Protein AF-0000000074361889 (afdb_homodimer)

Secondary structure (DSSP, 8-state):
--TTHHHHGGGTT-S------EE-SSEEEEEE-TTSSEEEEEETTS-EEEEETTT--EEEEETTTTTTSPEEEEEE-TTSSEEEEEETTTEEEEEETTT--EEEEE----SS---SPPEE-TTSSEEEEEETTTTEEEEEETTT--EEEEEE---SS--SEEEE-SSSSEEEEE-SSEEEEEE-------S---/-GGGHHHHGGGSS--B-----EE-SSEEEEEE-TTSSEEEEEETTS-EEEEETTT--EEEEETTTTTTSPEEEEEE-TTSSEEEEEETTTEEEEEETTT--EEEEE----SS---SPPEE-TTSSEEEEEETTTTEEEEEETTT--EEEEEE---SS--SEEEE-SSSSEEEEE-SSEEEEEE------TTS--

Foldseek 3Di:
DPVCPVVVVCVVVPPPPLPPPDPQPAWQDKAAAPVQQKIWIWGQQGKIWIAGRPNGHTPDIQGCVVHRGGKHDWDADNVRQWIWTDWQQQWIFIAGSNPRDTDDIQDDLPDGGFQATWDAAQVSQKIWGASFVQQWIWIAGRNVSHTDDIGRNPDPGRFRYKAHDNHFQKIWTHHPPDIDIDHDPPPPPPCPVD/DPVCDVVVVCVVVPCPVLVPPPPQPAWQDKAAAPVQQKIWIWGQQGKIWIAGRPNRHTPDIQGCVVHRGGKHDWDADNVRQWIWTDWQQQWIFIAGSNPRDTDDIQDDLPDRGFQATWDAAQVSQKIWGASFVQQWIWIAGRNVSHTDDIGRNPDPGRFRYKAHDNHFQKIWTHHPPDIDIDHDPPPPPPVVVD

Structure (mmCIF, N/CA/C/O backbone):
data_AF-0000000074361889-model_v1
#
loop_
_entity.id
_entity.type
_entity.pdbx_description
1 polymer 'Cleavage stimulation factor 50 kDa subunit'
#
loop_
_atom_site.group_PDB
_atom_site.id
_atom_site.type_symbol
_atom_site.label_atom_id
_atom_site.label_alt_id
_atom_site.label_comp_id
_atom_site.label_asym_id
_atom_site.label_entity_id
_atom_site.label_seq_id
_atom_site.pdbx_PDB_ins_code
_atom_site.Cartn_x
_atom_site.Cartn_y
_atom_site.Cartn_z
_atom_site.occupancy
_atom_site.B_iso_or_equiv
_atom_site.auth_seq_id
_atom_site.auth_comp_id
_atom_site.auth_asym_id
_atom_site.auth_atom_id
_atom_site.pdbx_PDB_model_num
ATOM 1 N N . MET A 1 1 ? -19.703 34.219 11.422 1 20.98 1 MET A N 1
ATOM 2 C CA . MET A 1 1 ? -20.141 34.031 10.039 1 20.98 1 MET A CA 1
ATOM 3 C C . MET A 1 1 ? -19.141 33.156 9.266 1 20.98 1 MET A C 1
ATOM 5 O O . MET A 1 1 ? -19.5 32.5 8.289 1 20.98 1 MET A O 1
ATOM 9 N N . GLU A 1 2 ? -17.875 33.406 9.32 1 24.94 2 GLU A N 1
ATOM 10 C CA . GLU A 1 2 ? -16.609 33.125 8.641 1 24.94 2 GLU A CA 1
ATOM 11 C C . GLU A 1 2 ? -16.25 31.656 8.734 1 24.94 2 GLU A C 1
ATOM 13 O O . GLU A 1 2 ? -15.32 31.188 8.078 1 24.94 2 GLU A O 1
ATOM 18 N N . GLU A 1 3 ? -16.5 31.062 9.867 1 29.64 3 GLU A N 1
ATOM 19 C CA . GLU A 1 3 ? -16.109 29.734 10.305 1 29.64 3 GLU A CA 1
ATOM 20 C C . GLU A 1 3 ? -16.641 28.656 9.359 1 29.64 3 GLU A C 1
ATOM 22 O O . GLU A 1 3 ? -16.594 27.469 9.664 1 29.64 3 GLU A O 1
ATOM 27 N N . ARG A 1 4 ? -17.688 28.859 8.531 1 29.91 4 ARG A N 1
ATOM 28 C CA . ARG A 1 4 ? -18.641 28.234 7.613 1 29.91 4 ARG A CA 1
ATOM 29 C C . ARG A 1 4 ? -17.938 27.719 6.363 1 29.91 4 ARG A C 1
ATOM 31 O O . ARG A 1 4 ? -18.562 27.156 5.48 1 29.91 4 ARG A O 1
ATOM 38 N N . LEU A 1 5 ? -16.891 28.375 5.91 1 31.89 5 LEU A N 1
ATOM 39 C CA . LEU A 1 5 ? -16.359 28.188 4.566 1 31.89 5 LEU A CA 1
ATOM 40 C C . LEU A 1 5 ? -15.906 26.75 4.363 1 31.89 5 LEU A C 1
ATOM 42 O O . LEU A 1 5 ? -16.125 26.156 3.303 1 31.89 5 LEU A O 1
ATOM 46 N N . GLY A 1 6 ? -14.82 26.344 5.129 1 33.81 6 GLY A N 1
ATOM 47 C CA . GLY A 1 6 ? -14.148 25.078 4.938 1 33.81 6 GLY A CA 1
ATOM 48 C C . GLY A 1 6 ? -15.078 23.891 5.09 1 33.81 6 GLY A C 1
ATOM 49 O O . GLY A 1 6 ? -14.641 22.734 5 1 33.81 6 GLY A O 1
ATOM 50 N N . GLN A 1 7 ? -16.141 24.031 5.668 1 35.59 7 GLN A N 1
ATOM 51 C CA . GLN A 1 7 ? -17.281 23.156 5.922 1 35.59 7 GLN A CA 1
ATOM 52 C C . GLN A 1 7 ? -17.938 22.719 4.621 1 35.59 7 GLN A C 1
ATOM 54 O O . GLN A 1 7 ? -18.438 21.609 4.516 1 35.59 7 GLN A O 1
ATOM 59 N N . GLY A 1 8 ? -18.125 23.719 3.701 1 37.78 8 GLY A N 1
ATOM 60 C CA . GLY A 1 8 ? -18.812 23.375 2.469 1 37.78 8 GLY A CA 1
ATOM 61 C C . GLY A 1 8 ? -18.109 22.312 1.656 1 37.78 8 GLY A C 1
ATOM 62 O O . GLY A 1 8 ? -18.75 21.578 0.893 1 37.78 8 GLY A O 1
ATOM 63 N N . LYS A 1 9 ? -16.875 22.562 1.562 1 41.38 9 LYS A N 1
ATOM 64 C CA . LYS A 1 9 ? -16.141 21.641 0.711 1 41.38 9 LYS A CA 1
ATOM 65 C C . LYS A 1 9 ? -16.172 20.219 1.285 1 41.38 9 LYS A C 1
ATOM 67 O O . LYS A 1 9 ? -15.977 19.25 0.56 1 41.38 9 LYS A O 1
ATOM 72 N N . LEU A 1 10 ? -16.109 20.219 2.582 1 44.28 10 LEU A N 1
ATOM 73 C CA . LEU A 1 10 ? -16.219 18.875 3.129 1 44.28 10 LEU A CA 1
ATOM 74 C C . LEU A 1 10 ? -17.547 18.234 2.74 1 44.28 10 LEU A C 1
ATOM 76 O O . LEU A 1 10 ? -17.922 17.172 3.27 1 44.28 10 LEU A O 1
ATOM 80 N N . TYR A 1 11 ? -18.359 19.062 2.01 1 44.09 11 TYR A N 1
ATOM 81 C CA . TYR A 1 11 ? -19.625 18.469 1.606 1 44.09 11 TYR A CA 1
ATOM 82 C C . TYR A 1 11 ? -19.391 17.125 0.921 1 44.09 11 TYR A C 1
ATOM 84 O O . TYR A 1 11 ? -20.219 16.203 1.037 1 44.09 11 TYR A O 1
ATOM 92 N N . ARG A 1 12 ? -18.406 17.188 0.156 1 44.34 12 ARG A N 1
ATOM 93 C CA . ARG A 1 12 ? -18.203 15.922 -0.549 1 44.34 12 ARG A CA 1
ATOM 94 C C . ARG A 1 12 ? -18.125 14.758 0.428 1 44.34 12 ARG A C 1
ATOM 96 O O . ARG A 1 12 ? -18.531 13.641 0.105 1 44.34 12 ARG A O 1
ATOM 103 N N . TYR A 1 13 ? -17.453 15 1.446 1 44.31 13 TYR A N 1
ATOM 104 C CA . TYR A 1 13 ? -17.375 13.906 2.402 1 44.31 13 TYR A CA 1
ATOM 105 C C . TYR A 1 13 ? -18.594 13.891 3.316 1 44.31 13 TYR A C 1
ATOM 107 O O . TYR A 1 13 ? -18.516 14.312 4.473 1 44.31 13 TYR A O 1
ATOM 115 N N . VAL A 1 14 ? -19.672 14.555 2.881 1 38.41 14 VAL A N 1
ATOM 116 C CA . VAL A 1 14 ? -20.844 14.398 3.742 1 38.41 14 VAL A CA 1
ATOM 117 C C . VAL A 1 14 ? -21.031 12.93 4.098 1 38.41 14 VAL A C 1
ATOM 119 O O . VAL A 1 14 ? -20.625 12.047 3.34 1 38.41 14 VAL A O 1
ATOM 122 N N . ASN A 1 15 ? -21.453 12.703 5.293 1 40.34 15 ASN A N 1
ATOM 123 C CA . ASN A 1 15 ? -21.781 11.609 6.207 1 40.34 15 ASN A CA 1
ATOM 124 C C . ASN A 1 15 ? -22.453 10.453 5.48 1 40.34 15 ASN A C 1
ATOM 126 O O . ASN A 1 15 ? -23.062 9.586 6.113 1 40.34 15 ASN A O 1
ATOM 130 N N . ASN A 1 16 ? -22.797 10.641 4.215 1 40.47 16 ASN A N 1
ATOM 131 C CA . ASN A 1 16 ? -23.5 9.391 3.975 1 40.47 16 ASN A CA 1
ATOM 132 C C . ASN A 1 16 ? -22.594 8.18 4.148 1 40.47 16 ASN A C 1
ATOM 134 O O . ASN A 1 16 ? -22.062 7.656 3.172 1 40.47 16 ASN A O 1
ATOM 138 N N . LEU A 1 17 ? -22.016 8.234 5.188 1 47.84 17 LEU A N 1
ATOM 139 C CA . LEU A 1 17 ? -21.172 7.113 5.598 1 47.84 17 LEU A CA 1
ATOM 140 C C . LEU A 1 17 ? -21.906 5.793 5.402 1 47.84 17 LEU A C 1
ATOM 142 O O . LEU A 1 17 ? -22.922 5.531 6.062 1 47.84 17 LEU A O 1
ATOM 146 N N . ILE A 1 18 ? -22.25 5.441 4.199 1 45.53 18 ILE A N 1
ATOM 147 C CA . ILE A 1 18 ? -22.719 4.059 4.133 1 45.53 18 ILE A CA 1
ATOM 148 C C . ILE A 1 18 ? -21.656 3.141 4.754 1 45.53 18 ILE A C 1
ATOM 150 O O . ILE A 1 18 ? -20.547 3.023 4.234 1 45.53 18 ILE A O 1
ATOM 154 N N . ILE A 1 19 ? -21.734 2.984 6.09 1 49.97 19 ILE A N 1
ATOM 155 C CA . ILE A 1 19 ? -20.891 2.053 6.84 1 49.97 19 ILE A CA 1
ATOM 156 C C . ILE A 1 19 ? -21.328 0.62 6.555 1 49.97 19 ILE A C 1
ATOM 158 O O . ILE A 1 19 ? -22.484 0.253 6.812 1 49.97 19 ILE A O 1
ATOM 162 N N . SER A 1 20 ? -20.953 0.117 5.457 1 51.06 20 SER A N 1
ATOM 163 C CA . SER A 1 20 ? -21.25 -1.311 5.406 1 51.06 20 SER A CA 1
ATOM 164 C C . SER A 1 20 ? -20.375 -2.094 6.371 1 51.06 20 SER A C 1
ATOM 166 O O . SER A 1 20 ? -19.156 -1.854 6.453 1 51.06 20 SER A O 1
ATOM 168 N N . HIS A 1 21 ? -21 -2.467 7.523 1 51.38 21 HIS A N 1
ATOM 169 C CA . HIS A 1 21 ? -20.422 -3.408 8.469 1 51.38 21 HIS A CA 1
ATOM 170 C C . HIS A 1 21 ? -20.156 -4.758 7.812 1 51.38 21 HIS A C 1
ATOM 172 O O . HIS A 1 21 ? -21.078 -5.398 7.309 1 51.38 21 HIS A O 1
ATOM 178 N N . LEU A 1 22 ? -19.203 -4.805 7.066 1 52.88 22 LEU A N 1
ATOM 179 C CA . LEU A 1 22 ? -18.969 -6.168 6.605 1 52.88 22 LEU A CA 1
ATOM 180 C C . LEU A 1 22 ? -18.141 -6.953 7.625 1 52.88 22 LEU A C 1
ATOM 182 O O . LEU A 1 22 ? -17.125 -6.457 8.117 1 52.88 22 LEU A O 1
ATOM 186 N N . ARG A 1 23 ? -18.922 -7.734 8.367 1 49.72 23 ARG A N 1
ATOM 187 C CA . ARG A 1 23 ? -18.25 -8.688 9.25 1 49.72 23 ARG A CA 1
ATOM 188 C C . ARG A 1 23 ? -17.125 -9.414 8.523 1 49.72 23 ARG A C 1
ATOM 190 O O . ARG A 1 23 ? -17.359 -10.086 7.523 1 49.72 23 ARG A O 1
ATOM 197 N N . SER A 1 24 ? -16.109 -8.758 8.172 1 53.03 24 SER A N 1
ATOM 198 C CA . SER A 1 24 ? -14.938 -9.531 7.785 1 53.03 24 SER A CA 1
ATOM 199 C C . SER A 1 24 ? -13.984 -9.719 8.961 1 53.03 24 SER A C 1
ATOM 201 O O . SER A 1 24 ? -13.633 -8.75 9.641 1 53.03 24 SER A O 1
ATOM 203 N N . ASN A 1 25 ? -13.992 -10.93 9.57 1 55.47 25 ASN A N 1
ATOM 204 C CA . ASN A 1 25 ? -13.086 -11.195 10.68 1 55.47 25 ASN A CA 1
ATOM 205 C C . ASN A 1 25 ? -11.633 -11.148 10.242 1 55.47 25 ASN A C 1
ATOM 207 O O . ASN A 1 25 ? -11.258 -11.75 9.234 1 55.47 25 ASN A O 1
ATOM 211 N N . ASN A 1 26 ? -10.766 -10.242 10.852 1 72.56 26 ASN A N 1
ATOM 212 C CA . ASN A 1 26 ? -9.312 -10.273 10.898 1 72.56 26 ASN A CA 1
ATOM 213 C C . ASN A 1 26 ? -8.695 -9.938 9.547 1 72.56 26 ASN A C 1
ATOM 215 O O . ASN A 1 26 ? -7.973 -10.75 8.969 1 72.56 26 ASN A O 1
ATOM 219 N N . LEU A 1 27 ? -9.172 -8.797 8.938 1 76.56 27 LEU A N 1
ATOM 220 C CA . LEU A 1 27 ? -8.602 -8.336 7.672 1 76.56 27 LEU A CA 1
ATOM 221 C C . LEU A 1 27 ? -7.113 -8.047 7.816 1 76.56 27 LEU A C 1
ATOM 223 O O . LEU A 1 27 ? -6.672 -7.543 8.844 1 76.56 27 LEU A O 1
ATOM 227 N N . THR A 1 28 ? -6.402 -8.422 6.773 1 76.5 28 THR A N 1
ATOM 228 C CA . THR A 1 28 ? -4.961 -8.219 6.789 1 76.5 28 THR A CA 1
ATOM 229 C C . THR A 1 28 ? -4.559 -7.109 5.82 1 76.5 28 THR A C 1
ATOM 231 O O . THR A 1 28 ? -3.506 -6.488 5.98 1 76.5 28 THR A O 1
ATOM 234 N N . GLN A 1 29 ? -5.434 -6.824 4.836 1 82 29 GLN A N 1
ATOM 235 C CA . GLN A 1 29 ? -5.086 -5.793 3.861 1 82 29 GLN A CA 1
ATOM 236 C C . GLN A 1 29 ? -6.312 -5.359 3.059 1 82 29 GLN A C 1
ATOM 238 O O . GLN A 1 29 ? -7.211 -6.164 2.807 1 82 29 GLN A O 1
ATOM 243 N N . VAL A 1 30 ? -6.359 -4.082 2.654 1 85 30 VAL A N 1
ATOM 244 C CA . VAL A 1 30 ? -7.328 -3.516 1.725 1 85 30 VAL A CA 1
ATOM 245 C C . VAL A 1 30 ? -6.605 -2.738 0.628 1 85 30 VAL A C 1
ATOM 247 O O . VAL A 1 30 ? -5.672 -1.981 0.908 1 85 30 VAL A O 1
ATOM 250 N N . ARG A 1 31 ? -6.938 -2.949 -0.612 1 88.12 31 ARG A N 1
ATOM 251 C CA . ARG A 1 31 ? -6.344 -2.219 -1.727 1 88.12 31 ARG A CA 1
ATOM 252 C C . ARG A 1 31 ? -7.395 -1.864 -2.773 1 88.12 31 ARG A C 1
ATOM 254 O O . ARG A 1 31 ? -8.141 -2.732 -3.232 1 88.12 31 ARG A O 1
ATOM 261 N N . TYR A 1 32 ? -7.438 -0.612 -3.182 1 89.56 32 TYR A N 1
ATOM 262 C CA . TYR A 1 32 ? -8.305 -0.187 -4.277 1 89.56 32 TYR A CA 1
ATOM 263 C C . TYR A 1 32 ? -7.707 -0.577 -5.625 1 89.56 32 TYR A C 1
ATOM 265 O O . TYR A 1 32 ? -6.484 -0.673 -5.766 1 89.56 32 TYR A O 1
ATOM 273 N N . SER A 1 33 ? -8.648 -0.694 -6.52 1 92.19 33 SER A N 1
ATOM 274 C CA . SER A 1 33 ? -8.227 -0.746 -7.918 1 92.19 33 SER A CA 1
ATOM 275 C C . SER A 1 33 ? -7.816 0.633 -8.422 1 92.19 33 SER A C 1
ATOM 277 O O . SER A 1 33 ? -8.164 1.649 -7.816 1 92.19 33 SER A O 1
ATOM 279 N N . CYS A 1 34 ? -7.066 0.608 -9.539 1 86.12 34 CYS A N 1
ATOM 280 C CA . CYS A 1 34 ? -6.508 1.865 -10.016 1 86.12 34 CYS A CA 1
ATOM 281 C C . CYS A 1 34 ? -7.609 2.82 -10.461 1 86.12 34 CYS A C 1
ATOM 283 O O . CYS A 1 34 ? -7.414 4.035 -10.477 1 86.12 34 CYS A O 1
ATOM 285 N N . THR A 1 35 ? -8.742 2.344 -10.812 1 87.44 35 THR A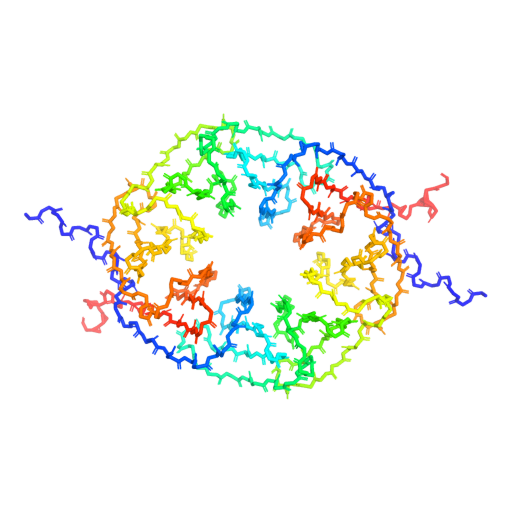 N 1
ATOM 286 C CA . THR A 1 35 ? -9.844 3.201 -11.242 1 87.44 35 THR A CA 1
ATOM 287 C C . THR A 1 35 ? -10.734 3.576 -10.055 1 87.44 35 THR A C 1
ATOM 289 O O . THR A 1 35 ? -11.641 4.402 -10.188 1 87.44 35 THR A O 1
ATOM 292 N N . GLY A 1 36 ? -10.453 2.914 -8.961 1 88.62 36 GLY A N 1
ATOM 293 C CA . GLY A 1 36 ? -11.242 3.191 -7.773 1 88.62 36 GLY A CA 1
ATOM 294 C C . GLY A 1 36 ? -12.609 2.525 -7.797 1 88.62 36 GLY A C 1
ATOM 295 O O . GLY A 1 36 ? -13.367 2.619 -6.828 1 88.62 36 GLY A O 1
ATOM 296 N N . GLY A 1 37 ? -12.914 1.821 -8.766 1 89.06 37 GLY A N 1
ATOM 297 C CA . GLY A 1 37 ? -14.211 1.192 -8.906 1 89.06 37 GLY A CA 1
ATOM 298 C C . GLY A 1 37 ? -14.398 -0.007 -7.996 1 89.06 37 GLY A C 1
ATOM 299 O O . GLY A 1 37 ? -15.531 -0.417 -7.723 1 89.06 37 GLY A O 1
ATOM 300 N N . MET A 1 38 ? -13.344 -0.615 -7.598 1 92.5 38 MET A N 1
ATOM 301 C CA . MET A 1 38 ? -13.367 -1.755 -6.684 1 92.5 38 MET A CA 1
ATOM 302 C C . MET A 1 38 ? -12.234 -1.654 -5.664 1 92.5 38 MET A C 1
ATOM 304 O O . MET A 1 38 ? -11.281 -0.898 -5.859 1 92.5 38 MET A O 1
ATOM 308 N N . TYR A 1 39 ? -12.398 -2.277 -4.609 1 90.69 39 TYR A N 1
ATOM 309 C CA . TYR A 1 39 ? -11.258 -2.6 -3.754 1 90.69 39 TYR A CA 1
ATOM 310 C C . TYR A 1 39 ? -11.305 -4.059 -3.311 1 90.69 39 TYR A C 1
ATOM 312 O O . TYR A 1 39 ? -12.344 -4.711 -3.42 1 90.69 39 TYR A O 1
ATOM 320 N N . VAL A 1 40 ? -10.172 -4.598 -2.939 1 92.75 40 VAL A N 1
ATOM 321 C CA . VAL A 1 40 ? -10.047 -6 -2.555 1 92.75 40 VAL A CA 1
ATOM 322 C C . VAL A 1 40 ? -9.508 -6.098 -1.129 1 92.75 40 VAL A C 1
ATOM 324 O O . VAL A 1 40 ? -8.719 -5.254 -0.696 1 92.75 40 VAL A O 1
ATOM 327 N N . THR A 1 41 ? -9.977 -7.098 -0.4 1 89.38 41 THR A N 1
ATOM 328 C CA . THR A 1 41 ? -9.492 -7.344 0.956 1 89.38 41 THR A CA 1
ATOM 329 C C . THR A 1 41 ? -8.961 -8.766 1.092 1 89.38 41 THR A C 1
ATOM 331 O O . THR A 1 41 ? -9.453 -9.688 0.437 1 89.38 41 THR A O 1
ATOM 334 N N . ALA A 1 42 ? -7.91 -8.883 1.819 1 90.19 42 ALA A N 1
ATOM 335 C CA . ALA A 1 42 ? -7.391 -10.164 2.293 1 90.19 42 ALA A CA 1
ATOM 336 C C . ALA A 1 42 ? -7.672 -10.352 3.781 1 90.19 42 ALA A C 1
ATOM 338 O O . ALA A 1 42 ? -7.648 -9.391 4.551 1 90.19 42 ALA A O 1
ATOM 339 N N . SER A 1 43 ? -7.949 -11.609 4.16 1 87.38 43 SER A N 1
ATOM 340 C CA . SER A 1 43 ? -8.344 -11.844 5.547 1 87.38 43 SER A CA 1
ATOM 341 C C . SER A 1 43 ? -7.586 -13.023 6.145 1 87.38 43 SER A C 1
ATOM 343 O O . SER A 1 43 ? -7 -13.828 5.414 1 87.38 43 SER A O 1
ATOM 345 N N . LYS A 1 44 ? -7.645 -13.141 7.516 1 87.12 44 LYS A N 1
ATOM 346 C CA . LYS A 1 44 ? -6.938 -14.18 8.266 1 87.12 44 LYS A CA 1
ATOM 347 C C . LYS A 1 44 ? -7.562 -15.547 8.039 1 87.12 44 LYS A C 1
ATOM 349 O O . LYS A 1 44 ? -6.906 -16.578 8.227 1 87.12 44 LYS A O 1
ATOM 354 N N . ASP A 1 45 ? -8.781 -15.578 7.609 1 86.38 45 ASP A N 1
ATOM 355 C CA . ASP A 1 45 ? -9.438 -16.859 7.355 1 86.38 45 ASP A CA 1
ATOM 356 C C . ASP A 1 45 ? -9.141 -17.359 5.949 1 86.38 45 ASP A C 1
ATOM 358 O O . ASP A 1 45 ? -9.742 -18.328 5.484 1 86.38 45 ASP A O 1
ATOM 362 N N . GLY A 1 46 ? -8.344 -16.688 5.254 1 91.38 46 GLY A N 1
ATOM 363 C CA . GLY A 1 46 ? -7.871 -17.141 3.953 1 91.38 46 GLY A CA 1
ATOM 364 C C . GLY A 1 46 ? -8.719 -16.625 2.803 1 91.38 46 GLY A C 1
ATOM 365 O O . GLY A 1 46 ? -8.414 -16.891 1.638 1 91.38 46 GLY A O 1
ATOM 366 N N . ALA A 1 47 ? -9.742 -15.859 3.129 1 91.5 47 ALA A N 1
ATOM 367 C CA . ALA A 1 47 ? -10.664 -15.391 2.098 1 91.5 47 ALA A CA 1
ATOM 368 C C . ALA A 1 47 ? -10.148 -14.117 1.438 1 91.5 47 ALA A C 1
ATOM 370 O O . ALA A 1 47 ? -9.453 -13.312 2.074 1 91.5 47 ALA A O 1
ATOM 371 N N . ILE A 1 48 ? -10.453 -14.016 0.176 1 93.75 48 ILE A N 1
ATOM 372 C CA . ILE A 1 48 ? -10.352 -12.773 -0.583 1 93.75 48 ILE A CA 1
ATOM 373 C C . ILE A 1 48 ? -11.742 -12.281 -0.969 1 93.75 48 ILE A C 1
ATOM 375 O O . ILE A 1 48 ? -12.594 -13.078 -1.381 1 93.75 48 ILE A O 1
ATOM 379 N N . ARG A 1 49 ? -11.953 -11.031 -0.783 1 92.69 49 ARG A N 1
ATOM 380 C CA . ARG A 1 49 ? -13.242 -10.469 -1.162 1 92.69 49 ARG A CA 1
ATOM 381 C C . ARG A 1 49 ? -13.062 -9.195 -1.982 1 92.69 49 ARG A C 1
ATOM 383 O O . ARG A 1 49 ? -12.203 -8.367 -1.677 1 92.69 49 ARG A O 1
ATOM 390 N N . ILE A 1 50 ? -13.812 -9.094 -2.967 1 93.81 50 ILE A N 1
ATOM 391 C CA . ILE A 1 50 ? -13.836 -7.922 -3.832 1 93.81 50 ILE A CA 1
ATOM 392 C C . ILE A 1 50 ? -15.094 -7.102 -3.557 1 93.81 50 ILE A C 1
ATOM 394 O O . ILE A 1 50 ? -16.203 -7.652 -3.488 1 93.81 50 ILE A O 1
ATOM 398 N N . TRP A 1 51 ? -14.891 -5.863 -3.443 1 89.25 51 TRP A N 1
ATOM 399 C CA . TRP A 1 51 ? -15.953 -4.941 -3.057 1 89.25 51 TRP A CA 1
ATOM 400 C C . TRP A 1 51 ? -16.125 -3.844 -4.098 1 89.25 51 TRP A C 1
ATOM 402 O O . TRP A 1 51 ? -15.172 -3.459 -4.773 1 89.25 51 TRP A O 1
ATOM 412 N N . ASP A 1 52 ? -17.375 -3.318 -4.117 1 89.31 52 ASP A N 1
ATOM 413 C CA . ASP A 1 52 ? -17.609 -2.096 -4.879 1 89.31 52 ASP A CA 1
ATOM 414 C C . ASP A 1 52 ? -16.891 -0.908 -4.238 1 89.31 52 ASP A C 1
ATOM 416 O O . ASP A 1 52 ? -17 -0.691 -3.029 1 89.31 52 ASP A O 1
ATOM 420 N N . GLY A 1 53 ? -16.219 -0.148 -4.941 1 86.38 53 GLY A N 1
ATOM 421 C CA . GLY A 1 53 ? -15.375 0.915 -4.434 1 86.38 53 GLY A CA 1
ATOM 422 C C . GLY A 1 53 ? -16.156 2.1 -3.898 1 86.38 53 GLY A C 1
ATOM 423 O O . GLY A 1 53 ? -15.602 2.936 -3.176 1 86.38 53 GLY A O 1
ATOM 424 N N . VAL A 1 54 ? -17.375 2.178 -4.262 1 80.81 54 VAL A N 1
ATOM 425 C CA . VAL A 1 54 ? -18.125 3.371 -3.898 1 80.81 54 VAL A CA 1
ATOM 426 C C . VAL A 1 54 ? -19.156 3.025 -2.818 1 80.81 54 VAL A C 1
ATOM 428 O O . VAL A 1 54 ? -19.172 3.641 -1.75 1 80.81 54 VAL A O 1
ATOM 431 N N . ASN A 1 55 ? -19.844 1.981 -2.926 1 77.81 55 ASN A N 1
ATOM 432 C CA . ASN A 1 55 ? -20.906 1.687 -1.962 1 77.81 55 ASN A CA 1
ATOM 433 C C . ASN A 1 55 ? -20.5 0.558 -1.017 1 77.81 55 ASN A C 1
ATOM 435 O O . ASN A 1 55 ? -21.234 0.231 -0.084 1 77.81 55 ASN A O 1
ATOM 439 N N . SER A 1 56 ? -19.344 -0.086 -1.291 1 82 56 SER A N 1
ATOM 440 C CA . SER A 1 56 ? -18.75 -1.112 -0.443 1 82 56 SER A CA 1
ATOM 441 C C . SER A 1 56 ? -19.656 -2.338 -0.338 1 82 56 SER A C 1
ATOM 443 O O . SER A 1 56 ? -19.672 -3.006 0.698 1 82 56 SER A O 1
ATOM 445 N N . SER A 1 57 ? -20.438 -2.521 -1.317 1 84.38 57 SER A N 1
ATOM 446 C CA . SER A 1 57 ? -21.109 -3.811 -1.409 1 84.38 57 SER A CA 1
ATOM 447 C C . SER A 1 57 ? -20.172 -4.895 -1.913 1 84.38 57 SER A C 1
ATOM 449 O O . SER A 1 57 ? -19.219 -4.613 -2.658 1 84.38 57 SER A O 1
ATOM 451 N N . VAL A 1 58 ? -20.531 -6.141 -1.508 1 87.88 58 VAL A N 1
ATOM 452 C CA . VAL A 1 58 ? -19.688 -7.262 -1.92 1 87.88 58 VAL A CA 1
ATOM 453 C C . VAL A 1 58 ? -19.922 -7.57 -3.396 1 87.88 58 VAL A C 1
ATOM 455 O O . VAL A 1 58 ? -21.062 -7.812 -3.809 1 87.88 58 VAL A O 1
ATOM 458 N N . VAL A 1 59 ? -18.922 -7.539 -4.23 1 92.5 59 VAL A N 1
ATOM 459 C CA . VAL A 1 59 ? -18.984 -7.883 -5.648 1 92.5 59 VAL A CA 1
ATOM 460 C C . VAL A 1 59 ? -18.703 -9.375 -5.828 1 92.5 59 VAL A C 1
ATOM 462 O O . VAL A 1 59 ? -19.391 -10.047 -6.598 1 92.5 59 VAL A O 1
ATOM 465 N N . ARG A 1 60 ? -17.672 -9.844 -5.176 1 94.38 60 ARG A N 1
ATOM 466 C CA . ARG A 1 60 ? -17.25 -11.242 -5.262 1 94.38 60 ARG A CA 1
ATOM 467 C C . ARG A 1 60 ? -16.562 -11.688 -3.977 1 94.38 60 ARG A C 1
ATOM 469 O O . ARG A 1 60 ? -15.742 -10.961 -3.42 1 94.38 60 ARG A O 1
ATOM 476 N N . SER A 1 61 ? -16.969 -12.82 -3.541 1 93.12 61 SER A N 1
ATOM 477 C CA . SER A 1 61 ? -16.297 -13.461 -2.42 1 93.12 61 SER A CA 1
ATOM 478 C C . SER A 1 61 ? -15.602 -14.75 -2.855 1 93.12 61 SER A C 1
ATOM 480 O O . SER A 1 61 ? -16.188 -15.555 -3.584 1 93.12 61 SER A O 1
ATOM 482 N N . ILE A 1 62 ? -14.406 -14.914 -2.559 1 95.06 62 ILE A N 1
ATOM 483 C CA . ILE A 1 62 ? -13.648 -16.125 -2.791 1 95.06 62 ILE A CA 1
ATOM 484 C C . ILE A 1 62 ? -13.211 -16.734 -1.455 1 95.06 62 ILE A C 1
ATOM 486 O O . ILE A 1 62 ? -12.055 -16.578 -1.05 1 95.06 62 ILE A O 1
ATOM 490 N N . PRO A 1 63 ? -14.141 -17.438 -0.919 1 91.62 63 PRO A N 1
ATOM 491 C CA . PRO A 1 63 ? -13.812 -18.047 0.373 1 91.62 63 PRO A CA 1
ATOM 492 C C . PRO A 1 63 ? -12.734 -19.109 0.261 1 91.62 63 PRO A C 1
ATOM 494 O O . PRO A 1 63 ? -12.625 -19.781 -0.769 1 91.62 63 PRO A O 1
ATOM 497 N N . GLY A 1 64 ? -11.891 -19.266 1.15 1 89.38 64 GLY A N 1
ATOM 498 C CA . GLY A 1 64 ? -10.883 -20.312 1.173 1 89.38 64 GLY A CA 1
ATOM 499 C C . GLY A 1 64 ? -9.805 -20.125 0.124 1 89.38 64 GLY A C 1
ATOM 500 O O . GLY A 1 64 ? -9.211 -21.094 -0.348 1 89.38 64 GLY A O 1
ATOM 501 N N . ALA A 1 65 ? -9.688 -18.953 -0.468 1 94.25 65 ALA A N 1
ATOM 502 C CA . ALA A 1 65 ? -8.656 -18.703 -1.469 1 94.25 65 ALA A CA 1
ATOM 503 C C . ALA A 1 65 ? -7.305 -19.25 -1.015 1 94.25 65 ALA A C 1
ATOM 505 O O . ALA A 1 65 ? -6.543 -19.797 -1.82 1 94.25 65 ALA A O 1
ATOM 506 N N . HIS A 1 66 ? -7.051 -19.125 0.25 1 93.56 66 HIS A N 1
ATOM 507 C CA . HIS A 1 66 ? -5.816 -19.656 0.817 1 93.56 66 HIS A CA 1
ATOM 508 C C . HIS A 1 66 ? -6.113 -20.688 1.899 1 93.56 66 HIS A C 1
ATOM 510 O O . HIS A 1 66 ? -5.441 -20.719 2.934 1 93.56 66 HIS A O 1
ATOM 516 N N . GLY A 1 67 ? -7.152 -21.516 1.562 1 91.38 67 GLY A N 1
ATOM 517 C CA . GLY A 1 67 ? -7.547 -22.531 2.527 1 91.38 67 GLY A CA 1
ATOM 518 C C . GLY A 1 67 ? -7.977 -21.953 3.861 1 91.38 67 GLY A C 1
ATOM 519 O O . GLY A 1 67 ? -8.828 -21.062 3.912 1 91.38 67 GLY A O 1
ATOM 520 N N . SER A 1 68 ? -7.434 -22.453 4.934 1 89.06 68 SER A N 1
ATOM 521 C CA . SER A 1 68 ? -7.723 -21.938 6.27 1 89.06 68 SER A CA 1
ATOM 522 C C . SER A 1 68 ? -6.602 -21.047 6.77 1 89.06 68 SER A C 1
ATOM 524 O O . SER A 1 68 ? -6.664 -20.531 7.891 1 89.06 68 SER A O 1
ATOM 526 N N . SER A 1 69 ? -5.699 -20.875 5.922 1 90.19 69 SER A N 1
ATOM 527 C CA . SER A 1 69 ? -4.555 -20.062 6.305 1 90.19 69 SER A CA 1
ATOM 528 C C . SER A 1 69 ? -4.785 -18.578 5.977 1 90.19 69 SER A C 1
ATOM 530 O O . SER A 1 69 ? -5.566 -18.266 5.078 1 90.19 69 SER A O 1
ATOM 532 N N . GLU A 1 70 ? -4.082 -17.75 6.629 1 89.81 70 GLU A N 1
ATOM 533 C CA . GLU A 1 70 ? -4.191 -16.297 6.461 1 89.81 70 GLU A CA 1
ATOM 534 C C . GLU A 1 70 ? -3.787 -15.875 5.055 1 89.81 70 GLU A C 1
ATOM 536 O O . GLU A 1 70 ? -2.75 -16.312 4.543 1 89.81 70 GLU A O 1
ATOM 541 N N . ALA A 1 71 ? -4.641 -15.039 4.438 1 90.62 71 ALA A N 1
ATOM 542 C CA . ALA A 1 71 ? -4.234 -14.289 3.252 1 90.62 71 ALA A CA 1
ATOM 543 C C . ALA A 1 71 ? -3.533 -12.992 3.643 1 90.62 71 ALA A C 1
ATOM 545 O O . ALA A 1 71 ? -4.078 -12.188 4.406 1 90.62 71 ALA A O 1
ATOM 546 N N . ASN A 1 72 ? -2.377 -12.781 3.047 1 86.81 72 ASN A N 1
ATOM 547 C CA . ASN A 1 72 ? -1.562 -11.656 3.5 1 86.81 72 ASN A CA 1
ATOM 548 C C . ASN A 1 72 ? -1.692 -10.453 2.566 1 86.81 72 ASN A C 1
ATOM 550 O O . ASN A 1 72 ? -1.533 -9.312 2.994 1 86.81 72 ASN A O 1
ATOM 554 N N . SER A 1 73 ? -1.925 -10.727 1.392 1 90 73 SER A N 1
ATOM 555 C CA . SER A 1 73 ? -2.025 -9.609 0.452 1 90 73 SER A CA 1
ATOM 556 C C . SER A 1 73 ? -2.959 -9.953 -0.706 1 90 73 SER A C 1
ATOM 558 O O . SER A 1 73 ? -3.125 -11.117 -1.056 1 90 73 SER A O 1
ATOM 560 N N . ALA A 1 74 ? -3.527 -8.93 -1.229 1 93.94 74 ALA A N 1
ATOM 561 C CA . ALA A 1 74 ? -4.344 -8.992 -2.439 1 93.94 74 ALA A CA 1
ATOM 562 C C . ALA A 1 74 ? -4.305 -7.672 -3.201 1 93.94 74 ALA A C 1
ATOM 564 O O . ALA A 1 74 ? -4.43 -6.602 -2.607 1 93.94 74 ALA A O 1
ATOM 565 N N . SER A 1 75 ? -4.09 -7.77 -4.496 1 94.5 75 SER A N 1
ATOM 566 C CA . SER A 1 75 ? -4.039 -6.566 -5.312 1 94.5 75 SER A CA 1
ATOM 567 C C . SER A 1 75 ? -4.52 -6.84 -6.734 1 94.5 75 SER A C 1
ATOM 569 O O . SER A 1 75 ? -4.344 -7.945 -7.254 1 94.5 75 SER A O 1
ATOM 571 N N . PHE A 1 76 ? -5.055 -5.773 -7.324 1 96 76 PHE A N 1
ATOM 572 C CA . PHE A 1 76 ? -5.574 -5.902 -8.68 1 96 76 PHE A CA 1
ATOM 573 C C . PHE A 1 76 ? -4.449 -5.789 -9.703 1 96 76 PHE A C 1
ATOM 575 O O . PHE A 1 76 ? -3.482 -5.051 -9.492 1 96 76 PHE A O 1
ATOM 582 N N . THR A 1 77 ? -4.68 -6.504 -10.781 1 95.25 77 THR A N 1
ATOM 583 C CA . THR A 1 77 ? -3.93 -6.129 -11.977 1 95.25 77 THR A CA 1
ATOM 584 C C . THR A 1 77 ? -4.391 -4.77 -12.5 1 95.25 77 THR A C 1
ATOM 586 O O . THR A 1 77 ? -5.469 -4.293 -12.141 1 95.25 77 THR A O 1
ATOM 589 N N . LYS A 1 78 ? -3.539 -4.18 -13.344 1 91.56 78 LYS A N 1
ATOM 590 C CA . LYS A 1 78 ? -3.822 -2.848 -13.867 1 91.56 78 LYS A CA 1
ATOM 591 C C . LYS A 1 78 ? -5.129 -2.834 -14.648 1 91.56 78 LYS A C 1
ATOM 593 O O . LYS A 1 78 ? -5.879 -1.855 -14.602 1 91.56 78 LYS A O 1
ATOM 598 N N . ASP A 1 79 ? -5.391 -3.83 -15.367 1 92.25 79 ASP A N 1
ATOM 599 C CA . ASP A 1 79 ? -6.617 -3.889 -16.156 1 92.25 79 ASP A CA 1
ATOM 600 C C . ASP A 1 79 ? -7.801 -4.34 -15.305 1 92.25 79 ASP A C 1
ATOM 602 O O . ASP A 1 79 ? -8.914 -4.48 -15.812 1 92.25 79 ASP A O 1
ATOM 606 N N . GLN A 1 80 ? -7.594 -4.676 -14.07 1 94.56 80 GLN A N 1
ATOM 607 C CA . GLN A 1 80 ? -8.578 -4.988 -13.039 1 94.56 80 GLN A CA 1
ATOM 608 C C . GLN A 1 80 ? -9.289 -6.309 -13.336 1 94.56 80 GLN A C 1
ATOM 610 O O . GLN A 1 80 ? -10.352 -6.59 -12.789 1 94.56 80 GLN A O 1
ATOM 615 N N . ARG A 1 81 ? -8.672 -7.117 -14.141 1 96.5 81 ARG A N 1
ATOM 616 C CA . ARG A 1 81 ? -9.305 -8.383 -14.516 1 96.5 81 ARG A CA 1
ATOM 617 C C . ARG A 1 81 ? -8.922 -9.492 -13.531 1 96.5 81 ARG A C 1
ATOM 619 O O . ARG A 1 81 ? -9.602 -10.508 -13.445 1 96.5 81 ARG A O 1
ATOM 626 N N . TYR A 1 82 ? -7.82 -9.281 -12.875 1 97.62 82 TYR A N 1
ATOM 627 C CA . TYR A 1 82 ? -7.336 -10.312 -11.969 1 97.62 82 TYR A CA 1
ATOM 628 C C . TYR A 1 82 ? -6.906 -9.719 -10.633 1 97.62 82 TYR A C 1
ATOM 630 O O . TYR A 1 82 ? -6.621 -8.523 -10.547 1 97.62 82 TYR A O 1
ATOM 638 N N . VAL A 1 83 ? -6.875 -10.555 -9.578 1 97.75 83 VAL A N 1
ATOM 639 C CA . VAL A 1 83 ? -6.344 -10.234 -8.258 1 97.75 83 VAL A CA 1
ATOM 640 C C . VAL A 1 83 ? -5.211 -11.195 -7.906 1 97.75 83 VAL A C 1
ATOM 642 O O . VAL A 1 83 ? -5.391 -12.414 -7.941 1 97.75 83 VAL A O 1
ATOM 645 N N . LEU A 1 84 ? -4.07 -10.633 -7.684 1 97.44 84 LEU A N 1
ATOM 646 C CA . LEU A 1 84 ? -2.932 -11.383 -7.172 1 97.44 84 LEU A CA 1
ATOM 647 C C . LEU A 1 84 ? -2.982 -11.484 -5.652 1 97.44 84 LEU A C 1
ATOM 649 O O . LEU A 1 84 ? -3.105 -10.477 -4.961 1 97.44 84 LEU A O 1
ATOM 653 N N . SER A 1 85 ? -2.953 -12.672 -5.121 1 95.56 85 SER A N 1
ATOM 654 C CA . SER A 1 85 ? -2.973 -12.844 -3.67 1 95.56 85 SER A CA 1
ATOM 655 C C . SER A 1 85 ? -1.836 -13.742 -3.205 1 95.56 85 SER A C 1
ATOM 657 O O . SER A 1 85 ? -1.29 -14.523 -3.994 1 95.56 85 SER A O 1
ATOM 659 N N . CYS A 1 86 ? -1.475 -13.531 -2.01 1 93 86 CYS A N 1
ATOM 660 C CA . CYS A 1 86 ? -0.478 -14.352 -1.328 1 93 86 CYS A CA 1
ATOM 661 C C . CYS A 1 86 ? -0.912 -14.656 0.1 1 93 86 CYS A C 1
ATOM 663 O O . CYS A 1 86 ? -1.623 -13.867 0.722 1 93 86 CYS A O 1
ATOM 665 N N . GLY A 1 87 ? -0.508 -15.875 0.557 1 90 87 GLY A N 1
ATOM 666 C CA . GLY A 1 87 ? -0.961 -16.266 1.88 1 90 87 GLY A CA 1
ATOM 667 C C . GLY A 1 87 ? 0.019 -17.172 2.6 1 90 87 GLY A C 1
ATOM 668 O O . GLY A 1 87 ? 1.03 -17.594 2.025 1 90 87 GLY A O 1
ATOM 669 N N . LYS A 1 88 ? -0.361 -17.469 3.85 1 87.94 88 LYS A N 1
ATOM 670 C CA . LYS A 1 88 ? 0.483 -18.297 4.711 1 87.94 88 LYS A CA 1
ATOM 671 C C . LYS A 1 88 ? 0.432 -19.75 4.289 1 87.94 88 LYS A C 1
ATOM 673 O O . LYS A 1 88 ? 1.184 -20.578 4.809 1 87.94 88 LYS A O 1
ATOM 678 N N . ASP A 1 89 ? -0.372 -20.141 3.389 1 86.81 89 ASP A N 1
ATOM 679 C CA . ASP A 1 89 ? -0.327 -21.469 2.793 1 86.81 89 ASP A CA 1
ATOM 680 C C . ASP A 1 89 ? 0.846 -21.594 1.825 1 86.81 89 ASP A C 1
ATOM 682 O O . ASP A 1 89 ? 0.959 -22.594 1.107 1 86.81 89 ASP A O 1
ATOM 686 N N . SER A 1 90 ? 1.646 -20.594 1.732 1 85.12 90 SER A N 1
ATOM 687 C CA . SER A 1 90 ? 2.871 -20.547 0.941 1 85.12 90 SER A CA 1
ATOM 688 C C . SER A 1 90 ? 2.564 -20.531 -0.553 1 85.12 90 SER A C 1
ATOM 690 O O . SER A 1 90 ? 3.275 -21.156 -1.343 1 85.12 90 SER A O 1
ATOM 692 N N . SER A 1 91 ? 1.53 -19.844 -0.844 1 88.44 91 SER A N 1
ATOM 693 C CA . SER A 1 91 ? 1.129 -19.812 -2.246 1 88.44 91 SER A CA 1
ATOM 694 C C . SER A 1 91 ? 0.832 -18.391 -2.703 1 88.44 91 SER A C 1
ATOM 696 O O . SER A 1 91 ? 0.368 -17.562 -1.914 1 88.44 91 SER A O 1
ATOM 698 N N . VAL A 1 92 ? 1.238 -18.156 -3.918 1 94.06 92 VAL A N 1
ATOM 699 C CA . VAL A 1 92 ? 0.821 -16.969 -4.656 1 94.06 92 VAL A CA 1
ATOM 700 C C . VAL A 1 92 ? -0.141 -17.375 -5.773 1 94.06 92 VAL A C 1
ATOM 702 O O . VAL A 1 92 ? 0.133 -18.297 -6.535 1 94.06 92 VAL A O 1
ATOM 705 N N . LYS A 1 93 ? -1.24 -16.719 -5.781 1 96.38 93 LYS A N 1
ATOM 706 C CA . LYS A 1 93 ? -2.314 -17.141 -6.676 1 96.38 93 LYS A CA 1
ATOM 707 C C . LYS A 1 93 ? -2.912 -15.961 -7.422 1 96.38 93 LYS A C 1
ATOM 709 O O . LYS A 1 93 ? -2.908 -14.836 -6.914 1 96.38 93 LYS A O 1
ATOM 714 N N . LEU A 1 94 ? -3.363 -16.266 -8.562 1 97.81 94 LEU A N 1
ATOM 715 C CA . LEU A 1 94 ? -4.047 -15.273 -9.391 1 97.81 94 LEU A CA 1
ATOM 716 C C . LEU A 1 94 ? -5.508 -15.664 -9.609 1 97.81 94 LEU A C 1
ATOM 718 O O . LEU A 1 94 ? -5.793 -16.781 -10.055 1 97.81 94 LEU A O 1
ATOM 722 N N . TRP A 1 95 ? -6.41 -14.75 -9.305 1 98.12 95 TRP A N 1
ATOM 723 C CA . TRP A 1 95 ? -7.848 -15 -9.375 1 98.12 95 TRP A CA 1
ATOM 724 C C . TRP A 1 95 ? -8.5 -14.109 -10.43 1 98.12 95 TRP A C 1
ATOM 726 O O . TRP A 1 95 ? -8.172 -12.93 -10.539 1 98.12 95 TRP A O 1
ATOM 736 N N . GLU A 1 96 ? -9.438 -14.672 -11.156 1 97.88 96 GLU A N 1
ATOM 737 C CA . GLU A 1 96 ? -10.227 -13.859 -12.078 1 97.88 96 GLU A CA 1
ATOM 738 C C . GLU A 1 96 ? -11.336 -13.117 -11.344 1 97.88 96 GLU A C 1
ATOM 740 O O . GLU A 1 96 ? -12.156 -13.727 -10.656 1 97.88 96 GLU A O 1
ATOM 745 N N . VAL A 1 97 ? -11.367 -11.805 -11.523 1 97.12 97 VAL A N 1
ATOM 746 C CA . VAL A 1 97 ? -12.297 -10.953 -10.797 1 97.12 97 VAL A CA 1
ATOM 747 C C . VAL A 1 97 ? -13.734 -11.297 -11.188 1 97.12 97 VAL A C 1
ATOM 749 O O . VAL A 1 97 ? -14.609 -11.406 -10.328 1 97.12 97 VAL A O 1
ATOM 752 N N . GLY A 1 98 ? -14.008 -11.5 -12.406 1 96 98 GLY A N 1
ATOM 753 C CA . GLY A 1 98 ? -15.352 -11.727 -12.914 1 96 98 GLY A CA 1
ATOM 754 C C . GLY A 1 98 ? -15.961 -13.031 -12.422 1 96 98 GLY A C 1
ATOM 755 O O . GLY A 1 98 ? -17.156 -13.094 -12.141 1 96 98 GLY A O 1
ATOM 756 N N . THR A 1 99 ? -15.203 -14.07 -12.25 1 96.25 99 THR A N 1
ATOM 757 C CA . THR A 1 99 ? -15.742 -15.391 -11.961 1 96.25 99 THR A CA 1
ATOM 758 C C . THR A 1 99 ? -15.312 -15.859 -10.57 1 96.25 99 THR A C 1
ATOM 760 O O . THR A 1 99 ? -15.93 -16.766 -9.992 1 96.25 99 THR A O 1
ATOM 763 N N . GLY A 1 100 ? -14.234 -15.336 -10.047 1 96.44 100 GLY A N 1
ATOM 764 C CA . GLY A 1 100 ? -13.688 -15.805 -8.781 1 96.44 100 GLY A CA 1
ATOM 765 C C . GLY A 1 100 ? -12.859 -17.062 -8.922 1 96.44 100 GLY A C 1
ATOM 766 O O . GLY A 1 100 ? -12.469 -17.672 -7.926 1 96.44 100 GLY A O 1
ATOM 767 N N . ARG A 1 101 ? -12.547 -17.438 -10.109 1 96.81 101 ARG A N 1
ATOM 768 C CA . ARG A 1 101 ? -11.812 -18.672 -10.344 1 96.81 101 ARG A CA 1
ATOM 769 C C . ARG A 1 101 ? -10.305 -18.438 -10.234 1 96.81 101 ARG A C 1
ATOM 771 O O . ARG A 1 101 ? -9.797 -17.406 -10.664 1 96.81 101 ARG A O 1
ATOM 778 N N . LEU A 1 102 ? -9.664 -19.5 -9.758 1 97.56 102 LEU A N 1
ATOM 779 C CA . LEU A 1 102 ? -8.203 -19.531 -9.766 1 97.56 102 LEU A CA 1
ATOM 780 C C . LEU A 1 102 ? -7.676 -19.703 -11.188 1 97.56 102 LEU A C 1
ATOM 782 O O . LEU A 1 102 ? -8.023 -20.672 -11.867 1 97.56 102 LEU A O 1
ATOM 786 N N . VAL A 1 103 ? -6.875 -18.766 -11.688 1 97.38 103 VAL A N 1
ATOM 787 C CA . VAL A 1 103 ? -6.391 -18.859 -13.062 1 97.38 103 VAL A CA 1
ATOM 788 C C . VAL A 1 103 ? -4.906 -19.219 -13.062 1 97.38 103 VAL A C 1
ATOM 790 O O . VAL A 1 103 ? -4.422 -19.859 -14 1 97.38 103 VAL A O 1
ATOM 793 N N . LYS A 1 104 ? -4.102 -18.766 -12.102 1 96.94 104 LYS A N 1
ATOM 794 C CA . LYS A 1 104 ? -2.699 -19.141 -11.969 1 96.94 104 LYS A CA 1
ATOM 795 C C . LYS A 1 104 ? -2.357 -19.469 -10.516 1 96.94 104 LYS A C 1
ATOM 797 O O . LYS A 1 104 ? -2.854 -18.828 -9.594 1 96.94 104 LYS A O 1
ATOM 802 N N . HIS A 1 105 ? -1.587 -20.469 -10.328 1 95.06 105 HIS A N 1
ATOM 803 C CA . HIS A 1 105 ? -0.954 -20.844 -9.07 1 95.06 105 HIS A CA 1
ATOM 804 C C . HIS A 1 105 ? 0.566 -20.812 -9.188 1 95.06 105 HIS A C 1
ATOM 806 O O . HIS A 1 105 ? 1.151 -21.609 -9.93 1 95.06 105 HIS A O 1
ATOM 812 N N . TYR A 1 106 ? 1.18 -19.844 -8.555 1 92.94 106 TYR A N 1
ATOM 813 C CA . TYR A 1 106 ? 2.629 -19.688 -8.609 1 92.94 106 TYR A CA 1
ATOM 814 C C . TYR A 1 106 ? 3.312 -20.5 -7.52 1 92.94 106 TYR A C 1
ATOM 816 O O . TYR A 1 106 ? 3.4 -20.062 -6.371 1 92.94 106 TYR A O 1
ATOM 824 N N . LEU A 1 107 ? 3.777 -21.578 -7.945 1 81.94 107 LEU A N 1
ATOM 825 C CA . LEU A 1 107 ? 4.375 -22.547 -7.023 1 81.94 107 LEU A CA 1
ATOM 826 C C . LEU A 1 107 ? 5.879 -22.312 -6.902 1 81.94 107 LEU A C 1
ATOM 828 O O . LEU A 1 107 ? 6.508 -21.781 -7.82 1 81.94 107 LEU A O 1
ATOM 832 N N . GLY A 1 108 ? 6.406 -22.719 -5.824 1 67.62 108 GLY A N 1
ATOM 833 C CA . GLY A 1 108 ? 7.855 -22.75 -5.77 1 67.62 108 GLY A CA 1
ATOM 834 C C . GLY A 1 108 ? 8.422 -22 -4.578 1 67.62 108 GLY A C 1
ATOM 835 O O . GLY A 1 108 ? 9.617 -22.078 -4.293 1 67.62 108 GLY A O 1
ATOM 836 N N . ALA A 1 109 ? 7.598 -21.156 -4.066 1 62.47 109 ALA A N 1
ATOM 837 C CA . ALA A 1 109 ? 8.125 -20.688 -2.783 1 62.47 109 ALA A CA 1
ATOM 838 C C . ALA A 1 109 ? 8.242 -21.844 -1.794 1 62.47 109 ALA A C 1
ATOM 840 O O . ALA A 1 109 ? 7.43 -22.781 -1.815 1 62.47 109 ALA A O 1
ATOM 841 N N . THR A 1 110 ? 9.492 -22.203 -1.587 1 58 110 THR A N 1
ATOM 842 C CA . THR A 1 110 ? 9.781 -23.406 -0.808 1 58 110 THR A CA 1
ATOM 843 C C . THR A 1 110 ? 8.984 -23.406 0.494 1 58 110 THR A C 1
ATOM 845 O O . THR A 1 110 ? 8.625 -24.469 1.004 1 58 110 THR A O 1
ATOM 848 N N . HIS A 1 111 ? 9.055 -22.359 1.382 1 58.78 111 HIS A N 1
ATOM 849 C CA . HIS A 1 111 ? 8.656 -22.562 2.77 1 58.78 111 HIS A CA 1
ATOM 850 C C . HIS A 1 111 ? 7.289 -21.953 3.053 1 58.78 111 HIS A C 1
ATOM 852 O O . HIS A 1 111 ? 6.863 -21.031 2.35 1 58.78 111 HIS A O 1
ATOM 858 N N . THR A 1 112 ? 6.734 -22.406 4.301 1 58.62 112 THR A N 1
ATOM 859 C CA . THR A 1 112 ? 5.43 -22.656 4.902 1 58.62 112 THR A CA 1
ATOM 860 C C . THR A 1 112 ? 4.773 -21.359 5.355 1 58.62 112 THR A C 1
ATOM 862 O O . THR A 1 112 ? 3.654 -21.359 5.871 1 58.62 112 THR A O 1
ATOM 865 N N . GLN A 1 113 ? 5.059 -20.312 4.992 1 66.31 113 GLN A N 1
ATOM 866 C CA . GLN A 1 113 ? 4.195 -19.234 5.441 1 66.31 113 GLN A CA 1
ATOM 867 C C . GLN A 1 113 ? 4.676 -17.891 4.902 1 66.31 113 GLN A C 1
ATOM 869 O O . GLN A 1 113 ? 5.441 -17.188 5.566 1 66.31 113 GLN A O 1
ATOM 874 N N . LEU A 1 114 ? 4.191 -17.641 3.695 1 72.06 114 LEU A N 1
ATOM 875 C CA . LEU A 1 114 ? 4.496 -16.328 3.152 1 72.06 114 LEU A CA 1
ATOM 876 C C . LEU A 1 114 ? 3.83 -15.227 3.975 1 72.06 114 LEU A C 1
ATOM 878 O O . LEU A 1 114 ? 2.621 -15.266 4.211 1 72.06 114 LEU A O 1
ATOM 882 N N . ARG A 1 115 ? 4.691 -14.312 4.539 1 73.75 115 ARG A N 1
ATOM 883 C CA . ARG A 1 115 ? 4.195 -13.18 5.316 1 73.75 115 ARG A CA 1
ATOM 884 C C . ARG A 1 115 ? 4.348 -11.875 4.543 1 73.75 115 ARG A C 1
ATOM 886 O O . ARG A 1 115 ? 3.787 -10.852 4.926 1 73.75 115 ARG A O 1
ATOM 893 N N . SER A 1 116 ? 5.086 -11.977 3.432 1 76.56 116 SER A N 1
ATOM 894 C CA . SER A 1 116 ? 5.293 -10.805 2.592 1 76.56 116 SER A CA 1
ATOM 895 C C . SER A 1 116 ? 4.246 -10.727 1.485 1 76.56 116 SER A C 1
ATOM 897 O O . SER A 1 116 ? 3.553 -11.703 1.207 1 76.56 116 SER A O 1
ATOM 899 N N . GLN A 1 117 ? 4.07 -9.562 0.94 1 87.06 117 GLN A N 1
ATOM 900 C CA . GLN A 1 117 ? 3.168 -9.383 -0.192 1 87.06 117 GLN A CA 1
ATOM 901 C C . GLN A 1 117 ? 3.805 -9.875 -1.487 1 87.06 117 GLN A C 1
ATOM 903 O O . GLN A 1 117 ? 5.031 -9.891 -1.617 1 87.06 117 GLN A O 1
ATOM 908 N N . ALA A 1 118 ? 2.984 -10.352 -2.373 1 91.81 118 ALA A N 1
ATOM 909 C CA . ALA A 1 118 ? 3.393 -10.57 -3.758 1 91.81 118 ALA A CA 1
ATOM 910 C C . ALA A 1 118 ? 3.053 -9.367 -4.629 1 91.81 118 ALA A C 1
ATOM 912 O O . ALA A 1 118 ? 2.016 -8.727 -4.438 1 91.81 118 ALA A O 1
ATOM 913 N N . VAL A 1 119 ? 3.953 -9.125 -5.566 1 92.25 119 VAL A N 1
ATOM 914 C CA . VAL A 1 119 ? 3.719 -7.949 -6.402 1 92.25 119 VAL A CA 1
ATOM 915 C C . VAL A 1 119 ? 4 -8.289 -7.863 1 92.25 119 VAL A C 1
ATOM 917 O O . VAL A 1 119 ? 4.797 -9.188 -8.156 1 92.25 119 VAL A O 1
ATOM 920 N N . PHE A 1 120 ? 3.326 -7.523 -8.727 1 92.69 120 PHE A N 1
ATOM 921 C CA . PHE A 1 120 ? 3.684 -7.52 -10.141 1 92.69 120 PHE A CA 1
ATOM 922 C C . PHE A 1 120 ? 4.816 -6.535 -10.406 1 92.69 120 PHE A C 1
ATOM 924 O O . PHE A 1 120 ? 4.957 -5.535 -9.703 1 92.69 120 PHE A O 1
ATOM 931 N N . ASN A 1 121 ? 5.555 -6.902 -11.422 1 87.5 121 ASN A N 1
ATOM 932 C CA . ASN A 1 121 ? 6.461 -5.863 -11.906 1 87.5 121 ASN A CA 1
ATOM 933 C C . ASN A 1 121 ? 5.711 -4.781 -12.672 1 87.5 121 ASN A C 1
ATOM 935 O O . ASN A 1 121 ? 4.48 -4.816 -12.766 1 87.5 121 ASN A O 1
ATOM 939 N N . ASP A 1 122 ? 6.406 -3.807 -13.242 1 86.19 122 ASP A N 1
ATOM 940 C CA . ASP A 1 122 ? 5.82 -2.625 -13.867 1 86.19 122 ASP A CA 1
ATOM 941 C C . ASP A 1 122 ? 4.973 -3.008 -15.078 1 86.19 122 ASP A C 1
ATOM 943 O O . ASP A 1 122 ? 3.914 -2.422 -15.312 1 86.19 122 ASP A O 1
ATOM 947 N N . THR A 1 123 ? 5.387 -4.008 -15.797 1 86.94 123 THR A N 1
ATOM 948 C CA . THR A 1 123 ? 4.664 -4.41 -17 1 86.94 123 THR A CA 1
ATOM 949 C C . THR A 1 123 ? 3.684 -5.539 -16.688 1 86.94 123 THR A C 1
ATOM 951 O O . THR A 1 123 ? 2.951 -5.992 -17.562 1 86.94 123 THR A O 1
ATOM 954 N N . GLU A 1 124 ? 3.697 -6.047 -15.453 1 91.75 124 GLU A N 1
ATOM 955 C CA . GLU A 1 124 ? 2.875 -7.145 -14.961 1 91.75 124 GLU A CA 1
ATOM 956 C C . GLU A 1 124 ? 3.15 -8.43 -15.734 1 91.75 124 GLU A C 1
ATOM 958 O O . GLU A 1 124 ? 2.26 -9.266 -15.898 1 91.75 124 GLU A O 1
ATOM 963 N N . GLU A 1 125 ? 4.387 -8.539 -16.25 1 89.19 125 GLU A N 1
ATOM 964 C CA . GLU A 1 125 ? 4.832 -9.758 -16.922 1 89.19 125 GLU A CA 1
ATOM 965 C C . GLU A 1 125 ? 5.406 -10.758 -15.914 1 89.19 125 GLU A C 1
ATOM 967 O O . GLU A 1 125 ? 5.531 -11.945 -16.219 1 89.19 125 GLU A O 1
ATOM 972 N N . PHE A 1 126 ? 5.77 -10.242 -14.727 1 89.12 126 PHE A N 1
ATOM 973 C CA . PHE A 1 126 ? 6.359 -11.086 -13.695 1 89.12 126 PHE A CA 1
ATOM 974 C C . PHE A 1 126 ? 5.691 -10.844 -12.344 1 89.12 126 PHE A C 1
ATOM 976 O O . PHE A 1 126 ? 5.188 -9.75 -12.086 1 89.12 126 PHE A O 1
ATOM 983 N N . VAL A 1 127 ? 5.699 -11.867 -11.562 1 92 127 VAL A N 1
ATOM 984 C CA . VAL A 1 127 ? 5.273 -11.805 -10.172 1 92 127 VAL A CA 1
ATOM 985 C C . VAL A 1 127 ? 6.469 -12.039 -9.25 1 92 127 VAL A C 1
ATOM 987 O O . VAL A 1 127 ? 7.27 -12.945 -9.477 1 92 127 VAL A O 1
ATOM 990 N N . LEU A 1 128 ? 6.629 -11.211 -8.305 1 88.5 128 LEU A N 1
ATOM 991 C CA . LEU A 1 128 ? 7.727 -11.305 -7.352 1 88.5 128 LEU A CA 1
ATOM 992 C C . LEU A 1 128 ? 7.195 -11.555 -5.941 1 88.5 128 LEU A C 1
ATOM 994 O O . LEU A 1 128 ? 6.184 -10.977 -5.547 1 88.5 128 LEU A O 1
ATOM 998 N N . CYS A 1 129 ? 7.863 -12.281 -5.191 1 89.62 129 CYS A N 1
ATOM 999 C CA . CYS A 1 129 ? 7.562 -12.516 -3.783 1 89.62 129 CYS A CA 1
ATOM 1000 C C . CYS A 1 129 ? 8.82 -12.922 -3.018 1 89.62 129 CYS A C 1
ATOM 1002 O O . CYS A 1 129 ? 9.75 -13.484 -3.596 1 89.62 129 CYS A O 1
ATOM 1004 N N . ILE A 1 130 ? 8.781 -12.625 -1.773 1 84.62 130 ILE A N 1
ATOM 1005 C CA . ILE A 1 130 ? 9.906 -13.016 -0.934 1 84.62 130 ILE A CA 1
ATOM 1006 C C . ILE A 1 130 ? 9.656 -14.406 -0.354 1 84.62 130 ILE A C 1
ATOM 1008 O O . ILE A 1 130 ? 8.602 -14.664 0.232 1 84.62 130 ILE A O 1
ATOM 1012 N N . ASP A 1 131 ? 10.555 -15.219 -0.597 1 82.81 131 ASP A N 1
ATOM 1013 C CA . ASP A 1 131 ? 10.602 -16.484 0.127 1 82.81 131 ASP A CA 1
ATOM 1014 C C . ASP A 1 131 ? 11.359 -16.328 1.446 1 82.81 131 ASP A C 1
ATOM 1016 O O . ASP A 1 131 ? 12.586 -16.375 1.472 1 82.81 131 ASP A O 1
ATOM 1020 N N . GLU A 1 132 ? 10.625 -16.234 2.545 1 77.81 132 GLU A N 1
ATOM 1021 C CA . GLU A 1 132 ? 11.164 -15.797 3.83 1 77.81 132 GLU A CA 1
ATOM 1022 C C . GLU A 1 132 ? 12.164 -16.812 4.379 1 77.81 132 GLU A C 1
ATOM 1024 O O . GLU A 1 132 ? 13.227 -16.422 4.887 1 77.81 132 GLU A O 1
ATOM 1029 N N . PRO A 1 133 ? 11.914 -18.094 4.32 1 74.56 133 PRO A N 1
ATOM 1030 C CA . PRO A 1 133 ? 12.898 -19.016 4.891 1 74.56 133 PRO A CA 1
ATOM 1031 C C . PRO A 1 133 ? 14.242 -18.969 4.164 1 74.56 133 PRO A C 1
ATOM 1033 O O . PRO A 1 133 ? 15.289 -19.094 4.797 1 74.56 133 PRO A O 1
ATOM 1036 N N . SER A 1 134 ? 14.234 -18.891 2.871 1 77.12 134 SER A N 1
ATOM 1037 C CA . SER A 1 134 ? 15.477 -18.875 2.105 1 77.12 134 SER A CA 1
ATOM 1038 C C . SER A 1 134 ? 16.016 -17.453 1.944 1 77.12 134 SER A C 1
ATOM 1040 O O . SER A 1 134 ? 17.141 -17.25 1.504 1 77.12 134 SER A O 1
ATOM 1042 N N . ASN A 1 135 ? 15.227 -16.5 2.273 1 80.06 135 ASN A N 1
ATOM 1043 C CA . ASN A 1 135 ? 15.57 -15.086 2.129 1 80.06 135 ASN A CA 1
ATOM 1044 C C . ASN A 1 135 ? 15.867 -14.727 0.676 1 80.06 135 ASN A C 1
ATOM 1046 O O . ASN A 1 135 ? 16.891 -14.109 0.383 1 80.06 135 ASN A O 1
ATOM 1050 N N . GLU A 1 136 ? 15.109 -15.273 -0.143 1 81.62 136 GLU A N 1
ATOM 1051 C CA . GLU A 1 136 ? 15.258 -15.039 -1.576 1 81.62 136 GLU A CA 1
ATOM 1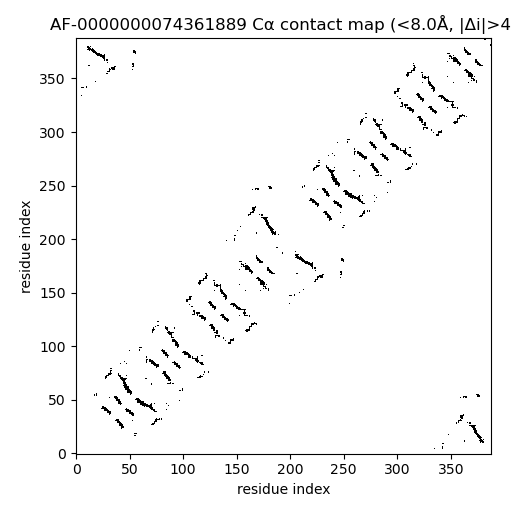052 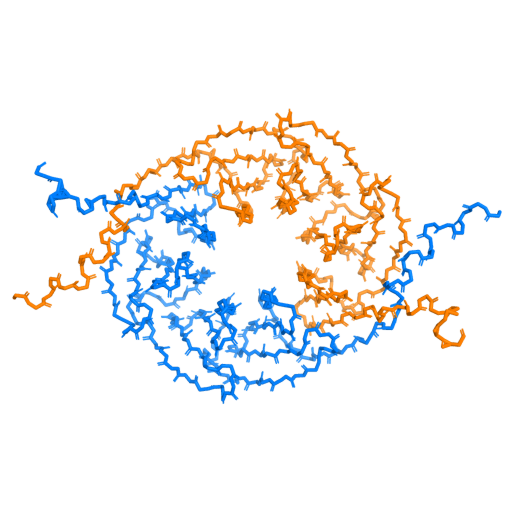C C . GLU A 1 136 ? 13.984 -14.422 -2.168 1 81.62 136 GLU A C 1
ATOM 1054 O O . GLU A 1 136 ? 12.898 -14.562 -1.598 1 81.62 136 GLU A O 1
ATOM 1059 N N . ILE A 1 137 ? 14.25 -13.727 -3.203 1 82.94 137 ILE A N 1
ATOM 1060 C CA . ILE A 1 137 ? 13.133 -13.219 -3.998 1 82.94 137 ILE A CA 1
ATOM 1061 C C . ILE A 1 137 ? 12.844 -14.18 -5.148 1 82.94 137 ILE A C 1
ATOM 1063 O O . ILE A 1 137 ? 13.727 -14.453 -5.973 1 82.94 137 ILE A O 1
ATOM 1067 N N . VAL A 1 138 ? 11.703 -14.664 -5.113 1 86.06 138 VAL A N 1
ATOM 1068 C CA . VAL A 1 138 ? 11.289 -15.578 -6.172 1 86.06 138 VAL A CA 1
ATOM 1069 C C . VAL A 1 138 ? 10.516 -14.812 -7.242 1 86.06 138 VAL A C 1
ATOM 1071 O O . VAL A 1 138 ? 9.672 -13.969 -6.922 1 86.06 138 VAL A O 1
ATOM 1074 N N . ILE A 1 139 ? 10.82 -15.148 -8.484 1 85.69 139 ILE A N 1
ATOM 1075 C CA . ILE A 1 139 ? 10.195 -14.477 -9.609 1 85.69 139 ILE A CA 1
ATOM 1076 C C . ILE A 1 139 ? 9.539 -15.508 -10.531 1 85.69 139 ILE A C 1
ATOM 1078 O O . ILE A 1 139 ? 10.172 -16.5 -10.914 1 85.69 139 ILE A O 1
ATOM 1082 N N . TRP A 1 140 ? 8.32 -15.273 -10.844 1 90 140 TRP A N 1
ATOM 1083 C CA . TRP A 1 140 ? 7.582 -16.125 -11.773 1 90 140 TRP A CA 1
ATOM 1084 C C . TRP A 1 140 ? 7.188 -15.352 -13.031 1 90 140 TRP A C 1
ATOM 1086 O O . TRP A 1 140 ? 6.918 -14.156 -12.969 1 90 140 TRP A O 1
ATOM 1096 N N . ASP A 1 141 ? 7.172 -16.062 -14.117 1 88.38 141 ASP A N 1
ATOM 1097 C CA . ASP A 1 141 ? 6.434 -15.57 -15.273 1 88.38 141 ASP A CA 1
ATOM 1098 C C . ASP A 1 141 ? 4.941 -15.477 -14.969 1 88.38 141 ASP A C 1
ATOM 1100 O O . ASP A 1 141 ? 4.316 -16.469 -14.578 1 88.38 141 ASP A O 1
ATOM 1104 N N . ALA A 1 142 ? 4.344 -14.328 -15.156 1 92.75 142 ALA A N 1
ATOM 1105 C CA . ALA A 1 142 ? 2.961 -14.117 -14.734 1 92.75 142 ALA A CA 1
ATOM 1106 C C . ALA A 1 142 ? 1.997 -14.945 -15.578 1 92.75 142 ALA A C 1
ATOM 1108 O O . ALA A 1 142 ? 0.962 -15.398 -15.086 1 92.75 142 ALA A O 1
ATOM 1109 N N . LEU A 1 143 ? 2.238 -15.086 -16.812 1 91.5 143 LEU A N 1
ATOM 1110 C CA . LEU A 1 143 ? 1.333 -15.766 -17.734 1 91.5 143 LEU A CA 1
ATOM 1111 C C . LEU A 1 143 ? 1.437 -17.281 -17.578 1 91.5 143 LEU A C 1
ATOM 1113 O O . LEU A 1 143 ? 0.419 -17.969 -17.469 1 91.5 143 LEU A O 1
ATOM 1117 N N . THR A 1 144 ? 2.602 -17.797 -17.5 1 91.94 144 THR A N 1
ATOM 1118 C CA . THR A 1 144 ? 2.781 -19.25 -17.484 1 91.94 144 THR A CA 1
ATOM 1119 C C . THR A 1 144 ? 2.855 -19.766 -16.047 1 91.94 144 THR A C 1
ATOM 1121 O O . THR A 1 144 ? 2.727 -20.984 -15.82 1 91.94 144 THR A O 1
ATOM 1124 N N . ALA A 1 145 ? 3.139 -18.938 -15.078 1 93.56 145 ALA A N 1
ATOM 1125 C CA . ALA A 1 145 ? 3.303 -19.25 -13.664 1 93.56 145 ALA A CA 1
ATOM 1126 C C . ALA A 1 145 ? 4.578 -20.047 -13.43 1 93.56 145 ALA A C 1
ATOM 1128 O O . ALA A 1 145 ? 4.75 -20.656 -12.367 1 93.56 145 ALA A O 1
ATOM 1129 N N . GLU A 1 146 ? 5.426 -20.062 -14.344 1 89.25 146 GLU A N 1
ATOM 1130 C CA . GLU A 1 146 ? 6.707 -20.75 -14.188 1 89.25 146 GLU A CA 1
ATOM 1131 C C . GLU A 1 146 ? 7.707 -19.875 -13.438 1 89.25 146 GLU A C 1
ATOM 1133 O O . GLU A 1 146 ? 7.801 -18.672 -13.695 1 89.25 146 GLU A O 1
ATOM 1138 N N . LYS A 1 147 ? 8.344 -20.531 -12.508 1 86.81 147 LYS A N 1
ATOM 1139 C CA . LYS A 1 147 ? 9.43 -19.812 -11.828 1 86.81 147 LYS A CA 1
ATOM 1140 C C . LYS A 1 147 ? 10.57 -19.5 -12.797 1 86.81 147 LYS A C 1
ATOM 1142 O O . LYS A 1 147 ? 11.102 -20.406 -13.445 1 86.81 147 LYS A O 1
ATOM 1147 N N . VAL A 1 148 ? 10.984 -18.234 -12.867 1 83.31 148 VAL A N 1
ATOM 1148 C CA . VAL A 1 148 ? 11.984 -17.859 -13.867 1 83.31 148 VAL A CA 1
ATOM 1149 C C . VAL A 1 148 ? 13.281 -17.453 -13.164 1 83.31 148 VAL A C 1
ATOM 1151 O O . VAL A 1 148 ? 14.352 -17.469 -13.781 1 83.31 148 VAL A O 1
ATOM 1154 N N . ALA A 1 149 ? 13.195 -17.031 -11.906 1 80.44 149 ALA A N 1
ATOM 1155 C CA . ALA A 1 149 ? 14.414 -16.625 -11.211 1 80.44 149 ALA A CA 1
ATOM 1156 C C . ALA A 1 149 ? 14.234 -16.703 -9.703 1 80.44 149 ALA A C 1
ATOM 1158 O O . ALA A 1 149 ? 13.109 -16.703 -9.195 1 80.44 149 ALA A O 1
ATOM 1159 N N . ARG A 1 150 ? 15.305 -16.906 -9.023 1 81.44 150 ARG A N 1
ATOM 1160 C CA . ARG A 1 150 ? 15.453 -16.75 -7.578 1 81.44 150 ARG A CA 1
ATOM 1161 C C . ARG A 1 150 ? 16.688 -15.914 -7.242 1 81.44 150 ARG A C 1
ATOM 1163 O O . ARG A 1 150 ? 17.797 -16.25 -7.656 1 81.44 150 ARG A O 1
ATOM 1170 N N . TRP A 1 151 ? 16.375 -14.781 -6.637 1 77.25 151 TRP A N 1
ATOM 1171 C CA . TRP A 1 151 ? 17.469 -13.875 -6.297 1 77.25 151 TRP A CA 1
ATOM 1172 C C . TRP A 1 151 ? 17.688 -13.812 -4.789 1 77.25 151 TRP A C 1
ATOM 1174 O O . TRP A 1 151 ? 16.719 -13.805 -4.023 1 77.25 151 TRP A O 1
ATOM 1184 N N . PRO A 1 152 ? 19 -13.812 -4.414 1 76.12 152 PRO A N 1
ATOM 1185 C CA . PRO A 1 152 ? 19.219 -13.523 -2.994 1 76.12 152 PRO A CA 1
ATOM 1186 C C . PRO A 1 152 ? 18.719 -12.141 -2.588 1 76.12 152 PRO A C 1
ATOM 1188 O O . PRO A 1 152 ? 18.938 -11.164 -3.311 1 76.12 152 PRO A O 1
ATOM 1191 N N . SER A 1 153 ? 17.906 -12.086 -1.541 1 70.81 153 SER A N 1
ATOM 1192 C CA . SER A 1 153 ? 17.453 -10.781 -1.083 1 70.81 153 SER A CA 1
ATOM 1193 C C . SER A 1 153 ? 18.578 -10.008 -0.41 1 70.81 153 SER A C 1
ATOM 1195 O O . SER A 1 153 ? 18.5 -8.781 -0.264 1 70.81 153 SER A O 1
ATOM 1197 N N . ASN A 1 154 ? 19.641 -10.672 0.084 1 71.94 154 ASN A N 1
ATOM 1198 C CA . ASN A 1 154 ? 20.781 -10.109 0.802 1 71.94 154 ASN A CA 1
ATOM 1199 C C . ASN A 1 154 ? 20.344 -9.477 2.123 1 71.94 154 ASN A C 1
ATOM 1201 O O . ASN A 1 154 ? 20.953 -8.5 2.576 1 71.94 154 ASN A O 1
ATOM 1205 N N . HIS A 1 155 ? 19.25 -9.852 2.604 1 74.5 155 HIS A N 1
ATOM 1206 C CA . HIS A 1 155 ? 18.812 -9.477 3.943 1 74.5 155 HIS A CA 1
ATOM 1207 C C . HIS A 1 155 ? 19.281 -10.484 4.98 1 74.5 155 HIS A C 1
ATOM 1209 O O . HIS A 1 155 ? 19.562 -11.641 4.645 1 74.5 155 HIS A O 1
ATOM 1215 N N . VAL A 1 156 ? 19.578 -10.016 6.203 1 70.75 156 VAL A N 1
ATOM 1216 C CA . VAL A 1 156 ? 19.922 -10.93 7.289 1 70.75 156 VAL A CA 1
ATOM 1217 C C . VAL A 1 156 ? 18.672 -11.688 7.746 1 70.75 156 VAL A C 1
ATOM 1219 O O . VAL A 1 156 ? 18.719 -12.898 7.961 1 70.75 156 VAL A O 1
ATOM 1222 N N . SER A 1 157 ? 17.594 -10.906 7.887 1 71.44 157 SER A N 1
ATOM 1223 C CA . SER A 1 157 ? 16.297 -11.5 8.172 1 71.44 157 SER A CA 1
ATOM 1224 C C . SER A 1 157 ? 15.32 -11.266 7.027 1 71.44 157 SER A C 1
ATOM 1226 O O . SER A 1 157 ? 15.508 -10.367 6.211 1 71.44 157 SER A O 1
ATOM 1228 N N . ALA A 1 158 ? 14.398 -12.211 6.945 1 66.25 158 ALA A N 1
ATOM 1229 C CA . ALA A 1 158 ? 13.453 -12.125 5.832 1 66.25 158 ALA A CA 1
ATOM 1230 C C . ALA A 1 158 ? 12.781 -10.75 5.793 1 66.25 158 ALA A C 1
ATOM 1232 O O . ALA A 1 158 ? 12.25 -10.289 6.805 1 66.25 158 ALA A O 1
ATOM 1233 N N . PRO A 1 159 ? 12.969 -10.125 4.566 1 70.88 159 PRO A N 1
ATOM 1234 C CA . PRO A 1 159 ? 12.242 -8.859 4.438 1 70.88 159 PRO A CA 1
ATOM 1235 C C . PRO A 1 159 ? 10.727 -9.055 4.457 1 70.88 159 PRO A C 1
ATOM 1237 O O . PRO A 1 159 ? 10.227 -10.102 4.031 1 70.88 159 PRO A O 1
ATOM 1240 N N . ARG A 1 160 ? 10.023 -8.055 5.016 1 70.38 160 ARG A N 1
ATOM 1241 C CA . ARG A 1 160 ? 8.57 -8.164 5.129 1 70.38 160 ARG A CA 1
ATOM 1242 C C . ARG A 1 160 ? 7.875 -7.309 4.078 1 70.38 160 ARG A C 1
ATOM 1244 O O . ARG A 1 160 ? 6.688 -7.492 3.805 1 70.38 160 ARG A O 1
ATOM 1251 N N . TRP A 1 161 ? 8.688 -6.48 3.416 1 76.94 161 TRP A N 1
ATOM 1252 C CA . TRP A 1 161 ? 8.07 -5.578 2.447 1 76.94 161 TRP A CA 1
ATOM 1253 C C . TRP A 1 161 ? 8.773 -5.668 1.096 1 76.94 161 TRP A C 1
ATOM 1255 O O . TRP A 1 161 ? 10 -5.746 1.032 1 76.94 161 TRP A O 1
ATOM 1265 N N . LEU A 1 162 ? 7.996 -5.754 0.095 1 84.94 162 LEU A N 1
ATOM 1266 C CA . LEU A 1 162 ? 8.438 -5.73 -1.294 1 84.94 162 LEU A CA 1
ATOM 1267 C C . LEU A 1 162 ? 7.578 -4.789 -2.125 1 84.94 162 LEU A C 1
ATOM 1269 O O . LEU A 1 162 ? 6.348 -4.887 -2.104 1 84.94 162 LEU A O 1
ATOM 1273 N N . GLU A 1 163 ? 8.242 -3.795 -2.742 1 86.62 163 GLU A N 1
ATOM 1274 C CA . GLU A 1 163 ? 7.535 -2.859 -3.613 1 86.62 163 GLU A CA 1
ATOM 1275 C C . GLU A 1 163 ? 8.219 -2.748 -4.973 1 86.62 163 GLU A C 1
ATOM 1277 O O . GLU A 1 163 ? 9.438 -2.607 -5.047 1 86.62 163 GLU A O 1
ATOM 1282 N N . HIS A 1 164 ? 7.402 -2.828 -6.008 1 87.81 164 HIS A N 1
ATOM 1283 C CA . HIS A 1 164 ? 7.93 -2.625 -7.352 1 87.81 164 HIS A CA 1
ATOM 1284 C C . HIS A 1 164 ? 7.543 -1.254 -7.895 1 87.81 164 HIS A C 1
ATOM 1286 O O . HIS A 1 164 ? 6.43 -0.78 -7.656 1 87.81 164 HIS A O 1
ATOM 1292 N N . SER A 1 165 ? 8.492 -0.676 -8.602 1 86.5 165 SER A N 1
ATOM 1293 C CA . SER A 1 165 ? 8.172 0.56 -9.305 1 86.5 165 SER A CA 1
ATOM 1294 C C . SER A 1 165 ? 7.008 0.363 -10.273 1 86.5 165 SER A C 1
ATOM 1296 O O . SER A 1 165 ? 6.926 -0.663 -10.953 1 86.5 165 SER A O 1
ATOM 1298 N N . PRO A 1 166 ? 6.137 1.353 -10.297 1 84.69 166 PRO A N 1
ATOM 1299 C CA . PRO A 1 166 ? 5.012 1.193 -11.219 1 84.69 166 PRO A CA 1
ATOM 1300 C C . PRO A 1 166 ? 5.422 1.363 -12.68 1 84.69 166 PRO A C 1
ATOM 1302 O O . PRO A 1 166 ? 4.703 0.919 -13.586 1 84.69 166 PRO A O 1
ATOM 1305 N N . THR A 1 167 ? 6.586 2.012 -12.914 1 84.75 167 THR A N 1
ATOM 1306 C CA . THR A 1 167 ? 6.891 2.367 -14.297 1 84.75 167 THR A CA 1
ATOM 1307 C C . THR A 1 167 ? 8.281 1.873 -14.688 1 84.75 167 THR A C 1
ATOM 1309 O O . THR A 1 167 ? 8.594 1.752 -15.875 1 84.75 167 THR A O 1
ATOM 1312 N N . GLU A 1 168 ? 9.094 1.693 -13.656 1 81.31 168 GLU A N 1
ATOM 1313 C CA . GLU A 1 168 ? 10.477 1.299 -13.938 1 81.31 168 GLU A CA 1
ATOM 1314 C C . GLU A 1 168 ? 10.711 -0.164 -13.57 1 81.31 168 GLU A C 1
ATOM 1316 O O . GLU A 1 168 ? 10.039 -0.708 -12.695 1 81.31 168 GLU A O 1
ATOM 1321 N N . ALA A 1 169 ? 11.625 -0.774 -14.219 1 82.06 169 ALA A N 1
ATOM 1322 C CA . ALA A 1 169 ? 12.023 -2.135 -13.867 1 82.06 169 ALA A CA 1
ATOM 1323 C C . ALA A 1 169 ? 12.93 -2.141 -12.641 1 82.06 169 ALA A C 1
ATOM 1325 O O . ALA A 1 169 ? 14.102 -2.514 -12.719 1 82.06 169 ALA A O 1
ATOM 1326 N N . ALA A 1 170 ? 12.414 -1.743 -11.602 1 84.12 170 ALA A N 1
ATOM 1327 C CA . ALA A 1 170 ? 13.109 -1.644 -10.32 1 84.12 170 ALA A CA 1
ATOM 1328 C C . ALA A 1 170 ? 12.172 -1.932 -9.156 1 84.12 170 ALA A C 1
ATOM 1330 O O . ALA A 1 170 ? 10.969 -1.682 -9.25 1 84.12 170 ALA A O 1
ATOM 1331 N N . PHE A 1 171 ? 12.719 -2.502 -8.141 1 85.5 171 PHE A N 1
ATOM 1332 C CA . PHE A 1 171 ? 11.922 -2.754 -6.945 1 85.5 171 PHE A CA 1
ATOM 1333 C C . PHE A 1 171 ? 12.781 -2.65 -5.691 1 85.5 171 PHE A C 1
ATOM 1335 O O . PHE A 1 171 ? 14.008 -2.609 -5.777 1 85.5 171 PHE A O 1
ATOM 1342 N N . ALA A 1 172 ? 12.078 -2.482 -4.629 1 82.75 172 ALA A N 1
ATOM 1343 C CA . ALA A 1 172 ? 12.742 -2.363 -3.332 1 82.75 172 ALA A CA 1
ATOM 1344 C C . ALA A 1 172 ? 12.172 -3.363 -2.33 1 82.75 172 ALA A C 1
ATOM 1346 O O . ALA A 1 172 ? 10.969 -3.645 -2.34 1 82.75 172 ALA A O 1
ATOM 1347 N N . SER A 1 173 ? 13.023 -3.943 -1.533 1 80.75 173 SER A N 1
ATOM 1348 C CA . SER A 1 173 ? 12.633 -4.816 -0.431 1 80.75 173 SER A CA 1
ATOM 1349 C C . SER A 1 173 ? 13.164 -4.297 0.9 1 80.75 173 SER A C 1
ATOM 1351 O O . SER A 1 173 ? 14.234 -3.691 0.952 1 80.75 173 SER A O 1
ATOM 1353 N N . CYS A 1 174 ? 12.289 -4.445 1.818 1 77.06 174 CYS A N 1
ATOM 1354 C CA . CYS A 1 174 ? 12.734 -3.961 3.119 1 77.06 174 CYS A CA 1
ATOM 1355 C C . CYS A 1 174 ? 12.359 -4.938 4.227 1 77.06 174 CYS A C 1
ATOM 1357 O O . CYS A 1 174 ? 11.32 -5.598 4.148 1 77.06 174 CYS A O 1
ATOM 1359 N N . GLY A 1 175 ? 13.289 -5.09 5.203 1 66.56 175 GLY A N 1
ATOM 1360 C CA . GLY A 1 175 ? 13.102 -5.855 6.426 1 66.56 175 GLY A CA 1
ATOM 1361 C C . GLY A 1 175 ? 13.484 -5.09 7.676 1 66.56 175 GLY A C 1
ATOM 1362 O O . GLY A 1 175 ? 13.602 -3.863 7.648 1 66.56 175 GLY A O 1
ATOM 1363 N N . CYS A 1 176 ? 13.562 -5.699 8.844 1 62.5 176 CYS A N 1
ATOM 1364 C CA . CYS A 1 176 ? 13.852 -5.09 10.141 1 62.5 176 CYS A CA 1
ATOM 1365 C C . CYS A 1 176 ? 15.141 -4.273 10.086 1 62.5 176 CYS A C 1
ATOM 1367 O O . CYS A 1 176 ? 15.227 -3.201 10.688 1 62.5 176 CYS A O 1
ATOM 1369 N N . ASN A 1 177 ? 16.109 -4.648 9.203 1 62.22 177 ASN A N 1
ATOM 1370 C CA . ASN A 1 177 ? 17.359 -3.926 9.375 1 62.22 177 ASN A CA 1
ATOM 1371 C C . ASN A 1 177 ? 17.938 -3.459 8.039 1 62.22 177 ASN A C 1
ATOM 1373 O O . ASN A 1 177 ? 18.969 -2.781 8.008 1 62.22 177 ASN A O 1
ATOM 1377 N N . ASN A 1 178 ? 17.172 -3.684 6.977 1 70.12 178 ASN A N 1
ATOM 1378 C CA . ASN A 1 178 ? 17.859 -3.357 5.734 1 70.12 178 ASN A CA 1
ATOM 1379 C C . ASN A 1 178 ? 16.875 -3.105 4.594 1 70.12 178 ASN A C 1
ATOM 1381 O O . ASN A 1 178 ? 15.805 -3.713 4.547 1 70.12 178 ASN A O 1
ATOM 1385 N N . LEU A 1 179 ? 17.203 -2.064 3.879 1 77.12 179 LEU A N 1
ATOM 1386 C CA . LEU A 1 179 ? 16.547 -1.763 2.607 1 77.12 179 LEU A CA 1
ATOM 1387 C C . LEU A 1 179 ? 17.453 -2.156 1.435 1 77.12 179 LEU A C 1
ATOM 1389 O O . LEU A 1 179 ? 18.656 -1.926 1.467 1 77.12 179 LEU A O 1
ATOM 1393 N N . ARG A 1 180 ? 16.844 -2.865 0.532 1 78.12 180 ARG A N 1
ATOM 1394 C CA . ARG A 1 180 ? 17.578 -3.223 -0.678 1 78.12 180 ARG A CA 1
ATOM 1395 C C . ARG A 1 180 ? 16.812 -2.791 -1.928 1 78.12 180 ARG A C 1
ATOM 1397 O O . ARG A 1 180 ? 15.594 -2.969 -2.012 1 78.12 180 ARG A O 1
ATOM 1404 N N . GLY A 1 181 ? 17.516 -2.076 -2.799 1 78.31 181 GLY A N 1
ATOM 1405 C CA . GLY A 1 181 ? 16.984 -1.726 -4.105 1 78.31 181 GLY A CA 1
ATOM 1406 C C . GLY A 1 181 ? 17.516 -2.611 -5.223 1 78.31 181 GLY A C 1
ATOM 1407 O O . GLY A 1 181 ? 18.688 -2.984 -5.223 1 78.31 181 GLY A O 1
ATOM 1408 N N . PHE A 1 182 ? 16.625 -2.922 -6.102 1 75.75 182 PHE A N 1
ATOM 1409 C CA . PHE A 1 182 ? 16.938 -3.762 -7.25 1 75.75 182 PHE A CA 1
ATOM 1410 C C . PHE A 1 182 ? 16.625 -3.043 -8.555 1 75.75 182 PHE A C 1
ATOM 1412 O O . PHE A 1 182 ? 15.602 -2.357 -8.656 1 75.75 182 PHE A O 1
ATOM 1419 N N . ASN A 1 183 ? 17.594 -2.924 -9.391 1 71.25 183 ASN A N 1
ATOM 1420 C CA . ASN A 1 183 ? 17.344 -2.406 -10.734 1 71.25 183 ASN A CA 1
ATOM 1421 C C . ASN A 1 183 ? 17.719 -3.422 -11.805 1 71.25 183 ASN A C 1
ATOM 1423 O O . ASN A 1 183 ? 18.656 -4.207 -11.617 1 71.25 183 ASN A O 1
ATOM 1427 N N . CYS A 1 184 ? 16.766 -3.535 -12.688 1 54.41 184 CYS A N 1
ATOM 1428 C CA . CYS A 1 184 ? 17.047 -4.391 -13.828 1 54.41 184 CYS A CA 1
ATOM 1429 C C . CYS A 1 184 ? 17.344 -3.557 -15.07 1 54.41 184 CYS A C 1
ATOM 1431 O O . CYS A 1 184 ? 16.438 -3.027 -15.703 1 54.41 184 CYS A O 1
ATOM 1433 N N . PRO A 1 185 ? 18.703 -3.137 -15.125 1 48.81 185 PRO A N 1
ATOM 1434 C CA . PRO A 1 185 ? 18.953 -2.369 -16.344 1 48.81 185 PRO A CA 1
ATOM 1435 C C . PRO A 1 185 ? 18.391 -3.049 -17.594 1 48.81 185 PRO A C 1
ATOM 1437 O O . PRO A 1 185 ? 18.344 -4.281 -17.656 1 48.81 185 PRO A O 1
ATOM 1440 N N . LYS A 1 186 ? 17.594 -2.145 -18.109 1 44.47 186 LYS A N 1
ATOM 1441 C CA . LYS A 1 186 ? 17.156 -2.598 -19.438 1 44.47 186 LYS A CA 1
ATOM 1442 C C . LYS A 1 186 ? 18.281 -3.311 -20.172 1 44.47 186 LYS A C 1
ATOM 1444 O O . LYS A 1 186 ? 19.359 -2.752 -20.344 1 44.47 186 LYS A O 1
ATOM 1449 N N . VAL A 1 187 ? 18.734 -4.488 -19.641 1 37.09 187 VAL A N 1
ATOM 1450 C CA . VAL A 1 187 ? 19.719 -5.113 -20.531 1 37.09 187 VAL A CA 1
ATOM 1451 C C . VAL A 1 187 ? 19.312 -4.871 -21.984 1 37.09 187 VAL A C 1
ATOM 1453 O O . VAL A 1 187 ? 18.156 -5.129 -22.359 1 37.09 187 VAL A O 1
ATOM 1456 N N . CYS A 1 188 ? 20.094 -3.811 -22.344 1 32.41 188 CYS A N 1
ATOM 1457 C CA . CYS A 1 188 ? 20.125 -3.75 -23.797 1 32.41 188 CYS A CA 1
ATOM 1458 C C . CYS A 1 188 ? 20.328 -5.137 -24.406 1 32.41 188 CYS A C 1
ATOM 1460 O O . CYS A 1 188 ? 21.312 -5.812 -24.094 1 32.41 188 CYS A O 1
ATOM 1462 N N . THR A 1 189 ? 19.5 -5.891 -24.25 1 32.44 189 THR A N 1
ATOM 1463 C CA . THR A 1 189 ? 19.719 -6.977 -25.188 1 32.44 189 THR A CA 1
ATOM 1464 C C . THR A 1 189 ? 20.562 -6.5 -26.375 1 32.44 189 THR A C 1
ATOM 1466 O O . THR A 1 189 ? 20.016 -6.211 -27.453 1 32.44 189 THR A O 1
ATOM 1469 N N . ASP A 1 190 ? 21.828 -5.758 -26.188 1 30.22 190 ASP A N 1
ATOM 1470 C CA . ASP A 1 190 ? 22.734 -6.02 -27.297 1 30.22 190 ASP A CA 1
ATOM 1471 C C . ASP A 1 190 ? 23.5 -7.316 -27.078 1 30.22 190 ASP A C 1
ATOM 1473 O O . ASP A 1 190 ? 24.109 -7.512 -26.031 1 30.22 190 ASP A O 1
ATOM 1477 N N . GLY A 1 191 ? 24.344 -8.602 -26.906 1 26.05 191 GLY A N 1
ATOM 1478 C CA . GLY A 1 191 ? 24.047 -9.438 -28.062 1 26.05 191 GLY A CA 1
ATOM 1479 C C . GLY A 1 191 ? 22.609 -9.352 -28.516 1 26.05 191 GLY A C 1
ATOM 1480 O O . GLY A 1 191 ? 21.703 -9.742 -27.781 1 26.05 191 GLY A O 1
ATOM 1481 N N . LEU A 1 192 ? 23 -8.102 -29.109 1 21.5 192 LEU A N 1
ATOM 1482 C CA . LEU A 1 192 ? 24.391 -7.805 -28.781 1 21.5 192 LEU A CA 1
ATOM 1483 C C . LEU A 1 192 ? 24.5 -7.145 -27.406 1 21.5 192 LEU A C 1
ATOM 1485 O O . LEU A 1 192 ? 23.828 -6.145 -27.141 1 21.5 192 LEU A O 1
ATOM 1489 N N . CYS A 1 193 ? 24.594 -6.781 -26.344 1 23.58 193 CYS A N 1
ATOM 1490 C CA . CYS A 1 193 ? 25.844 -6.027 -26.391 1 23.58 193 CYS A CA 1
ATOM 1491 C C . CYS A 1 193 ? 27.016 -6.945 -26.703 1 23.58 193 CYS A C 1
ATOM 1493 O O . CYS A 1 193 ? 27.219 -7.949 -26.016 1 23.58 193 CYS A O 1
ATOM 1495 N N . GLY A 1 194 ? 27.922 -7.148 -27.781 1 22.33 194 GLY A N 1
ATOM 1496 C CA . GLY A 1 194 ? 29.109 -7.973 -27.672 1 22.33 194 GLY A CA 1
ATOM 1497 C C . GLY A 1 194 ? 29.922 -7.691 -26.406 1 22.33 194 GLY A C 1
ATOM 1498 O O . GLY A 1 194 ? 29.844 -6.594 -25.859 1 22.33 194 GLY A O 1
ATOM 1499 N N . MET B 1 1 ? 18.328 -28.031 -23.859 1 21.42 1 MET B N 1
ATOM 1500 C CA . MET B 1 1 ? 18.188 -26.891 -24.781 1 21.42 1 MET B CA 1
ATOM 1501 C C . MET B 1 1 ? 17.094 -25.938 -24.297 1 21.42 1 MET B C 1
ATOM 1503 O O . MET B 1 1 ? 17.109 -24.766 -24.641 1 21.42 1 MET B O 1
ATOM 1507 N N . GLU B 1 2 ? 15.953 -26.391 -23.922 1 25.41 2 GLU B N 1
ATOM 1508 C CA . GLU B 1 2 ? 14.578 -25.953 -23.703 1 25.41 2 GLU B CA 1
ATOM 1509 C C . GLU B 1 2 ? 14.492 -24.953 -22.562 1 25.41 2 GLU B C 1
ATOM 1511 O O . GLU B 1 2 ? 13.438 -24.359 -22.312 1 25.41 2 GLU B O 1
ATOM 1516 N N . GLU B 1 3 ? 15.289 -25.188 -21.547 1 30.08 3 GLU B N 1
ATOM 1517 C CA . GLU B 1 3 ? 15.305 -24.484 -20.266 1 30.08 3 GLU B CA 1
ATOM 1518 C C . GLU B 1 3 ? 15.578 -23 -20.453 1 30.08 3 GLU B C 1
ATOM 1520 O O . GLU B 1 3 ? 15.805 -22.266 -19.469 1 30.08 3 GLU B O 1
ATOM 1525 N N . ARG B 1 4 ? 16.125 -22.469 -21.531 1 30.12 4 ARG B N 1
ATOM 1526 C CA . ARG B 1 4 ? 16.75 -21.281 -22.109 1 30.12 4 ARG B CA 1
ATOM 1527 C C . ARG B 1 4 ? 15.734 -20.172 -22.312 1 30.12 4 ARG B C 1
ATOM 1529 O O . ARG B 1 4 ? 16.094 -19.031 -22.641 1 30.12 4 ARG B O 1
ATOM 1536 N N . LEU B 1 5 ? 14.539 -20.484 -22.719 1 32.31 5 LEU B N 1
ATOM 1537 C CA . LEU B 1 5 ? 13.641 -19.5 -23.312 1 32.31 5 LEU B CA 1
ATOM 1538 C C . LEU B 1 5 ? 13.258 -18.438 -22.297 1 32.31 5 LEU B C 1
ATOM 1540 O O . LEU B 1 5 ? 13.195 -17.25 -22.625 1 32.31 5 LEU B O 1
ATOM 1544 N N . GLY B 1 6 ? 12.523 -18.859 -21.203 1 34 6 GLY B N 1
ATOM 1545 C CA . GLY B 1 6 ? 11.977 -17.938 -20.219 1 34 6 GLY B CA 1
ATOM 1546 C C . GLY B 1 6 ? 13.039 -17.094 -19.547 1 34 6 GLY B C 1
ATOM 1547 O O . GLY B 1 6 ? 12.727 -16.281 -18.672 1 34 6 GLY B O 1
ATOM 1548 N N . GLN B 1 7 ? 14.195 -17.438 -19.609 1 35.59 7 GLN B N 1
ATOM 1549 C CA . GLN B 1 7 ? 15.461 -16.859 -19.156 1 35.59 7 GLN B CA 1
ATOM 1550 C C . GLN B 1 7 ? 15.734 -15.531 -19.844 1 35.59 7 GLN B C 1
ATOM 1552 O O . GLN B 1 7 ? 16.312 -14.625 -19.25 1 35.59 7 GLN B O 1
ATOM 1557 N N . GLY B 1 8 ? 15.5 -15.531 -21.172 1 37.5 8 GLY B N 1
ATOM 1558 C CA . GLY B 1 8 ? 15.836 -14.32 -21.891 1 37.5 8 GLY B CA 1
ATOM 1559 C C . GLY B 1 8 ? 15.086 -13.102 -21.391 1 37.5 8 GLY B C 1
ATOM 1560 O O . GLY B 1 8 ? 15.57 -11.969 -21.516 1 37.5 8 GLY B O 1
ATOM 1561 N N . LYS B 1 9 ? 13.844 -13.352 -21.312 1 41.16 9 LYS B N 1
ATOM 1562 C CA . LYS B 1 9 ? 13.031 -12.203 -20.938 1 41.16 9 LYS B CA 1
ATOM 1563 C C . LYS B 1 9 ? 13.414 -11.695 -19.547 1 41.16 9 LYS B C 1
ATOM 1565 O O . LYS B 1 9 ? 13.125 -10.539 -19.203 1 41.16 9 LYS B O 1
ATOM 1570 N N . LEU B 1 10 ? 13.727 -12.664 -18.75 1 44.25 10 LEU B N 1
ATOM 1571 C CA . LEU B 1 10 ? 14.148 -12.148 -17.453 1 44.25 10 LEU B CA 1
ATOM 1572 C C . LEU B 1 10 ? 15.406 -11.289 -17.578 1 44.25 10 LEU B C 1
ATOM 1574 O O . LEU B 1 10 ? 16.062 -10.977 -16.578 1 44.25 10 LEU B O 1
ATOM 1578 N N . TYR B 1 11 ? 15.906 -11.227 -18.875 1 42.88 11 TYR B N 1
ATOM 1579 C CA . TYR B 1 11 ? 17.078 -10.367 -19 1 42.88 11 TYR B CA 1
ATOM 1580 C C . TYR B 1 11 ? 16.844 -9.031 -18.297 1 42.88 11 TYR B C 1
ATOM 1582 O O . TYR B 1 11 ? 17.781 -8.43 -17.766 1 42.88 11 TYR B O 1
ATOM 1590 N N . ARG B 1 12 ? 15.68 -8.633 -18.562 1 43.62 12 ARG B N 1
ATOM 1591 C CA . ARG B 1 12 ? 15.469 -7.328 -17.953 1 43.62 12 ARG B CA 1
ATOM 1592 C C . ARG B 1 12 ? 15.828 -7.344 -16.469 1 43.62 12 ARG B C 1
ATOM 1594 O O . ARG B 1 12 ? 16.297 -6.34 -15.93 1 43.62 12 ARG B O 1
ATOM 1601 N N . TYR B 1 13 ? 15.438 -8.344 -15.852 1 43.59 13 TYR B N 1
ATOM 1602 C CA . TYR B 1 13 ? 15.781 -8.352 -14.438 1 43.59 13 TYR B CA 1
ATOM 1603 C C . TYR B 1 13 ? 17.203 -8.859 -14.227 1 43.59 13 TYR B C 1
ATOM 1605 O O . TYR B 1 13 ? 17.422 -10.062 -14.055 1 43.59 13 TYR B O 1
ATOM 1613 N N . VAL B 1 14 ? 18.094 -8.578 -15.203 1 38.75 14 VAL B N 1
ATOM 1614 C CA . VAL B 1 14 ? 19.453 -8.922 -14.812 1 38.75 14 VAL B CA 1
ATOM 1615 C C . VAL B 1 14 ? 19.766 -8.328 -13.438 1 38.75 14 VAL B C 1
ATOM 1617 O O . VAL B 1 14 ? 19.328 -7.223 -13.125 1 38.75 14 VAL B O 1
ATOM 1620 N N . ASN B 1 15 ? 20.047 -9.164 -12.523 1 42.31 15 ASN B N 1
ATOM 1621 C CA . ASN B 1 15 ? 20.453 -8.992 -11.133 1 42.31 15 ASN B CA 1
ATOM 1622 C C . ASN B 1 15 ? 21.312 -7.738 -10.945 1 42.31 15 ASN B C 1
ATOM 1624 O O . ASN B 1 15 ? 22.547 -7.805 -10.992 1 42.31 15 ASN B O 1
ATOM 1628 N N . ASN B 1 16 ? 21.312 -6.82 -11.883 1 42.94 16 ASN B N 1
ATOM 1629 C CA . ASN B 1 16 ? 22.172 -5.809 -11.289 1 42.94 16 ASN B CA 1
ATOM 1630 C C . ASN B 1 16 ? 21.609 -5.309 -9.961 1 42.94 16 ASN B C 1
ATOM 1632 O O . ASN B 1 16 ? 20.797 -4.387 -9.93 1 42.94 16 ASN B O 1
ATOM 1636 N N . LEU B 1 17 ? 21.594 -6.207 -9.07 1 49.41 17 LEU B N 1
ATOM 1637 C CA . LEU B 1 17 ? 21.234 -5.949 -7.672 1 49.41 17 LEU B CA 1
ATOM 1638 C C . LEU B 1 17 ? 21.969 -4.711 -7.152 1 49.41 17 LEU B C 1
ATOM 1640 O O . LEU B 1 17 ? 23.203 -4.676 -7.117 1 49.41 17 LEU B O 1
ATOM 1644 N N . ILE B 1 18 ? 21.672 -3.617 -7.652 1 47.66 18 ILE B N 1
ATOM 1645 C CA . ILE B 1 18 ? 22.234 -2.518 -6.883 1 47.66 18 ILE B CA 1
ATOM 1646 C C . ILE B 1 18 ? 21.766 -2.602 -5.434 1 47.66 18 ILE B C 1
ATOM 1648 O O . ILE B 1 18 ? 20.578 -2.432 -5.148 1 47.66 18 ILE B O 1
ATOM 1652 N N . ILE B 1 19 ? 22.344 -3.592 -4.66 1 50.72 19 ILE B N 1
ATOM 1653 C CA . ILE B 1 19 ? 22.031 -3.752 -3.242 1 50.72 19 ILE B CA 1
ATOM 1654 C C . ILE B 1 19 ? 22.453 -2.504 -2.475 1 50.72 19 ILE B C 1
ATOM 1656 O O . ILE B 1 19 ? 23.656 -2.189 -2.408 1 50.72 19 ILE B O 1
ATOM 1660 N N . SER B 1 20 ? 21.828 -1.49 -2.697 1 51.28 20 SER B N 1
ATOM 1661 C CA . SER B 1 20 ? 22.25 -0.479 -1.736 1 51.28 20 SER B CA 1
ATOM 1662 C C . SER B 1 20 ? 21.844 -0.854 -0.317 1 51.28 20 SER B C 1
ATOM 1664 O O . SER B 1 20 ? 20.719 -1.314 -0.092 1 51.28 20 SER B O 1
ATOM 1666 N N . HIS B 1 21 ? 22.844 -1.477 0.44 1 50.06 21 HIS B N 1
ATOM 1667 C CA . HIS B 1 21 ? 22.734 -1.676 1.881 1 50.06 21 HIS B CA 1
ATOM 1668 C C . HIS B 1 21 ? 22.406 -0.368 2.592 1 50.06 21 HIS B C 1
ATOM 1670 O O . HIS B 1 21 ? 23.219 0.551 2.625 1 50.06 21 HIS B O 1
ATOM 1676 N N . LEU B 1 22 ? 21.375 0.173 2.25 1 52.19 22 LEU B N 1
ATOM 1677 C CA . LEU B 1 22 ? 21.156 1.335 3.102 1 52.19 22 LEU B CA 1
ATOM 1678 C C . LEU B 1 22 ? 20.766 0.907 4.512 1 52.19 22 LEU B C 1
ATOM 1680 O O . LEU B 1 22 ? 19.906 0.042 4.688 1 52.19 22 LEU B O 1
ATOM 1684 N N . ARG B 1 23 ? 21.797 0.985 5.336 1 50.53 23 ARG B N 1
ATOM 1685 C CA . ARG B 1 23 ? 21.531 0.801 6.758 1 50.53 23 ARG B CA 1
ATOM 1686 C C . ARG B 1 23 ? 20.312 1.62 7.195 1 50.53 23 ARG B C 1
ATOM 1688 O O . ARG B 1 23 ? 20.281 2.84 7.02 1 50.53 23 ARG B O 1
ATOM 1695 N N . SER B 1 24 ? 19.203 1.332 6.766 1 53.44 24 SER B N 1
ATOM 1696 C CA . SER B 1 24 ? 18.078 1.943 7.465 1 53.44 24 SER B CA 1
ATOM 1697 C C . SER B 1 24 ? 17.531 1.023 8.555 1 53.44 24 SER B C 1
ATOM 1699 O O . SER B 1 24 ? 17.281 -0.158 8.312 1 53.44 24 SER B O 1
ATOM 1701 N N . ASN B 1 25 ? 17.906 1.328 9.797 1 55.59 25 ASN B N 1
ATOM 1702 C CA . ASN B 1 25 ? 17.391 0.519 10.898 1 55.59 25 ASN B CA 1
ATOM 1703 C C . ASN B 1 25 ? 15.867 0.62 11.008 1 55.59 25 ASN B C 1
ATOM 1705 O O . ASN B 1 25 ? 15.312 1.719 10.984 1 55.59 25 ASN B O 1
ATOM 1709 N N . ASN B 1 26 ? 15.117 -0.522 10.93 1 72.44 26 ASN B N 1
ATOM 1710 C CA . ASN B 1 26 ? 13.75 -0.743 11.391 1 72.44 26 ASN B CA 1
ATOM 1711 C C . ASN B 1 26 ? 12.742 0 10.523 1 72.44 26 ASN B C 1
ATOM 1713 O O . ASN B 1 26 ? 11.992 0.843 11.016 1 72.44 26 ASN B O 1
ATOM 1717 N N . LEU B 1 27 ? 12.875 -0.196 9.148 1 77.19 27 LEU B N 1
ATOM 1718 C CA . LEU B 1 27 ? 11.922 0.411 8.227 1 77.19 27 LEU B CA 1
ATOM 1719 C C . LEU B 1 27 ? 10.508 -0.082 8.508 1 77.19 27 LEU B C 1
ATOM 1721 O O . LEU B 1 27 ? 10.305 -1.255 8.828 1 77.19 27 LEU B O 1
ATOM 1725 N N . THR B 1 28 ? 9.594 0.851 8.398 1 77.06 28 THR B N 1
ATOM 1726 C CA . THR B 1 28 ? 8.195 0.513 8.664 1 77.06 28 THR B CA 1
ATOM 1727 C C . THR B 1 28 ? 7.391 0.511 7.367 1 77.06 28 THR B C 1
ATOM 1729 O O . THR B 1 28 ? 6.344 -0.137 7.281 1 77.06 28 THR B O 1
ATOM 1732 N N . GLN B 1 29 ? 7.906 1.196 6.332 1 82.62 29 GLN B N 1
ATOM 1733 C CA . GLN B 1 29 ? 7.16 1.249 5.078 1 82.62 29 GLN B CA 1
ATOM 1734 C C . GLN B 1 29 ? 8.039 1.759 3.938 1 82.62 29 GLN B C 1
ATOM 1736 O O . GLN B 1 29 ? 8.938 2.572 4.156 1 82.62 29 GLN B O 1
ATOM 1741 N N . VAL B 1 30 ? 7.785 1.271 2.711 1 85.56 30 VAL B N 1
ATOM 1742 C CA . VAL B 1 30 ? 8.367 1.758 1.466 1 85.56 30 VAL B CA 1
ATOM 1743 C C . VAL B 1 30 ? 7.266 2.01 0.441 1 85.56 30 VAL B C 1
ATOM 1745 O O . VAL B 1 30 ? 6.355 1.193 0.286 1 85.56 30 VAL B O 1
ATOM 1748 N N . ARG B 1 31 ? 7.27 3.145 -0.207 1 88.69 31 ARG B N 1
ATOM 1749 C CA . ARG B 1 31 ? 6.285 3.459 -1.24 1 88.69 31 ARG B CA 1
ATOM 1750 C C . ARG B 1 31 ? 6.938 4.184 -2.414 1 88.69 31 ARG B C 1
ATOM 1752 O O . ARG B 1 31 ? 7.633 5.184 -2.225 1 88.69 31 ARG B O 1
ATOM 1759 N N . TYR B 1 32 ? 6.688 3.715 -3.609 1 89.81 32 TYR B N 1
ATOM 1760 C CA . TYR B 1 32 ? 7.141 4.402 -4.812 1 89.81 32 TYR B CA 1
ATOM 1761 C C . TYR B 1 32 ? 6.25 5.598 -5.129 1 89.81 32 TYR B C 1
ATOM 1763 O O . TYR B 1 32 ? 5.062 5.598 -4.797 1 89.81 32 TYR B O 1
ATOM 1771 N N . SER B 1 33 ? 6.914 6.488 -5.824 1 92.44 33 SER B N 1
ATOM 1772 C CA . SER B 1 33 ? 6.125 7.531 -6.473 1 92.44 33 SER B CA 1
ATOM 1773 C C . SER B 1 33 ? 5.406 6.992 -7.707 1 92.44 33 SER B C 1
ATOM 1775 O O . SER B 1 33 ? 5.773 5.938 -8.234 1 92.44 33 SER B O 1
ATOM 1777 N N . CYS B 1 34 ? 4.375 7.766 -8.133 1 86.75 34 CYS B N 1
ATOM 1778 C CA . CYS B 1 34 ? 3.541 7.266 -9.219 1 86.75 34 CYS B CA 1
ATOM 1779 C C . CYS B 1 34 ? 4.34 7.152 -10.516 1 86.75 34 CYS B C 1
ATOM 1781 O O . CYS B 1 34 ? 3.988 6.363 -11.391 1 86.75 34 CYS B O 1
ATOM 1783 N N . THR B 1 35 ? 5.387 7.879 -10.664 1 88 35 THR B N 1
ATOM 1784 C CA . THR B 1 35 ? 6.195 7.816 -11.875 1 88 35 THR B CA 1
ATOM 1785 C C . THR B 1 35 ? 7.312 6.789 -11.719 1 88 35 THR B C 1
ATOM 1787 O O . THR B 1 35 ? 8.016 6.477 -12.688 1 88 35 THR B O 1
ATOM 1790 N N . GLY B 1 36 ? 7.453 6.336 -10.508 1 88.94 36 GLY B N 1
ATOM 1791 C CA . GLY B 1 36 ? 8.5 5.355 -10.258 1 88.94 36 GLY B CA 1
ATOM 1792 C C . GLY B 1 36 ? 9.875 5.973 -10.141 1 88.94 36 GLY B C 1
ATOM 1793 O O . GLY B 1 36 ? 10.859 5.27 -9.875 1 88.94 36 GLY B O 1
ATOM 1794 N N . GLY B 1 37 ? 10 7.207 -10.242 1 89.56 37 GLY B N 1
ATOM 1795 C CA . GLY B 1 37 ? 11.289 7.887 -10.211 1 89.56 37 GLY B CA 1
ATOM 1796 C C . GLY B 1 37 ? 11.883 7.969 -8.82 1 89.56 37 GLY B C 1
ATOM 1797 O O . GLY B 1 37 ? 13.086 8.172 -8.664 1 89.56 37 GLY B O 1
ATOM 1798 N N . MET B 1 38 ? 11.07 7.902 -7.828 1 92.94 38 MET B N 1
ATOM 1799 C CA . MET B 1 38 ? 11.5 7.926 -6.43 1 92.94 38 MET B CA 1
ATOM 1800 C C . MET B 1 38 ? 10.695 6.926 -5.602 1 92.94 38 MET B C 1
ATOM 1802 O O . MET B 1 38 ? 9.633 6.473 -6.027 1 92.94 38 MET B O 1
ATOM 1806 N N . TYR B 1 39 ? 11.227 6.531 -4.551 1 90.94 39 TYR B N 1
ATOM 1807 C CA . TYR B 1 39 ? 10.43 5.922 -3.492 1 90.94 39 TYR B CA 1
ATOM 1808 C C . TYR B 1 39 ? 10.797 6.504 -2.133 1 90.94 39 TYR B C 1
ATOM 1810 O O . TYR B 1 39 ? 11.852 7.137 -1.984 1 90.94 39 TYR B O 1
ATOM 1818 N N . VAL B 1 40 ? 9.906 6.418 -1.183 1 93.06 40 VAL B N 1
ATOM 1819 C CA . VAL B 1 40 ? 10.086 6.984 0.149 1 93.06 40 VAL B CA 1
ATOM 1820 C C . VAL B 1 40 ? 9.992 5.879 1.199 1 93.06 40 VAL B C 1
ATOM 1822 O O . VAL B 1 40 ? 9.25 4.906 1.022 1 93.06 40 VAL B O 1
ATOM 1825 N N . THR B 1 41 ? 10.773 6.008 2.244 1 89.75 41 THR B N 1
ATOM 1826 C CA . THR B 1 41 ? 10.734 5.055 3.348 1 89.75 41 THR B CA 1
ATOM 1827 C C . THR B 1 41 ? 10.461 5.766 4.668 1 89.75 41 THR B C 1
ATOM 1829 O O . THR B 1 41 ? 10.867 6.914 4.859 1 89.75 41 THR B O 1
ATOM 1832 N N . ALA B 1 42 ? 9.688 5.137 5.473 1 90.44 42 ALA B N 1
ATOM 1833 C CA . ALA B 1 42 ? 9.5 5.504 6.875 1 90.44 42 ALA B CA 1
ATOM 1834 C C . ALA B 1 42 ? 10.211 4.516 7.801 1 90.44 42 ALA B C 1
ATOM 1836 O O . ALA B 1 42 ? 10.266 3.32 7.512 1 90.44 42 ALA B O 1
ATOM 1837 N N . SER B 1 43 ? 10.758 5.055 8.906 1 87.62 43 SER B N 1
ATOM 1838 C CA . SER B 1 43 ? 11.547 4.191 9.773 1 87.62 43 SER B CA 1
ATOM 1839 C C . SER B 1 43 ? 11.164 4.375 11.242 1 87.62 43 SER B C 1
ATOM 1841 O O . SER B 1 43 ? 10.516 5.363 11.594 1 87.62 43 SER B O 1
ATOM 1843 N N . LYS B 1 44 ? 11.633 3.402 12.094 1 87.12 44 LYS B N 1
ATOM 1844 C CA . LYS B 1 44 ? 11.305 3.377 13.523 1 87.12 44 LYS B CA 1
ATOM 1845 C C . LYS B 1 44 ? 12.023 4.5 14.266 1 87.12 44 LYS B C 1
ATOM 1847 O O . LYS B 1 44 ? 11.594 4.91 15.344 1 87.12 44 LYS B O 1
ATOM 1852 N N . ASP B 1 45 ? 13.07 5.012 13.703 1 86.44 45 ASP B N 1
ATOM 1853 C CA . ASP B 1 45 ? 13.797 6.098 14.359 1 86.44 45 ASP B CA 1
ATOM 1854 C C . ASP B 1 45 ? 13.18 7.453 14.016 1 86.44 45 ASP B C 1
ATOM 1856 O O . ASP B 1 45 ? 13.758 8.5 14.312 1 86.44 45 ASP B O 1
ATOM 1860 N N . GLY B 1 46 ? 12.125 7.457 13.312 1 91.31 46 GLY B N 1
ATOM 1861 C CA . GLY B 1 46 ? 11.375 8.672 13.039 1 91.31 46 GLY B CA 1
ATOM 1862 C C . GLY B 1 46 ? 11.789 9.344 11.742 1 91.31 46 GLY B C 1
ATOM 1863 O O . GLY B 1 46 ? 11.203 10.359 11.352 1 91.31 46 GLY B O 1
ATOM 1864 N N . ALA B 1 47 ? 12.758 8.758 11.055 1 91.62 47 ALA B N 1
ATOM 1865 C CA . ALA B 1 47 ? 13.281 9.375 9.844 1 91.62 47 ALA B CA 1
ATOM 1866 C C . ALA B 1 47 ? 12.422 9.016 8.625 1 91.62 47 ALA B C 1
ATOM 1868 O O . ALA B 1 47 ? 11.844 7.934 8.57 1 91.62 47 ALA B O 1
ATOM 1869 N N . ILE B 1 48 ? 12.344 9.969 7.75 1 93.88 48 ILE B N 1
ATOM 1870 C CA . ILE B 1 48 ? 11.859 9.766 6.387 1 93.88 48 ILE B CA 1
ATOM 1871 C C . ILE B 1 48 ? 13.008 9.945 5.398 1 93.88 48 ILE B C 1
ATOM 1873 O O . ILE B 1 48 ? 13.812 10.875 5.531 1 93.88 48 ILE B O 1
ATOM 1877 N N . ARG B 1 49 ? 13.086 9.031 4.48 1 92.88 49 ARG B N 1
ATOM 1878 C CA . ARG B 1 49 ? 14.133 9.148 3.467 1 92.88 49 ARG B CA 1
ATOM 1879 C C . ARG B 1 49 ? 13.555 8.953 2.066 1 92.88 49 ARG B C 1
ATOM 1881 O O . ARG B 1 49 ? 12.711 8.078 1.851 1 92.88 49 ARG B O 1
ATOM 1888 N N . ILE B 1 50 ? 13.969 9.75 1.222 1 94 50 ILE B N 1
ATOM 1889 C CA . ILE B 1 50 ? 13.594 9.672 -0.185 1 94 50 ILE B CA 1
ATOM 1890 C C . ILE B 1 50 ? 14.75 9.125 -1.006 1 94 50 ILE B C 1
ATOM 1892 O O . ILE B 1 50 ? 15.898 9.562 -0.857 1 94 50 ILE B O 1
ATOM 1896 N N . TRP B 1 51 ? 14.406 8.234 -1.83 1 89.88 51 TRP B N 1
ATOM 1897 C CA . TRP B 1 51 ? 15.398 7.508 -2.611 1 89.88 51 TRP B CA 1
ATOM 1898 C C . TRP B 1 51 ? 15.125 7.641 -4.105 1 89.88 51 TRP B C 1
ATOM 1900 O O . TRP B 1 51 ? 13.977 7.797 -4.52 1 89.88 51 TRP B O 1
ATOM 1910 N N . ASP B 1 52 ? 16.234 7.492 -4.871 1 89.56 52 ASP B N 1
ATOM 1911 C CA . ASP B 1 52 ? 16.078 7.336 -6.312 1 89.56 52 ASP B CA 1
ATOM 1912 C C . ASP B 1 52 ? 15.406 6.004 -6.648 1 89.56 52 ASP B C 1
ATOM 1914 O O . ASP B 1 52 ? 15.812 4.953 -6.141 1 89.56 52 ASP B O 1
ATOM 1918 N N . GLY B 1 53 ? 14.477 5.965 -7.461 1 86.81 53 GLY B N 1
ATOM 1919 C CA . GLY B 1 53 ? 13.664 4.793 -7.742 1 86.81 53 GLY B CA 1
ATOM 1920 C C . GLY B 1 53 ? 14.391 3.738 -8.547 1 86.81 53 GLY B C 1
ATOM 1921 O O . GLY B 1 53 ? 13.969 2.584 -8.609 1 86.81 53 GLY B O 1
ATOM 1922 N N . VAL B 1 54 ? 15.43 4.125 -9.164 1 81.12 54 VAL B N 1
ATOM 1923 C CA . VAL B 1 54 ? 16.078 3.195 -10.078 1 81.12 54 VAL B CA 1
ATOM 1924 C C . VAL B 1 54 ? 17.406 2.727 -9.477 1 81.12 54 VAL B C 1
ATOM 1926 O O . VAL B 1 54 ? 17.641 1.523 -9.359 1 81.12 54 VAL B O 1
ATOM 1929 N N . ASN B 1 55 ? 18.156 3.568 -8.922 1 78.19 55 ASN B N 1
ATOM 1930 C CA . ASN B 1 55 ? 19.484 3.164 -8.438 1 78.19 55 ASN B CA 1
ATOM 1931 C C . ASN B 1 55 ? 19.516 3.09 -6.914 1 78.19 55 ASN B C 1
ATOM 1933 O O . ASN B 1 55 ? 20.516 2.678 -6.328 1 78.19 55 ASN B O 1
ATOM 1937 N N . SER B 1 56 ? 18.422 3.545 -6.258 1 82.38 56 SER B N 1
ATOM 1938 C CA . SER B 1 56 ? 18.234 3.459 -4.816 1 82.38 56 SER B CA 1
ATOM 1939 C C . SER B 1 56 ? 19.297 4.27 -4.07 1 82.38 56 SER B C 1
ATOM 1941 O O . SER B 1 56 ? 19.703 3.898 -2.969 1 82.38 56 SER B O 1
ATOM 1943 N N . SER B 1 57 ? 19.797 5.242 -4.723 1 84.56 57 SER B N 1
ATOM 1944 C CA . SER B 1 57 ? 20.594 6.215 -3.982 1 84.56 57 SER B CA 1
ATOM 1945 C C . SER B 1 57 ? 19.703 7.156 -3.176 1 84.56 57 SER B C 1
ATOM 1947 O O . SER B 1 57 ? 18.562 7.426 -3.559 1 84.56 57 SER B O 1
ATOM 1949 N N . VAL B 1 58 ? 20.328 7.684 -2.1 1 87.88 58 VAL B N 1
ATOM 1950 C CA . VAL B 1 58 ? 19.578 8.594 -1.242 1 87.88 58 VAL B CA 1
ATOM 1951 C C . VAL B 1 58 ? 19.438 9.953 -1.926 1 87.88 58 VAL B C 1
ATOM 1953 O O . VAL B 1 58 ? 20.438 10.57 -2.303 1 87.88 58 VAL B O 1
ATOM 1956 N N . VAL B 1 59 ? 18.266 10.438 -2.145 1 92.62 59 VAL B N 1
ATOM 1957 C CA . VAL B 1 59 ? 17.969 11.742 -2.715 1 92.62 59 VAL B CA 1
ATOM 1958 C C . VAL B 1 59 ? 17.844 12.781 -1.598 1 92.62 59 VAL B C 1
ATOM 1960 O O . VAL B 1 59 ? 18.375 13.891 -1.712 1 92.62 59 VAL B O 1
ATOM 1963 N N . ARG B 1 60 ? 17.125 12.445 -0.569 1 94.44 60 ARG B N 1
ATOM 1964 C CA . ARG B 1 60 ? 16.891 13.328 0.569 1 94.44 60 ARG B CA 1
ATOM 1965 C C . ARG B 1 60 ? 16.656 12.523 1.846 1 94.44 60 ARG B C 1
ATOM 1967 O O . ARG B 1 60 ? 15.93 11.531 1.837 1 94.44 60 ARG B O 1
ATOM 1974 N N . SER B 1 61 ? 17.312 12.961 2.85 1 93.12 61 SER B N 1
ATOM 1975 C CA . SER B 1 61 ? 17.078 12.406 4.176 1 93.12 61 SER B CA 1
ATOM 1976 C C . SER B 1 61 ? 16.484 13.453 5.113 1 93.12 61 SER B C 1
ATOM 1978 O O . SER B 1 61 ? 16.938 14.594 5.145 1 93.12 61 SER B O 1
ATOM 1980 N N . ILE B 1 62 ? 15.461 13.156 5.746 1 95.12 62 ILE B N 1
ATOM 1981 C CA . ILE B 1 62 ? 14.836 13.992 6.766 1 95.12 62 ILE B CA 1
ATOM 1982 C C . ILE B 1 62 ? 14.875 13.281 8.117 1 95.12 62 ILE B C 1
ATOM 1984 O O . ILE B 1 62 ? 13.875 12.727 8.562 1 95.12 62 ILE B O 1
ATOM 1988 N N . PRO B 1 63 ? 16.016 13.43 8.695 1 91.62 63 PRO B N 1
ATOM 1989 C CA . PRO B 1 63 ? 16.141 12.773 9.992 1 91.62 63 PRO B CA 1
ATOM 1990 C C . PRO B 1 63 ? 15.242 13.383 11.062 1 91.62 63 PRO B C 1
ATOM 1992 O O . PRO B 1 63 ? 14.953 14.586 11.016 1 91.62 63 PRO B O 1
ATOM 1995 N N . GLY B 1 64 ? 14.719 12.68 11.93 1 89.38 64 GLY B N 1
ATOM 1996 C CA . GLY B 1 64 ? 13.914 13.18 13.031 1 89.38 64 GLY B CA 1
ATOM 1997 C C . GLY B 1 64 ? 12.57 13.734 12.586 1 89.38 64 GLY B C 1
ATOM 1998 O O . GLY B 1 64 ? 12.031 14.641 13.219 1 89.38 64 GLY B O 1
ATOM 1999 N N . ALA B 1 65 ? 12.117 13.445 11.383 1 94.25 65 ALA B N 1
ATOM 2000 C CA . ALA B 1 65 ? 10.82 13.922 10.906 1 94.25 65 ALA B CA 1
ATOM 2001 C C . ALA B 1 65 ? 9.742 13.742 11.969 1 94.25 65 ALA B C 1
ATOM 2003 O O . ALA B 1 65 ? 8.875 14.602 12.133 1 94.25 65 ALA B O 1
ATOM 2004 N N . HIS B 1 66 ? 9.828 12.648 12.656 1 93.56 66 HIS B N 1
ATOM 2005 C CA . HIS B 1 66 ? 8.891 12.383 13.742 1 93.56 66 HIS B CA 1
ATOM 2006 C C . HIS B 1 66 ? 9.617 12.242 15.078 1 93.56 66 HIS B C 1
ATOM 2008 O O . HIS B 1 66 ? 9.266 11.383 15.883 1 93.56 66 HIS B O 1
ATOM 2014 N N . GLY B 1 67 ? 10.641 13.156 15.227 1 91.5 67 GLY B N 1
ATOM 2015 C CA . GLY B 1 67 ? 11.422 13.102 16.453 1 91.5 67 GLY B CA 1
ATOM 2016 C C . GLY B 1 67 ? 12.125 11.773 16.656 1 91.5 67 GLY B C 1
ATOM 2017 O O . GLY B 1 67 ? 12.828 11.297 15.758 1 91.5 67 GLY B O 1
ATOM 2018 N N . SER B 1 68 ? 11.961 11.195 17.812 1 88.94 68 SER B N 1
ATOM 2019 C CA . SER B 1 68 ? 12.539 9.891 18.109 1 88.94 68 SER B CA 1
ATOM 2020 C C . SER B 1 68 ? 11.492 8.789 18.031 1 88.94 68 SER B C 1
ATOM 2022 O O . SER B 1 68 ? 11.789 7.613 18.266 1 88.94 68 SER B O 1
ATOM 2024 N N . SER B 1 69 ? 10.375 9.211 17.656 1 90.12 69 SER B N 1
ATOM 2025 C CA . SER B 1 69 ? 9.281 8.258 17.578 1 90.12 69 SER B CA 1
ATOM 2026 C C . SER B 1 69 ? 9.211 7.617 16.188 1 90.12 69 SER B C 1
ATOM 2028 O O . SER B 1 69 ? 9.664 8.203 15.203 1 90.12 69 SER B O 1
ATOM 2030 N N . GLU B 1 70 ? 8.617 6.492 16.125 1 89.75 70 GLU B N 1
ATOM 2031 C CA . GLU B 1 70 ? 8.477 5.73 14.883 1 89.75 70 GLU B CA 1
ATOM 2032 C C . GLU B 1 70 ? 7.641 6.484 13.852 1 89.75 70 GLU B C 1
ATOM 2034 O O . GLU B 1 70 ? 6.57 7.008 14.18 1 89.75 70 GLU B O 1
ATOM 2039 N N . ALA B 1 71 ? 8.156 6.551 12.617 1 90.62 71 ALA B N 1
ATOM 2040 C CA . ALA B 1 71 ? 7.336 6.93 11.477 1 90.62 71 ALA B CA 1
ATOM 2041 C C . ALA B 1 71 ? 6.598 5.727 10.898 1 90.62 71 ALA B C 1
ATOM 2043 O O . ALA B 1 71 ? 7.219 4.711 10.562 1 90.62 71 ALA B O 1
ATOM 2044 N N . ASN B 1 72 ? 5.305 5.895 10.734 1 86.88 72 ASN B N 1
ATOM 2045 C CA . ASN B 1 72 ? 4.504 4.734 10.367 1 86.88 72 ASN B CA 1
ATOM 2046 C C . ASN B 1 72 ? 4.199 4.715 8.867 1 86.88 72 ASN B C 1
ATOM 2048 O O . ASN B 1 72 ? 3.998 3.646 8.289 1 86.88 72 ASN B O 1
ATOM 2052 N N . SER B 1 73 ? 4.121 5.812 8.328 1 90.12 73 SER B N 1
ATOM 2053 C CA . SER B 1 73 ? 3.801 5.848 6.906 1 90.12 73 SER B CA 1
ATOM 2054 C C . SER B 1 73 ? 4.41 7.074 6.23 1 90.12 73 SER B C 1
ATOM 2056 O O . SER B 1 73 ? 4.637 8.102 6.879 1 90.12 73 SER B O 1
ATOM 2058 N N . ALA B 1 74 ? 4.676 6.91 4.977 1 94.06 74 ALA B N 1
ATOM 2059 C CA . ALA B 1 74 ? 5.121 7.992 4.102 1 94.06 74 ALA B CA 1
ATOM 2060 C C . ALA B 1 74 ? 4.691 7.742 2.658 1 94.06 74 ALA B C 1
ATOM 2062 O O . ALA B 1 74 ? 4.828 6.633 2.145 1 94.06 74 ALA B O 1
ATOM 2063 N N . SER B 1 75 ? 4.129 8.758 2.061 1 94.62 75 SER B N 1
ATOM 2064 C CA . SER B 1 75 ? 3.688 8.625 0.677 1 94.62 75 SER B CA 1
ATOM 2065 C C . SER B 1 75 ? 3.781 9.953 -0.069 1 94.62 75 SER B C 1
ATOM 2067 O O . SER B 1 75 ? 3.613 11.016 0.527 1 94.62 75 SER B O 1
ATOM 2069 N N . PHE B 1 76 ? 3.982 9.812 -1.373 1 96 76 PHE B N 1
ATOM 2070 C CA . PHE B 1 76 ? 4.109 11 -2.207 1 96 76 PHE B CA 1
ATOM 2071 C C . PHE B 1 76 ? 2.736 11.555 -2.566 1 96 76 PHE B C 1
ATOM 2073 O O . PHE B 1 76 ? 1.779 10.797 -2.742 1 96 76 PHE B O 1
ATOM 2080 N N . THR B 1 77 ? 2.748 12.867 -2.705 1 95.38 77 THR B N 1
ATOM 2081 C CA . THR B 1 77 ? 1.646 13.445 -3.471 1 95.38 77 THR B CA 1
ATOM 2082 C C . THR B 1 77 ? 1.752 13.055 -4.941 1 95.38 77 THR B C 1
ATOM 2084 O O . THR B 1 77 ? 2.812 12.633 -5.402 1 95.38 77 THR B O 1
ATOM 2087 N N . LYS B 1 78 ? 0.626 13.219 -5.637 1 91.88 78 LYS B N 1
ATOM 2088 C CA . LYS B 1 78 ? 0.562 12.828 -7.043 1 91.88 78 LYS B CA 1
ATOM 2089 C C . LYS B 1 78 ? 1.581 13.594 -7.875 1 91.88 78 LYS B C 1
ATOM 2091 O O . LYS B 1 78 ? 2.17 13.047 -8.812 1 91.88 78 LYS B O 1
ATOM 2096 N N . ASP B 1 79 ? 1.759 14.805 -7.609 1 92.31 79 ASP B N 1
ATOM 2097 C CA . ASP B 1 79 ? 2.709 15.617 -8.367 1 92.31 79 ASP B CA 1
ATOM 2098 C C . ASP B 1 79 ? 4.133 15.406 -7.863 1 92.31 79 ASP B C 1
ATOM 2100 O O . ASP B 1 79 ? 5.074 16.031 -8.359 1 92.31 79 ASP B O 1
ATOM 2104 N N . GLN B 1 80 ? 4.336 14.633 -6.836 1 94.56 80 GLN B N 1
ATOM 2105 C CA . GLN B 1 80 ? 5.605 14.18 -6.281 1 94.56 80 GLN B CA 1
ATOM 2106 C C . GLN B 1 80 ? 6.375 15.328 -5.641 1 94.56 80 GLN B C 1
ATOM 2108 O O . GLN B 1 80 ? 7.582 15.227 -5.406 1 94.56 80 GLN B O 1
ATOM 2113 N N . ARG B 1 81 ? 5.684 16.375 -5.301 1 96.5 81 ARG B N 1
ATOM 2114 C CA . ARG B 1 81 ? 6.348 17.531 -4.719 1 96.5 81 ARG B CA 1
ATOM 2115 C C . ARG B 1 81 ? 6.414 17.422 -3.199 1 96.5 81 ARG B C 1
ATOM 2117 O O . ARG B 1 81 ? 7.234 18.094 -2.559 1 96.5 81 ARG B O 1
ATOM 2124 N N . TYR B 1 82 ? 5.523 16.641 -2.676 1 97.69 82 TYR B N 1
ATOM 2125 C CA . TYR B 1 82 ? 5.461 16.531 -1.223 1 97.69 82 TYR B CA 1
ATOM 2126 C C . TYR B 1 82 ? 5.344 15.078 -0.784 1 97.69 82 TYR B C 1
ATOM 2128 O O . TYR B 1 82 ? 4.934 14.219 -1.566 1 97.69 82 TYR B O 1
ATOM 2136 N N . VAL B 1 83 ? 5.727 14.789 0.478 1 97.81 83 VAL B N 1
ATOM 2137 C CA . VAL B 1 83 ? 5.547 13.508 1.146 1 97.81 83 VAL B CA 1
ATOM 2138 C C . VAL B 1 83 ? 4.703 13.688 2.402 1 97.81 83 VAL B C 1
ATOM 2140 O O . VAL B 1 83 ? 5.031 14.508 3.266 1 97.81 83 VAL B O 1
ATOM 2143 N N . LEU B 1 84 ? 3.605 13 2.416 1 97.5 84 LEU B N 1
ATOM 2144 C CA . LEU B 1 84 ? 2.771 12.93 3.609 1 97.5 84 LEU B CA 1
ATOM 2145 C C . LEU B 1 84 ? 3.26 11.828 4.551 1 97.5 84 LEU B C 1
ATOM 2147 O O . LEU B 1 84 ? 3.428 10.68 4.137 1 97.5 84 LEU B O 1
ATOM 2151 N N . SER B 1 85 ? 3.543 12.164 5.77 1 95.56 85 SER B N 1
ATOM 2152 C CA . SER B 1 85 ? 3.99 11.164 6.73 1 95.56 85 SER B CA 1
ATOM 2153 C C . SER B 1 85 ? 3.168 11.219 8.016 1 95.56 85 SER B C 1
ATOM 2155 O O . SER B 1 85 ? 2.531 12.234 8.305 1 95.56 85 SER B O 1
ATOM 2157 N N . CYS B 1 86 ? 3.135 10.117 8.641 1 93.06 86 CYS B N 1
ATOM 2158 C CA . CYS B 1 86 ? 2.494 9.969 9.945 1 93.06 86 CYS B CA 1
ATOM 2159 C C . CYS B 1 86 ? 3.355 9.133 10.883 1 93.06 86 CYS B C 1
ATOM 2161 O O . CYS B 1 86 ? 4.094 8.258 10.438 1 93.06 86 CYS B O 1
ATOM 2163 N N . GLY B 1 87 ? 3.271 9.492 12.188 1 90 87 GLY B N 1
ATOM 2164 C CA . GLY B 1 87 ? 4.133 8.797 13.133 1 90 87 GLY B CA 1
ATOM 2165 C C . GLY B 1 87 ? 3.521 8.672 14.516 1 90 87 GLY B C 1
ATOM 2166 O O . GLY B 1 87 ? 2.453 9.227 14.781 1 90 87 GLY B O 1
ATOM 2167 N N . LYS B 1 88 ? 4.27 7.949 15.352 1 87.88 88 LYS B N 1
ATOM 2168 C CA . LYS B 1 88 ? 3.822 7.688 16.719 1 87.88 88 LYS B CA 1
ATOM 2169 C C . LYS B 1 88 ? 3.953 8.93 17.594 1 87.88 88 LYS B C 1
ATOM 2171 O O . LYS B 1 88 ? 3.506 8.945 18.734 1 87.88 88 LYS B O 1
ATOM 2176 N N . ASP B 1 89 ? 4.508 9.977 17.125 1 86.69 89 ASP B N 1
ATOM 2177 C CA . ASP B 1 89 ? 4.484 11.266 17.828 1 86.69 89 ASP B CA 1
ATOM 2178 C C . ASP B 1 89 ? 3.115 11.93 17.688 1 86.69 89 ASP B C 1
ATOM 2180 O O . ASP B 1 89 ? 2.949 13.094 18.062 1 86.69 89 ASP B O 1
ATOM 2184 N N . SER B 1 90 ? 2.182 11.266 17.094 1 84.56 90 SER B N 1
ATOM 2185 C CA . SER B 1 90 ? 0.79 11.68 16.938 1 84.56 90 SER B CA 1
ATOM 2186 C C . SER B 1 90 ? 0.664 12.852 15.977 1 84.56 90 SER B C 1
ATOM 2188 O O . SER B 1 90 ? -0.152 13.75 16.188 1 84.56 90 SER B O 1
ATOM 2190 N N . SER B 1 91 ? 1.479 12.789 15 1 88.38 91 SER B N 1
ATOM 2191 C CA . SER B 1 91 ? 1.462 13.898 14.055 1 88.38 91 SER B CA 1
ATOM 2192 C C . SER B 1 91 ? 1.421 13.391 12.617 1 88.38 91 SER B C 1
ATOM 2194 O O . SER B 1 91 ? 1.974 12.336 12.305 1 88.38 91 SER B O 1
ATOM 2196 N N . VAL B 1 92 ? 0.659 14.117 11.852 1 94.12 92 VAL B N 1
ATOM 2197 C CA . VAL B 1 92 ? 0.685 13.992 10.398 1 94.12 92 VAL B CA 1
ATOM 2198 C C . VAL B 1 92 ? 1.341 15.227 9.789 1 94.12 92 VAL B C 1
ATOM 2200 O O . VAL B 1 92 ? 0.996 16.359 10.141 1 94.12 92 VAL B O 1
ATOM 2203 N N . LYS B 1 93 ? 2.297 14.977 8.977 1 96.5 93 LYS B N 1
ATOM 2204 C CA . LYS B 1 93 ? 3.127 16.078 8.484 1 96.5 93 LYS B CA 1
ATOM 2205 C C . LYS B 1 93 ? 3.318 15.977 6.977 1 96.5 93 LYS B C 1
ATOM 2207 O O . LYS B 1 93 ? 3.303 14.883 6.406 1 96.5 93 LYS B O 1
ATOM 2212 N N . LEU B 1 94 ? 3.459 17.109 6.422 1 97.88 94 LEU B N 1
ATOM 2213 C CA . LEU B 1 94 ? 3.74 17.219 4.996 1 97.88 94 LEU B CA 1
ATOM 2214 C C . LEU B 1 94 ? 5.117 17.828 4.758 1 97.88 94 LEU B C 1
ATOM 2216 O O . LEU B 1 94 ? 5.414 18.906 5.27 1 97.88 94 LEU B O 1
ATOM 2220 N N . TRP B 1 95 ? 5.934 17.141 3.977 1 98.12 95 TRP B N 1
ATOM 2221 C CA . TRP B 1 95 ? 7.312 17.547 3.719 1 98.12 95 TRP B CA 1
ATOM 2222 C C . TRP B 1 95 ? 7.516 17.891 2.246 1 98.12 95 TRP B C 1
ATOM 2224 O O . TRP B 1 95 ? 7.008 17.188 1.365 1 98.12 95 TRP B O 1
ATOM 2234 N N . GLU B 1 96 ? 8.281 18.922 1.999 1 97.88 96 GLU B N 1
ATOM 2235 C CA . GLU B 1 96 ? 8.664 19.234 0.623 1 97.88 96 GLU B CA 1
ATOM 2236 C C . GLU B 1 96 ? 9.82 18.344 0.164 1 97.88 96 GLU B C 1
ATOM 2238 O O . GLU B 1 96 ? 10.875 18.312 0.8 1 97.88 96 GLU B O 1
ATOM 2243 N N . VAL B 1 97 ? 9.617 17.672 -0.955 1 97.12 97 VAL B N 1
ATOM 2244 C CA . VAL B 1 97 ? 10.586 16.703 -1.45 1 97.12 97 VAL B CA 1
ATOM 2245 C C . VAL B 1 97 ? 11.891 17.422 -1.812 1 97.12 97 VAL B C 1
ATOM 2247 O O . VAL B 1 97 ? 12.977 16.938 -1.479 1 97.12 97 VAL B O 1
ATOM 2250 N N . GLY B 1 98 ? 11.836 18.516 -2.436 1 96.06 98 GLY B N 1
ATOM 2251 C CA . GLY B 1 98 ? 13 19.219 -2.938 1 96.06 98 GLY B CA 1
ATOM 2252 C C . GLY B 1 98 ? 13.898 19.75 -1.834 1 96.06 98 GLY B C 1
ATOM 2253 O O . GLY B 1 98 ? 15.125 19.734 -1.966 1 96.06 98 GLY B O 1
ATOM 2254 N N . THR B 1 99 ? 13.367 20.156 -0.721 1 96.25 99 THR B N 1
ATOM 2255 C CA . THR B 1 99 ? 14.141 20.844 0.306 1 96.25 99 THR B CA 1
ATOM 2256 C C . THR B 1 99 ? 14.188 20.016 1.589 1 96.25 99 THR B C 1
ATOM 2258 O O . THR B 1 99 ? 15.062 20.219 2.436 1 96.25 99 THR B O 1
ATOM 2261 N N . GLY B 1 100 ? 13.234 19.141 1.788 1 96.5 100 GLY B N 1
ATOM 2262 C CA . GLY B 1 100 ? 13.133 18.391 3.031 1 96.5 100 GLY B CA 1
ATOM 2263 C C . GLY B 1 100 ? 12.477 19.188 4.152 1 96.5 100 GLY B C 1
ATOM 2264 O O . GLY B 1 100 ? 12.469 18.734 5.301 1 96.5 100 GLY B O 1
ATOM 2265 N N . ARG B 1 101 ? 11.906 20.281 3.838 1 96.81 101 ARG B N 1
ATOM 2266 C CA . ARG B 1 101 ? 11.312 21.141 4.859 1 96.81 101 ARG B CA 1
ATOM 2267 C C . ARG B 1 101 ? 9.883 20.703 5.172 1 96.81 101 ARG B C 1
ATOM 2269 O O . ARG B 1 101 ? 9.133 20.312 4.273 1 96.81 101 ARG B O 1
ATOM 2276 N N . LEU B 1 102 ? 9.555 20.922 6.445 1 97.56 102 LEU B N 1
ATOM 2277 C CA . LEU B 1 102 ? 8.164 20.734 6.863 1 97.56 102 LEU B CA 1
ATOM 2278 C C . LEU B 1 102 ? 7.285 21.859 6.332 1 97.56 102 LEU B C 1
ATOM 2280 O O . LEU B 1 102 ? 7.555 23.031 6.582 1 97.56 102 LEU B O 1
ATOM 2284 N N . VAL B 1 103 ? 6.258 21.562 5.562 1 97.31 103 VAL B N 1
ATOM 2285 C CA . VAL B 1 103 ? 5.422 22.594 4.977 1 97.31 103 VAL B CA 1
ATOM 2286 C C . VAL B 1 103 ? 4.066 22.625 5.676 1 97.31 103 VAL B C 1
ATOM 2288 O O . VAL B 1 103 ? 3.428 23.672 5.77 1 97.31 103 VAL B O 1
ATOM 2291 N N . LYS B 1 104 ? 3.51 21.484 6.098 1 97 104 LYS B N 1
ATOM 2292 C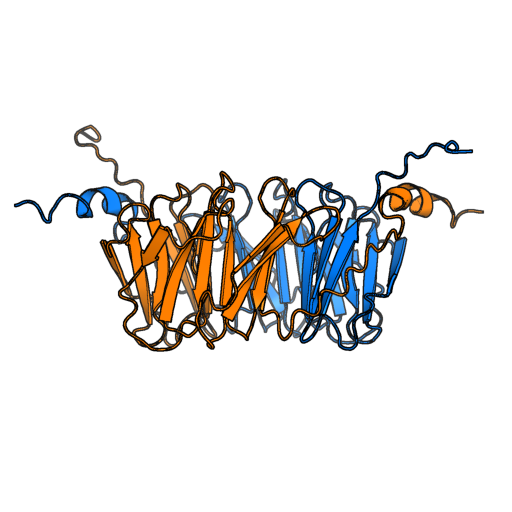 CA . LYS B 1 104 ? 2.268 21.422 6.863 1 97 104 LYS B CA 1
ATOM 2293 C C . LYS B 1 104 ? 2.398 20.469 8.047 1 97 104 LYS B C 1
ATOM 2295 O O . LYS B 1 104 ? 3.037 19.422 7.945 1 97 104 LYS B O 1
ATOM 2300 N N . HIS B 1 105 ? 1.845 20.859 9.141 1 95.12 105 HIS B N 1
ATOM 2301 C CA . HIS B 1 105 ? 1.65 20.031 10.328 1 95.12 105 HIS B CA 1
ATOM 2302 C C . HIS B 1 105 ? 0.17 19.891 10.664 1 95.12 105 HIS B C 1
ATOM 2304 O O . HIS B 1 105 ? -0.488 20.875 11.008 1 95.12 105 HIS B O 1
ATOM 2310 N N . TYR B 1 106 ? -0.361 18.719 10.453 1 93 106 TYR B N 1
ATOM 2311 C CA . TYR B 1 106 ? -1.773 18.469 10.703 1 93 106 TYR B CA 1
ATOM 2312 C C . TYR B 1 106 ? -2.004 18.047 12.148 1 93 106 TYR B C 1
ATOM 2314 O O . TYR B 1 106 ? -1.826 16.875 12.492 1 93 106 TYR B O 1
ATOM 2322 N N . LEU B 1 107 ? -2.406 18.984 12.859 1 81.69 107 LEU B N 1
ATOM 2323 C CA . LEU B 1 107 ? -2.584 18.797 14.297 1 81.69 107 LEU B CA 1
ATOM 2324 C C . LEU B 1 107 ? -4.008 18.359 14.617 1 81.69 107 LEU B C 1
ATOM 2326 O O . LEU B 1 107 ? -4.938 18.672 13.859 1 81.69 107 LEU B O 1
ATOM 2330 N N . GLY B 1 108 ? -4.145 17.719 15.695 1 67.75 108 GLY B N 1
ATOM 2331 C CA . GLY B 1 108 ? -5.508 17.5 16.156 1 67.75 108 GLY B CA 1
ATOM 2332 C C . GLY B 1 108 ? -5.809 16.047 16.469 1 67.75 108 GLY B C 1
ATOM 2333 O O . GLY B 1 108 ? -6.832 15.727 17.078 1 67.75 108 GLY B O 1
ATOM 2334 N N . ALA B 1 109 ? -4.984 15.227 15.867 1 62.88 109 ALA B N 1
ATOM 2335 C CA . ALA B 1 109 ? -5.184 13.891 16.422 1 62.88 109 ALA B CA 1
ATOM 2336 C C . ALA B 1 109 ? -4.848 13.852 17.906 1 62.88 109 ALA B C 1
ATOM 2338 O O . ALA B 1 109 ? -3.943 14.555 18.359 1 62.88 109 ALA B O 1
ATOM 2339 N N . THR B 1 110 ? -5.93 13.734 18.641 1 58.47 110 THR B N 1
ATOM 2340 C CA . THR B 1 110 ? -5.805 13.859 20.094 1 58.47 110 THR B CA 1
ATOM 2341 C C . THR B 1 110 ? -4.707 12.945 20.609 1 58.47 110 THR B C 1
ATOM 2343 O O . THR B 1 110 ? -4.066 13.25 21.625 1 58.47 110 THR B O 1
ATOM 2346 N N . HIS B 1 111 ? -4.672 11.625 20.297 1 58.41 111 HIS B N 1
ATOM 2347 C CA . HIS B 1 111 ? -3.889 10.711 21.109 1 58.41 111 HIS B CA 1
ATOM 2348 C C . HIS B 1 111 ? -2.59 10.32 20.422 1 58.41 111 HIS B C 1
ATOM 2350 O O . HIS B 1 111 ? -2.506 10.344 19.188 1 58.41 111 HIS B O 1
ATOM 2356 N N . THR B 1 112 ? -1.603 9.766 21.281 1 58.41 112 THR B N 1
ATOM 2357 C CA . THR B 1 112 ? -0.158 9.695 21.469 1 58.41 112 THR B CA 1
ATOM 2358 C C . THR B 1 112 ? 0.466 8.672 20.531 1 58.41 112 THR B C 1
ATOM 2360 O O . THR B 1 112 ? 1.69 8.547 20.469 1 58.41 112 THR B O 1
ATOM 2363 N N . GLN B 1 113 ? -0.203 8.062 19.766 1 65.56 113 GLN B N 1
ATOM 2364 C CA . GLN B 1 113 ? 0.617 7.176 18.938 1 65.56 113 GLN B CA 1
ATOM 2365 C C . GLN B 1 113 ? -0.165 6.668 17.734 1 65.56 113 GLN B C 1
ATOM 2367 O O . GLN B 1 113 ? -0.782 5.605 17.797 1 65.56 113 GLN B O 1
ATOM 2372 N N . LEU B 1 114 ? -0.069 7.516 16.703 1 70.62 114 LEU B N 1
ATOM 2373 C CA . LEU B 1 114 ? -0.696 7.066 15.469 1 70.62 114 LEU B CA 1
ATOM 2374 C C . LEU B 1 114 ? 0.021 5.84 14.906 1 70.62 114 LEU B C 1
ATOM 2376 O O . LEU B 1 114 ? 1.241 5.859 14.734 1 70.62 114 LEU B O 1
ATOM 2380 N N . ARG B 1 115 ? -0.753 4.715 14.773 1 73.31 115 ARG B N 1
ATOM 2381 C CA . ARG B 1 115 ? -0.216 3.48 14.211 1 73.31 115 ARG B CA 1
ATOM 2382 C C . ARG B 1 115 ? -0.753 3.24 12.805 1 73.31 115 ARG B C 1
ATOM 2384 O O . ARG B 1 115 ? -0.246 2.383 12.078 1 73.31 115 ARG B O 1
ATOM 2391 N N . SER B 1 116 ? -1.744 4.059 12.461 1 76 116 SER B N 1
ATOM 2392 C CA . SER B 1 116 ? -2.338 3.936 11.133 1 76 116 SER B CA 1
ATOM 2393 C C . SER B 1 116 ? -1.667 4.875 10.133 1 76 116 SER B C 1
ATOM 2395 O O . SER B 1 116 ? -0.936 5.785 10.531 1 76 116 SER B O 1
ATOM 2397 N N . GLN B 1 117 ? -1.827 4.594 8.875 1 86.81 117 GLN B N 1
ATOM 2398 C CA . GLN B 1 117 ? -1.314 5.473 7.824 1 86.81 117 GLN B CA 1
ATOM 2399 C C . GLN B 1 117 ? -2.215 6.691 7.637 1 86.81 117 GLN B C 1
ATOM 2401 O O . GLN B 1 117 ? -3.412 6.633 7.93 1 86.81 117 GLN B O 1
ATOM 2406 N N . ALA B 1 118 ? -1.62 7.785 7.258 1 91.81 118 ALA B N 1
ATOM 2407 C CA . ALA B 1 118 ? -2.369 8.93 6.742 1 91.81 118 ALA B CA 1
ATOM 2408 C C . ALA B 1 118 ? -2.461 8.891 5.219 1 91.81 118 ALA B C 1
ATOM 2410 O O . ALA B 1 118 ? -1.511 8.484 4.547 1 91.81 118 ALA B O 1
ATOM 2411 N N . VAL B 1 119 ? -3.615 9.328 4.746 1 92.12 119 VAL B N 1
ATOM 2412 C CA . VAL B 1 119 ? -3.793 9.266 3.297 1 92.12 119 VAL B CA 1
ATOM 2413 C C . VAL B 1 119 ? -4.426 10.562 2.795 1 92.12 119 VAL B C 1
ATOM 2415 O O . VAL B 1 119 ? -5.141 11.234 3.537 1 92.12 119 VAL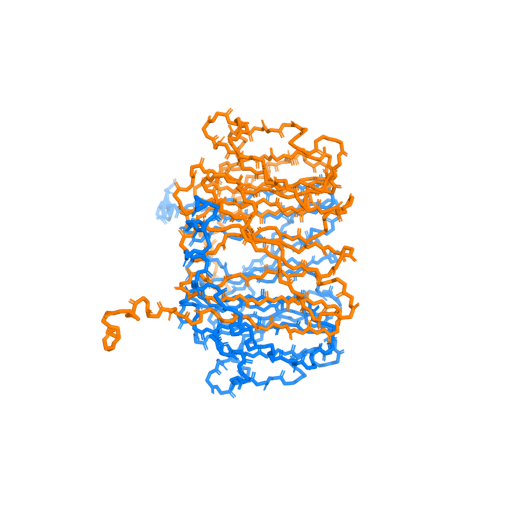 B O 1
ATOM 2418 N N . PHE B 1 120 ? -4.133 10.836 1.516 1 92.62 120 PHE B N 1
ATOM 2419 C CA . PHE B 1 120 ? -4.871 11.867 0.798 1 92.62 120 PHE B CA 1
ATOM 2420 C C . PHE B 1 120 ? -6.156 11.297 0.211 1 92.62 120 PHE B C 1
ATOM 2422 O O . PHE B 1 120 ? -6.23 10.109 -0.111 1 92.62 120 PHE B O 1
ATOM 2429 N N . ASN B 1 121 ? -7.09 12.195 0.121 1 87.69 121 ASN B N 1
ATOM 2430 C CA . ASN B 1 121 ? -8.234 11.797 -0.698 1 87.69 121 ASN B CA 1
ATOM 2431 C C . ASN B 1 121 ? -7.883 11.805 -2.184 1 87.69 121 ASN B C 1
ATOM 2433 O O . ASN B 1 121 ? -6.738 12.062 -2.557 1 87.69 121 ASN B O 1
ATOM 2437 N N . ASP B 1 122 ? -8.836 11.523 -3.061 1 86.19 122 ASP B N 1
ATOM 2438 C CA . ASP B 1 122 ? -8.617 11.344 -4.492 1 86.19 122 ASP B CA 1
ATOM 2439 C C . ASP B 1 122 ? -8.109 12.633 -5.137 1 86.19 122 ASP B C 1
ATOM 2441 O O . ASP B 1 122 ? -7.258 12.586 -6.027 1 86.19 122 ASP B O 1
ATOM 2445 N N . THR B 1 123 ? -8.562 13.758 -4.66 1 86.94 123 THR B N 1
ATOM 2446 C CA . THR B 1 123 ? -8.164 15.031 -5.246 1 86.94 123 THR B CA 1
ATOM 2447 C C . THR B 1 123 ? -6.992 15.641 -4.477 1 86.94 123 THR B C 1
ATOM 2449 O O . THR B 1 123 ? -6.488 16.703 -4.84 1 86.94 123 THR B O 1
ATOM 2452 N N . GLU B 1 124 ? -6.59 15.008 -3.387 1 91.69 124 GLU B N 1
ATOM 2453 C CA . GLU B 1 124 ? -5.52 15.438 -2.488 1 91.69 124 GLU B CA 1
ATOM 2454 C C . GLU B 1 124 ? -5.832 16.797 -1.874 1 91.69 124 GLU B C 1
ATOM 2456 O O . GLU B 1 124 ? -4.918 17.578 -1.578 1 91.69 124 GLU B O 1
ATOM 2461 N N . GLU B 1 125 ? -7.125 17.078 -1.733 1 89.38 125 GLU B N 1
ATOM 2462 C CA . GLU B 1 125 ? -7.578 18.297 -1.062 1 89.38 125 GLU B CA 1
ATOM 2463 C C . GLU B 1 125 ? -7.699 18.078 0.444 1 89.38 125 GLU B C 1
ATOM 2465 O O . GLU B 1 125 ? -7.746 19.047 1.213 1 89.38 125 GLU B O 1
ATOM 2470 N N . PHE B 1 126 ? -7.777 16.797 0.837 1 89.31 126 PHE B N 1
ATOM 2471 C CA . PHE B 1 126 ? -7.93 16.453 2.246 1 89.31 126 PHE B CA 1
ATOM 2472 C C . PHE B 1 126 ? -6.949 15.359 2.646 1 89.31 126 PHE B C 1
ATOM 2474 O O . PHE B 1 126 ? -6.547 14.547 1.813 1 89.31 126 PHE B O 1
ATOM 2481 N N . VAL B 1 127 ? -6.594 15.406 3.887 1 92.06 127 VAL B N 1
ATOM 2482 C CA . VAL B 1 127 ? -5.797 14.359 4.523 1 92.06 127 VAL B CA 1
ATOM 2483 C C . VAL B 1 127 ? -6.641 13.633 5.57 1 92.06 127 VAL B C 1
ATOM 2485 O O . VAL B 1 127 ? -7.34 14.273 6.363 1 92.06 127 VAL B O 1
ATOM 2488 N N . LEU B 1 128 ? -6.641 12.367 5.52 1 88.38 128 LEU B N 1
ATOM 2489 C CA . LEU B 1 128 ? -7.395 11.547 6.461 1 88.38 128 LEU B CA 1
ATOM 2490 C C . LEU B 1 128 ? -6.461 10.695 7.309 1 88.38 128 LEU B C 1
ATOM 2492 O O . LEU B 1 128 ? -5.469 10.164 6.805 1 88.38 128 LEU B O 1
ATOM 2496 N N . CYS B 1 129 ? -6.785 10.484 8.492 1 89.69 129 CYS B N 1
ATOM 2497 C CA . CYS B 1 129 ? -6.066 9.594 9.398 1 89.69 129 CYS B CA 1
ATOM 2498 C C . CYS B 1 129 ? -6.984 9.086 10.508 1 89.69 129 CYS B C 1
ATOM 2500 O O . CYS B 1 129 ? -7.953 9.75 10.867 1 89.69 129 CYS B O 1
ATOM 2502 N N . ILE B 1 130 ? -6.629 7.945 10.977 1 84.44 130 ILE B N 1
ATOM 2503 C CA . ILE B 1 130 ? -7.41 7.387 12.07 1 84.44 130 ILE B CA 1
ATOM 2504 C C . ILE B 1 130 ? -6.828 7.848 13.406 1 84.44 130 ILE B C 1
ATOM 2506 O O . ILE B 1 130 ? -5.625 7.711 13.648 1 84.44 130 ILE B O 1
ATOM 2510 N N . ASP B 1 131 ?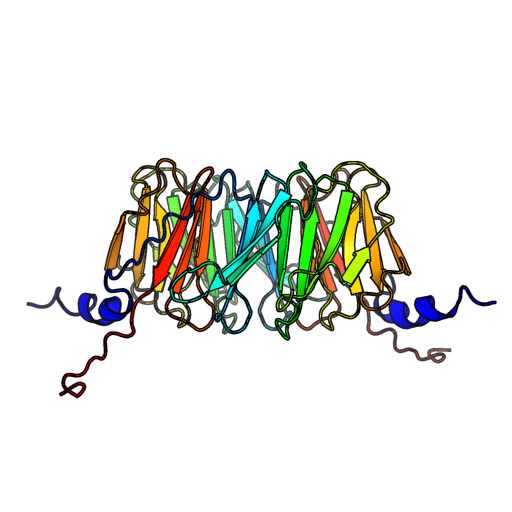 -7.645 8.406 14.141 1 82.56 131 ASP B N 1
ATOM 2511 C CA . ASP B 1 131 ? -7.312 8.641 15.547 1 82.56 131 ASP B CA 1
ATOM 2512 C C . ASP B 1 131 ? -7.676 7.43 16.406 1 82.56 131 ASP B C 1
ATOM 2514 O O . ASP B 1 131 ? -8.836 7.258 16.781 1 82.56 131 ASP B O 1
ATOM 2518 N N . GLU B 1 132 ? -6.691 6.617 16.766 1 77.5 132 GLU B N 1
ATOM 2519 C CA . GLU B 1 132 ? -6.895 5.281 17.312 1 77.5 132 GLU B CA 1
ATOM 2520 C C . GLU B 1 132 ? -7.57 5.348 18.688 1 77.5 132 GLU B C 1
ATOM 2522 O O . GLU B 1 132 ? -8.484 4.57 18.969 1 77.5 132 GLU B O 1
ATOM 2527 N N . PRO B 1 133 ? -7.172 6.246 19.578 1 74.25 133 PRO B N 1
ATOM 2528 C CA . PRO B 1 133 ? -7.828 6.238 20.891 1 74.25 133 PRO B CA 1
ATOM 2529 C C . PRO B 1 133 ? -9.312 6.578 20.812 1 74.25 133 PRO B C 1
ATOM 2531 O O . PRO B 1 133 ? -10.125 6.023 21.562 1 74.25 133 PRO B O 1
ATOM 2534 N N . SER B 1 134 ? -9.688 7.516 20 1 76.69 134 SER B N 1
ATOM 2535 C CA . SER B 1 134 ? -11.078 7.922 19.891 1 76.69 134 SER B CA 1
ATOM 2536 C C . SER B 1 134 ? -11.82 7.094 18.859 1 76.69 134 SER B C 1
ATOM 2538 O O . SER B 1 134 ? -13.047 7.16 18.75 1 76.69 134 SER B O 1
ATOM 2540 N N . ASN B 1 135 ? -11.109 6.348 18.094 1 79.75 135 ASN B N 1
ATOM 2541 C CA . ASN B 1 135 ? -11.672 5.535 17.016 1 79.75 135 ASN B CA 1
ATOM 2542 C C . ASN B 1 135 ? -12.406 6.391 15.984 1 79.75 135 ASN B C 1
ATOM 2544 O O . ASN B 1 135 ? -13.547 6.09 15.617 1 79.75 135 ASN B O 1
ATOM 2548 N N . GLU B 1 136 ? -11.836 7.461 15.734 1 81.31 136 GLU B N 1
ATOM 2549 C CA . GLU B 1 136 ? -12.406 8.398 14.773 1 81.31 136 GLU B CA 1
ATOM 2550 C C . GLU B 1 136 ? -11.445 8.648 13.609 1 81.31 136 GLU B C 1
ATOM 2552 O O . GLU B 1 136 ? -10.242 8.43 13.734 1 81.31 136 GLU B O 1
ATOM 2557 N N . ILE B 1 137 ? -12.07 8.977 12.555 1 82.88 137 ILE B N 1
ATOM 2558 C CA . ILE B 1 137 ? -11.305 9.43 11.398 1 82.88 137 ILE B CA 1
ATOM 2559 C C . ILE B 1 137 ? -11.227 10.953 11.391 1 82.88 137 ILE B C 1
ATOM 2561 O O . ILE B 1 137 ? -12.258 11.633 11.367 1 82.88 137 ILE B O 1
ATOM 2565 N N . VAL B 1 138 ? -10.07 11.391 11.469 1 86.25 138 VAL B N 1
ATOM 2566 C CA . VAL B 1 138 ? -9.852 12.836 11.438 1 86.25 138 VAL B CA 1
ATOM 2567 C C . VAL B 1 138 ? -9.531 13.281 10.016 1 86.25 138 VAL B C 1
ATOM 2569 O O . VAL B 1 138 ? -8.758 12.617 9.312 1 86.25 138 VAL B O 1
ATOM 2572 N N . ILE B 1 139 ? -10.133 14.391 9.633 1 85.69 139 ILE B N 1
ATOM 2573 C CA . ILE B 1 139 ? -9.945 14.922 8.281 1 85.69 139 ILE B CA 1
ATOM 2574 C C . ILE B 1 139 ? -9.445 16.359 8.359 1 85.69 139 ILE B C 1
ATOM 2576 O O . ILE B 1 139 ? -10.023 17.188 9.07 1 85.69 139 ILE B O 1
ATOM 2580 N N . TRP B 1 140 ? -8.406 16.641 7.656 1 90.31 140 TRP B N 1
ATOM 2581 C CA . TRP B 1 140 ? -7.855 17.984 7.566 1 90.31 140 TRP B CA 1
ATOM 2582 C C . TRP B 1 140 ? -7.949 18.516 6.141 1 90.31 140 TRP B C 1
ATOM 2584 O O . TRP B 1 140 ? -7.844 17.75 5.176 1 90.31 140 TRP B O 1
ATOM 2594 N N . ASP B 1 141 ? -8.141 19.797 6.062 1 88.62 141 ASP B N 1
ATOM 2595 C CA . ASP B 1 141 ? -7.832 20.469 4.801 1 88.62 141 ASP B CA 1
ATOM 2596 C C . ASP B 1 141 ? -6.344 20.391 4.484 1 88.62 141 ASP B C 1
ATOM 2598 O O 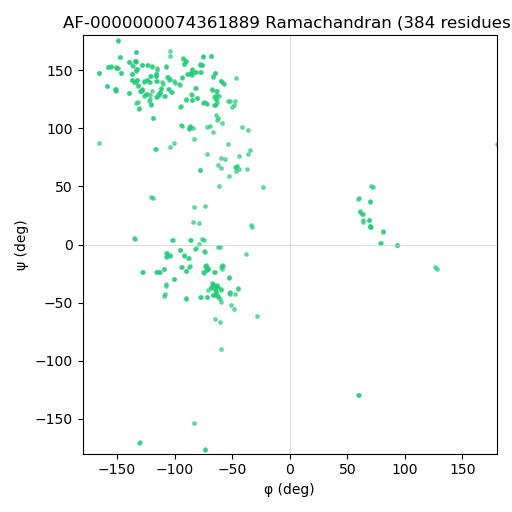. ASP B 1 141 ? -5.508 20.797 5.289 1 88.62 141 ASP B O 1
ATOM 2602 N N . ALA B 1 142 ? -5.992 19.891 3.314 1 92.75 142 ALA B N 1
ATOM 2603 C CA . ALA B 1 142 ? -4.586 19.625 3.01 1 92.75 142 ALA B CA 1
ATOM 2604 C C . ALA B 1 142 ? -3.797 20.922 2.891 1 92.75 142 ALA B C 1
ATOM 2606 O O . ALA B 1 142 ? -2.611 20.969 3.23 1 92.75 142 ALA B O 1
ATOM 2607 N N . LEU B 1 143 ? -4.359 21.922 2.363 1 91.62 143 LEU B N 1
ATOM 2608 C CA . LEU B 1 143 ? -3.664 23.172 2.1 1 91.62 143 LEU B CA 1
ATOM 2609 C C . LEU B 1 143 ? -3.516 23.984 3.379 1 91.62 143 LEU B C 1
ATOM 2611 O O . LEU B 1 143 ? -2.424 24.484 3.686 1 91.62 143 LEU B O 1
ATOM 2615 N N . THR B 1 144 ? -4.527 24.094 4.152 1 91.94 144 THR B N 1
ATOM 2616 C CA . THR B 1 144 ? -4.5 24.969 5.32 1 91.94 144 THR B CA 1
ATOM 2617 C C . THR B 1 144 ? -4.09 24.188 6.566 1 91.94 144 THR B C 1
ATOM 2619 O O . THR B 1 144 ? -3.736 24.781 7.586 1 91.94 144 THR B O 1
ATOM 2622 N N . ALA B 1 145 ? -4.203 22.875 6.551 1 93.62 145 ALA B N 1
ATOM 2623 C CA . ALA B 1 145 ? -3.908 21.969 7.656 1 93.62 145 ALA B CA 1
ATOM 2624 C C . ALA B 1 145 ? -4.938 22.109 8.773 1 93.62 145 ALA B C 1
ATOM 2626 O O . ALA B 1 145 ? -4.707 21.656 9.898 1 93.62 145 ALA B O 1
ATOM 2627 N N . GLU B 1 146 ? -5.996 22.719 8.492 1 89.38 146 GLU B N 1
ATOM 2628 C CA . GLU B 1 146 ? -7.07 22.844 9.477 1 89.38 146 GLU B CA 1
ATOM 2629 C C . GLU B 1 146 ? -7.93 21.594 9.516 1 89.38 146 GLU B C 1
ATOM 2631 O O . GLU B 1 146 ? -8.258 21.016 8.469 1 89.38 146 GLU B O 1
ATOM 2636 N N . LYS B 1 147 ? -8.188 21.203 10.734 1 86.69 147 LYS B N 1
ATOM 2637 C CA . LYS B 1 147 ? -9.125 20.094 10.883 1 86.69 147 LYS B CA 1
ATOM 2638 C C . LYS B 1 147 ? -10.523 20.484 10.414 1 86.69 147 LYS B C 1
ATOM 2640 O O . LYS B 1 147 ? -11.086 21.484 10.883 1 86.69 147 LYS B O 1
ATOM 2645 N N . VAL B 1 148 ? -11.094 19.672 9.516 1 83.38 148 VAL B N 1
ATOM 2646 C CA . VAL B 1 148 ? -12.375 20.062 8.938 1 83.38 148 VAL B CA 1
ATOM 2647 C C . VAL B 1 148 ? -13.469 19.094 9.398 1 83.38 148 VAL B C 1
ATOM 2649 O O . VAL B 1 148 ? -14.656 19.422 9.359 1 83.38 148 VAL B O 1
ATOM 2652 N N . ALA B 1 149 ? -13.086 17.891 9.766 1 80.56 149 ALA B N 1
ATOM 2653 C CA . ALA B 1 149 ? -14.102 16.938 10.203 1 80.56 149 ALA B CA 1
ATOM 2654 C C . ALA B 1 149 ? -13.5 15.844 11.086 1 80.56 149 ALA B C 1
ATOM 2656 O O . ALA B 1 149 ? -12.289 15.609 11.047 1 80.56 149 ALA B O 1
ATOM 2657 N N . ARG B 1 150 ? -14.289 15.305 11.922 1 81.38 150 ARG B N 1
ATOM 2658 C CA . ARG B 1 150 ? -14.047 14.078 12.672 1 81.38 150 ARG B CA 1
ATOM 2659 C C . ARG B 1 150 ? -15.227 13.125 12.578 1 81.38 150 ARG B C 1
ATOM 2661 O O . ARG B 1 150 ? -16.359 13.492 12.906 1 81.38 150 ARG B O 1
ATOM 2668 N N . TRP B 1 151 ? -14.914 11.984 11.984 1 77.25 151 TRP B N 1
ATOM 2669 C CA . TRP B 1 151 ? -15.984 11.008 11.797 1 77.25 151 TRP B CA 1
ATOM 2670 C C . TRP B 1 151 ? -15.766 9.781 12.68 1 77.25 151 TRP B C 1
ATOM 2672 O O . TRP B 1 151 ? -14.633 9.32 12.844 1 77.25 151 TRP B O 1
ATOM 2682 N N . PRO B 1 152 ? -16.938 9.305 13.242 1 75.62 152 PRO B N 1
ATOM 2683 C CA . PRO B 1 152 ? -16.781 8.008 13.906 1 75.62 152 PRO B CA 1
ATOM 2684 C C . PRO B 1 152 ? -16.375 6.891 12.945 1 75.62 152 PRO B C 1
ATOM 2686 O O . PRO B 1 152 ? -16.922 6.801 11.844 1 75.62 152 PRO B O 1
ATOM 2689 N N . SER B 1 153 ? -15.312 6.16 13.297 1 70 153 SER B N 1
ATOM 2690 C CA . SER B 1 153 ? -14.93 5.043 12.438 1 70 153 SER B CA 1
ATOM 2691 C C . SER B 1 153 ? -15.914 3.887 12.562 1 70 153 SER B C 1
ATOM 2693 O O . SER B 1 153 ? -15.969 3.012 11.695 1 70 153 SER B O 1
ATOM 2695 N N . ASN B 1 154 ? -16.688 3.793 13.664 1 70.94 154 ASN B N 1
ATOM 2696 C CA . ASN B 1 154 ? -17.641 2.734 13.984 1 70.94 154 ASN B CA 1
ATOM 2697 C C . ASN B 1 154 ? -16.953 1.386 14.148 1 70.94 154 ASN B C 1
ATOM 2699 O O . ASN B 1 154 ? -17.547 0.341 13.875 1 70.94 154 ASN B O 1
ATOM 2703 N N . HIS B 1 155 ? -15.703 1.4 14.375 1 73.56 155 HIS B N 1
ATOM 2704 C CA . HIS B 1 155 ? -14.961 0.196 14.734 1 73.56 155 HIS B CA 1
ATOM 2705 C C . HIS B 1 155 ? -14.977 -0.026 16.234 1 73.56 155 HIS B C 1
ATOM 2707 O O . HIS B 1 155 ? -15.164 0.919 17.016 1 73.56 155 HIS B O 1
ATOM 2713 N N . VAL B 1 156 ? -14.977 -1.294 16.656 1 70.44 156 VAL B N 1
ATOM 2714 C CA . VAL B 1 156 ? -14.867 -1.598 18.078 1 70.44 156 VAL B CA 1
ATOM 2715 C C . VAL B 1 156 ? -13.445 -1.305 18.562 1 70.44 156 VAL B C 1
ATOM 2717 O O . VAL B 1 156 ? -13.258 -0.725 19.641 1 70.44 156 VAL B O 1
ATOM 2720 N N . SER B 1 157 ? -12.5 -1.76 17.734 1 70.81 157 SER B N 1
ATOM 2721 C CA . SER B 1 157 ? -11.102 -1.431 17.984 1 70.81 157 SER B CA 1
ATOM 2722 C C . SER B 1 157 ? -10.523 -0.569 16.859 1 70.81 157 SER B C 1
ATOM 2724 O O . SER B 1 157 ? -11.055 -0.56 15.75 1 70.81 157 SER B O 1
ATOM 2726 N N . ALA B 1 158 ? -9.562 0.245 17.281 1 65.5 158 ALA B N 1
ATOM 2727 C CA . ALA B 1 158 ? -9 1.172 16.297 1 65.5 158 ALA B CA 1
ATOM 2728 C C . ALA B 1 158 ? -8.555 0.434 15.039 1 65.5 158 ALA B C 1
ATOM 2730 O O . ALA B 1 158 ? -7.824 -0.557 15.117 1 65.5 158 ALA B O 1
ATOM 2731 N N . PRO B 1 159 ? -9.172 0.941 13.898 1 70.31 159 PRO B N 1
ATOM 2732 C CA . PRO B 1 159 ? -8.68 0.344 12.656 1 70.31 159 PRO B CA 1
ATOM 2733 C C . PRO B 1 159 ? -7.215 0.659 12.383 1 70.31 159 PRO B C 1
ATOM 2735 O O . PRO B 1 159 ? -6.719 1.713 12.797 1 70.31 159 PRO B O 1
ATOM 2738 N N . ARG B 1 160 ? -6.512 -0.295 11.742 1 69.69 160 ARG B N 1
ATOM 2739 C CA . ARG B 1 160 ? -5.09 -0.11 11.484 1 69.69 160 ARG B CA 1
ATOM 2740 C C . ARG B 1 160 ? -4.844 0.251 10.023 1 69.69 160 ARG B C 1
ATOM 2742 O O . ARG B 1 160 ? -3.768 0.737 9.672 1 69.69 160 ARG B O 1
ATOM 2749 N N . TRP B 1 161 ? -5.941 0.131 9.242 1 76.5 161 TRP B N 1
ATOM 2750 C CA . TRP B 1 161 ? -5.754 0.385 7.82 1 76.5 161 TRP B CA 1
ATOM 2751 C C . TRP B 1 161 ? -6.789 1.378 7.301 1 76.5 161 TRP B C 1
ATOM 2753 O O . TRP B 1 161 ? -7.965 1.301 7.664 1 76.5 161 TRP B O 1
ATOM 2763 N N . LEU B 1 162 ? -6.328 2.326 6.594 1 84.62 162 LEU B N 1
ATOM 2764 C CA . LEU B 1 162 ? -7.148 3.311 5.895 1 84.62 162 LEU B CA 1
ATOM 2765 C C . LEU B 1 162 ? -6.691 3.473 4.449 1 84.62 162 LEU B C 1
ATOM 2767 O O . LEU B 1 162 ? -5.504 3.676 4.191 1 84.62 162 LEU B O 1
ATOM 2771 N N . GLU B 1 163 ? -7.633 3.234 3.508 1 86.12 163 GLU B N 1
ATOM 2772 C CA . GLU B 1 163 ? -7.336 3.414 2.088 1 86.12 163 GLU B CA 1
ATOM 2773 C C . GLU B 1 163 ? -8.383 4.293 1.413 1 86.12 163 GLU B C 1
ATOM 2775 O O . GLU B 1 163 ? -9.586 4.102 1.607 1 86.12 163 GLU B O 1
ATOM 2780 N N . HIS B 1 164 ? -7.883 5.254 0.654 1 87.62 164 HIS B N 1
ATOM 2781 C CA . HIS B 1 164 ? -8.789 6.082 -0.132 1 87.62 164 HIS B CA 1
ATOM 2782 C C . HIS B 1 164 ? -8.766 5.688 -1.604 1 87.62 164 HIS B C 1
ATOM 2784 O O . HIS B 1 164 ? -7.707 5.355 -2.143 1 87.62 164 HIS B O 1
ATOM 2790 N N . SER B 1 165 ? -9.945 5.742 -2.188 1 86.38 165 SER B N 1
ATOM 2791 C CA . SER B 1 165 ? -10.008 5.547 -3.631 1 86.38 165 SER B CA 1
ATOM 2792 C C . SER B 1 165 ? -9.141 6.559 -4.367 1 86.38 165 SER B C 1
ATOM 2794 O O . SER B 1 165 ? -9.109 7.738 -4 1 86.38 165 SER B O 1
ATOM 2796 N N . PRO B 1 166 ? -8.453 6.066 -5.375 1 84 166 PRO B N 1
ATOM 2797 C CA . PRO B 1 166 ? -7.617 7.027 -6.102 1 84 166 PRO B CA 1
ATOM 2798 C C . PRO B 1 166 ? -8.438 7.984 -6.965 1 84 166 PRO B C 1
ATOM 2800 O O . PRO B 1 166 ? -7.949 9.047 -7.348 1 84 166 PRO B O 1
ATOM 2803 N N . THR B 1 167 ? -9.703 7.605 -7.266 1 84.38 167 THR B N 1
ATOM 2804 C CA . THR B 1 167 ? -10.43 8.398 -8.25 1 84.38 167 THR B CA 1
ATOM 2805 C C . THR B 1 167 ? -11.789 8.828 -7.711 1 84.38 167 THR B C 1
ATOM 2807 O O . THR B 1 167 ? -12.398 9.773 -8.211 1 84.38 167 THR B O 1
ATOM 2810 N N . GLU B 1 168 ? -12.258 8.039 -6.742 1 81.06 168 GLU B N 1
ATOM 2811 C CA . GLU B 1 168 ? -13.586 8.32 -6.219 1 81.06 168 GLU B CA 1
ATOM 2812 C C . GLU B 1 168 ? -13.516 8.93 -4.82 1 81.06 168 GLU B C 1
ATOM 2814 O O . GLU B 1 168 ? -12.555 8.695 -4.086 1 81.06 168 GLU B O 1
ATOM 2819 N N . ALA B 1 169 ? -14.477 9.672 -4.473 1 81.69 169 ALA B N 1
ATOM 2820 C CA . ALA B 1 169 ? -14.578 10.203 -3.115 1 81.69 169 ALA B CA 1
ATOM 2821 C C . ALA B 1 169 ? -15.094 9.141 -2.148 1 81.69 169 ALA B C 1
ATOM 2823 O O . ALA B 1 169 ? -16.172 9.281 -1.582 1 81.69 169 ALA B O 1
ATOM 2824 N N . ALA B 1 170 ? -14.367 8.172 -2.002 1 83.94 170 ALA B N 1
ATOM 2825 C CA . ALA B 1 170 ? -14.688 7.035 -1.146 1 83.94 170 ALA B CA 1
ATOM 2826 C C . ALA B 1 170 ? -13.43 6.453 -0.514 1 83.94 170 ALA B C 1
ATOM 2828 O O . ALA B 1 170 ? -12.344 6.523 -1.097 1 83.94 170 ALA B O 1
ATOM 2829 N N . PHE B 1 171 ? -13.57 5.953 0.661 1 85.19 171 PHE B N 1
ATOM 2830 C CA . PHE B 1 171 ? -12.445 5.305 1.32 1 85.19 171 PHE B CA 1
ATOM 2831 C C . PHE B 1 171 ? -12.922 4.156 2.203 1 85.19 171 PHE B C 1
ATOM 2833 O O . PHE B 1 171 ? -14.117 4.02 2.461 1 85.19 171 PHE B O 1
ATOM 2840 N N . ALA B 1 172 ? -11.992 3.334 2.496 1 82.44 172 ALA B N 1
ATOM 2841 C CA . ALA B 1 172 ? -12.266 2.174 3.338 1 82.44 172 ALA B CA 1
ATOM 2842 C C . ALA B 1 172 ? -11.305 2.107 4.52 1 82.44 172 ALA B C 1
ATOM 2844 O O . ALA B 1 172 ? -10.125 2.447 4.387 1 82.44 172 ALA B O 1
ATOM 2845 N N . SER B 1 173 ? -11.797 1.752 5.668 1 80.44 173 SER B N 1
ATOM 2846 C CA . SER B 1 173 ? -11 1.507 6.863 1 80.44 173 SER B CA 1
ATOM 2847 C C . SER B 1 173 ? -11.195 0.085 7.379 1 80.44 173 SER B C 1
ATOM 2849 O O . SER B 1 173 ? -12.281 -0.481 7.25 1 80.44 173 SER B O 1
ATOM 2851 N N . CYS B 1 174 ? -10.086 -0.398 7.766 1 76.56 174 CYS B N 1
ATOM 2852 C CA . CYS B 1 174 ? -10.203 -1.765 8.266 1 76.56 174 CYS B CA 1
ATOM 2853 C C . CYS B 1 174 ? -9.391 -1.948 9.539 1 76.56 174 CYS B C 1
ATOM 2855 O O . CYS B 1 174 ? -8.336 -1.334 9.703 1 76.56 174 CYS B O 1
ATOM 2857 N N . GLY B 1 175 ? -9.969 -2.73 10.484 1 65.94 175 GLY B N 1
ATOM 2858 C CA . GLY B 1 175 ? -9.336 -3.166 11.719 1 65.94 175 GLY B CA 1
ATOM 2859 C C . GLY B 1 175 ? -9.469 -4.656 11.969 1 65.94 175 GLY B C 1
ATOM 2860 O O . GLY B 1 175 ? -9.781 -5.418 11.047 1 65.94 175 GLY B O 1
ATOM 2861 N N . CYS B 1 176 ? -9.109 -5.188 13.117 1 61.91 176 CYS B N 1
ATOM 2862 C CA . CYS B 1 176 ? -9.109 -6.598 13.477 1 61.91 176 CYS B CA 1
ATOM 2863 C C . CYS B 1 176 ? -10.469 -7.234 13.203 1 61.91 176 CYS B C 1
ATOM 2865 O O . CYS B 1 176 ? -10.547 -8.383 12.758 1 61.91 176 CYS B O 1
ATOM 2867 N N . ASN B 1 177 ? -11.602 -6.441 13.258 1 61.72 177 ASN B N 1
ATOM 2868 C CA . ASN B 1 177 ? -12.852 -7.191 13.18 1 61.72 177 ASN B CA 1
ATOM 2869 C C . ASN B 1 177 ? -13.836 -6.539 12.211 1 61.72 177 ASN B C 1
ATOM 2871 O O . ASN B 1 177 ? -14.914 -7.078 11.961 1 61.72 177 ASN B O 1
ATOM 2875 N N . ASN B 1 178 ? -13.359 -5.484 11.555 1 69.19 178 ASN B N 1
ATOM 2876 C CA . ASN B 1 178 ? -14.414 -4.832 10.781 1 69.19 178 ASN B CA 1
ATOM 2877 C C . ASN B 1 178 ? -13.836 -3.99 9.648 1 69.19 178 ASN B C 1
ATOM 2879 O O . ASN B 1 178 ? -12.742 -3.436 9.781 1 69.19 178 ASN B O 1
ATOM 2883 N N . LEU B 1 179 ? -14.492 -4.148 8.523 1 76.5 179 LEU B N 1
ATOM 2884 C CA . LEU B 1 179 ? -14.281 -3.277 7.367 1 76.5 179 LEU B CA 1
ATOM 2885 C C . LEU B 1 179 ? -15.406 -2.258 7.25 1 76.5 179 LEU B C 1
ATOM 2887 O O . LEU B 1 179 ? -16.578 -2.592 7.441 1 76.5 179 LEU B O 1
ATOM 2891 N N . ARG B 1 180 ? -14.992 -1.035 7.086 1 77.38 180 ARG B N 1
ATOM 2892 C CA . ARG B 1 180 ? -15.984 0.008 6.867 1 77.38 180 ARG B CA 1
ATOM 2893 C C . ARG B 1 180 ? -15.672 0.807 5.605 1 77.38 180 ARG B C 1
ATOM 2895 O O . ARG B 1 180 ? -14.523 1.171 5.367 1 77.38 180 ARG B O 1
ATOM 2902 N N . GLY B 1 181 ? -16.672 0.917 4.734 1 77.88 181 GLY B N 1
ATOM 2903 C CA . GLY B 1 181 ? -16.594 1.77 3.559 1 77.88 181 GLY B CA 1
ATOM 2904 C C . GLY B 1 181 ? -17.281 3.104 3.732 1 77.88 181 GLY B C 1
ATOM 2905 O O . GLY B 1 181 ? -18.359 3.17 4.336 1 77.88 181 GLY B O 1
ATOM 2906 N N . PHE B 1 182 ? -16.625 4.105 3.234 1 75.25 182 PHE B N 1
ATOM 2907 C CA . PHE B 1 182 ? -17.156 5.465 3.305 1 75.25 182 PHE B CA 1
ATOM 2908 C C . PHE B 1 182 ? -17.312 6.051 1.909 1 75.25 182 PHE B C 1
ATOM 2910 O O . PHE B 1 182 ? -16.469 5.848 1.038 1 75.25 182 PHE B O 1
ATOM 2917 N N . ASN B 1 183 ? -18.469 6.5 1.585 1 70.19 183 ASN B N 1
ATOM 2918 C CA . ASN B 1 183 ? -18.688 7.219 0.334 1 70.19 183 ASN B CA 1
ATOM 2919 C C . ASN B 1 183 ? -19.234 8.617 0.58 1 70.19 183 ASN B C 1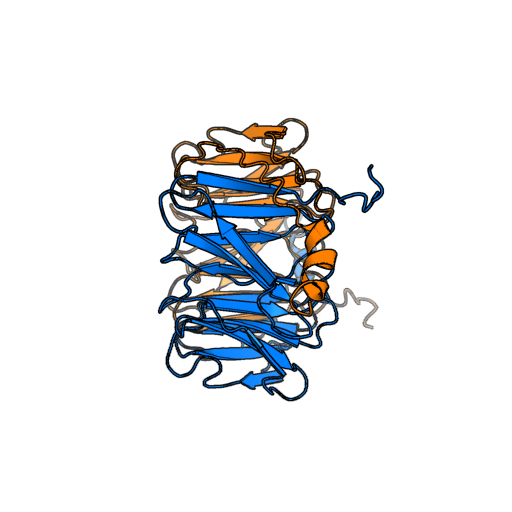
ATOM 2921 O O . ASN B 1 183 ? -20 8.836 1.526 1 70.19 183 ASN B O 1
ATOM 2925 N N . CYS B 1 184 ? -18.516 9.523 -0.059 1 53 184 CYS B N 1
ATOM 2926 C CA . CYS B 1 184 ? -19.031 10.898 -0.013 1 53 184 CYS B CA 1
ATOM 2927 C C . CYS B 1 184 ? -19.75 11.258 -1.305 1 53 184 CYS B C 1
ATOM 2929 O O . CYS B 1 184 ? -19.109 11.453 -2.344 1 53 184 CYS B O 1
ATOM 2931 N N . PRO B 1 185 ? -21.062 10.914 -1.278 1 48.34 185 PRO B N 1
ATOM 2932 C CA . PRO B 1 185 ? -21.719 11.328 -2.518 1 48.34 185 PRO B CA 1
ATOM 2933 C C . PRO B 1 185 ? -21.406 12.773 -2.896 1 48.34 185 PRO B C 1
ATOM 2935 O O . PRO B 1 185 ? -21.234 13.625 -2.018 1 48.34 185 PRO B O 1
ATOM 2938 N N . LYS B 1 186 ? -20.812 12.82 -4.09 1 44.88 186 LYS B N 1
ATOM 2939 C CA . LYS B 1 186 ? -20.625 14.148 -4.66 1 44.88 186 LYS B CA 1
ATOM 2940 C C . LYS B 1 186 ? -21.797 15.062 -4.289 1 44.88 186 LYS B C 1
ATOM 2942 O O . LYS B 1 186 ? -22.953 14.711 -4.484 1 44.88 186 LYS B O 1
ATOM 2947 N N . VAL B 1 187 ? -21.781 15.602 -3.158 1 38.44 187 VAL B N 1
ATOM 2948 C CA . VAL B 1 187 ? -22.828 16.609 -3.016 1 38.44 187 VAL B CA 1
ATOM 2949 C C . VAL B 1 187 ? -22.922 17.438 -4.301 1 38.44 187 VAL B C 1
ATOM 2951 O O . VAL B 1 187 ? -21.922 17.922 -4.812 1 38.44 187 VAL B O 1
ATOM 2954 N N . CYS B 1 188 ? -23.906 17.047 -4.996 1 32.81 188 CYS B N 1
ATOM 2955 C CA . CYS B 1 188 ? -24.328 18.016 -6.004 1 32.81 188 CYS B CA 1
ATOM 2956 C C . CYS B 1 188 ? -24.375 19.422 -5.43 1 32.81 188 CYS B C 1
ATOM 2958 O O . CYS B 1 188 ? -25.047 19.672 -4.434 1 32.81 188 CYS B O 1
ATOM 2960 N N . THR B 1 189 ? -23.375 20.047 -5.242 1 31.83 189 THR B N 1
ATOM 2961 C CA . THR B 1 189 ? -23.641 21.484 -5.152 1 31.83 189 THR B CA 1
ATOM 2962 C C . THR B 1 189 ? -24.797 21.875 -6.059 1 31.83 189 THR B C 1
ATOM 2964 O O . THR B 1 189 ? -25.031 23.047 -6.309 1 31.83 189 THR B O 1
ATOM 2967 N N . ASP B 1 190 ? -25.703 21.141 -6.648 1 30.7 190 ASP B N 1
ATOM 2968 C CA . ASP B 1 190 ? -26.875 21.906 -7.047 1 30.7 190 ASP B CA 1
ATOM 2969 C C . ASP B 1 190 ? -27.531 22.578 -5.836 1 30.7 190 ASP B C 1
ATOM 2971 O O . ASP B 1 190 ? -27.906 21.891 -4.879 1 30.7 190 ASP B O 1
ATOM 2975 N N . GLY B 1 191 ? -27.578 23.609 -5.422 1 27.69 191 GLY B N 1
ATOM 2976 C CA . GLY B 1 191 ? -28.188 24.609 -6.273 1 27.69 191 GLY B CA 1
ATOM 2977 C C . GLY B 1 191 ? -28.047 24.312 -7.754 1 27.69 191 GLY B C 1
ATOM 2978 O O . GLY B 1 191 ? -28.828 24.797 -8.578 1 27.69 191 GLY B O 1
ATOM 2979 N N . LEU B 1 192 ? -27.562 24.062 -9.062 1 23.56 192 LEU B N 1
ATOM 2980 C CA . LEU B 1 192 ? -28.375 23.328 -10.023 1 23.56 192 LEU B CA 1
ATOM 2981 C C . LEU B 1 192 ? -28.422 21.844 -9.672 1 23.56 192 LEU B C 1
ATOM 2983 O O . LEU B 1 192 ? -28.766 21.016 -10.516 1 23.56 192 LEU B O 1
ATOM 2987 N N . CYS B 1 193 ? -28.406 21.203 -8.719 1 24.53 193 CYS B N 1
ATOM 2988 C CA . CYS B 1 193 ? -29.359 20.125 -8.914 1 24.53 193 CYS B CA 1
ATOM 2989 C C . CYS B 1 193 ? -30.766 20.656 -9.164 1 24.53 193 CYS B C 1
ATOM 2991 O O . CYS B 1 193 ? -31.422 20.25 -10.117 1 24.53 193 CYS B O 1
ATOM 2993 N N . GLY B 1 194 ? -31.844 21.016 -8.82 1 22.94 194 GLY B N 1
ATOM 2994 C CA . GLY B 1 194 ? -32.719 22.141 -9.164 1 22.94 194 GLY B CA 1
ATOM 2995 C C . GLY B 1 194 ? -32.125 23.484 -8.828 1 22.94 194 GLY B C 1
ATOM 2996 O O . GLY B 1 194 ? -31.156 23.578 -8.07 1 22.94 194 GLY B O 1
#

pLDDT: mean 76.96, std 20.29, range [20.98, 98.12]

Sequence (388 aa):
MEERLGQGKLYRYVNNLIISHLRSNNLTQVRYSCTGGMYVTASKDGAIRIWDGVNSSVVRSIPGAHGSSEANSASFTKDQRYVLSCGKDSSVKLWEVGTGRLVKHYLGATHTQLRSQAVFNDTEEFVLCIDEPSNEIVIWDALTAEKVARWPSNHVSAPRWLEHSPTEAAFASCGCNNLRGFNCPKVCTDGLCGMEERLGQGKLYRYVNNLIISHLRSNNLTQVRYSCTGGMYVTASKDGAIRIWDGVNSSVVRSIPGAHGSSEANSASFTKDQRYVLSCGKDSSVKLWEVGTGRLVKHYLGATHTQLRSQAVFNDTEEFVLCIDEPSNEIVIWDALTAEKVARWPSNHVSAPRWLEHSPTEAAFASCGCNNLRGFNCPKVCTDGLCG

Nearest PDB structures (foldseek):
  6b3x-assembly1_A  TM=9.691E-01  e=2.159E-15  Homo sapiens
  8itf-assembly1_B  TM=8.958E-01  e=5.169E-08  Homo sapiens
  8sgl-assembly1_N  TM=8.928E-01  e=3.877E-07  Homo sapiens
  6n9g-assembly1_D  TM=8.782E-01  e=1.033E-06  Mus musculus
  8wc6-assembly1_B  TM=6.228E-01  e=2.375E-07  Homo sapiens

InterPro domains:
  IPR001680 WD40 repeat [PF00400] (21-52)
  IPR001680 WD40 repeat [PF00400] (65-95)
  IPR001680 WD40 repeat [PS50082] (20-61)
  IPR001680 WD40 repeat [PS50082] (68-105)
  IPR001680 WD40 repeat [SM00320] (15-52)
  IPR001680 WD40 repeat [SM00320] (55-96)
  IPR015943 WD40/YVTN repeat-like-containing domain superfamily [G3DSA:2.130.10.10] (10-183)
  IPR019775 WD40 repeat, conserved site [PS00678] (83-97)
  IPR036322 WD40-repeat-containing domain superfamily [SSF50978] (24-178)
  IPR044633 Cleavage stimulation factor subunit 1-like [PTHR44133] (28-176)

Radius of gyration: 20.91 Å; Cα contacts (8 Å, |Δi|>4): 1189; chains: 2; bounding box: 62×61×50 Å

Organism: Artemisia annua (NCBI:txid35608)

Solvent-accessible surface area (backbone atoms only — not comparable to full-atom values): 19074 Å² total; per-residue (Å²): 131,78,88,56,60,71,53,56,67,44,34,33,62,35,75,56,51,48,62,35,77,38,83,40,65,34,48,57,36,74,34,57,29,85,72,13,63,28,28,29,34,9,13,41,55,4,26,36,38,32,26,34,29,54,71,44,43,82,72,42,74,30,74,43,70,29,48,75,27,31,16,42,21,42,41,58,41,91,86,57,53,32,35,43,32,16,10,29,66,27,40,36,36,31,28,32,55,89,78,55,43,80,74,42,66,38,62,72,52,82,52,77,49,30,74,27,38,59,41,51,42,43,84,55,57,32,34,37,34,51,29,52,83,78,30,23,34,37,29,24,34,51,86,80,28,42,70,58,49,75,39,79,55,83,50,95,54,48,48,53,42,62,44,51,18,57,64,34,63,16,32,37,37,31,17,63,56,33,37,31,26,31,21,19,54,70,53,63,74,31,82,41,57,128,130,79,86,55,61,70,48,56,68,42,35,35,58,35,79,47,58,40,62,34,76,40,81,39,65,33,48,58,37,73,34,58,29,84,72,13,63,30,28,30,34,9,12,42,56,4,26,36,38,33,26,34,30,55,69,45,44,82,72,41,73,30,74,44,70,29,47,76,27,31,16,42,22,41,41,57,42,92,86,57,52,32,34,42,32,15,11,29,66,26,40,36,35,31,28,32,56,90,76,56,43,80,74,42,65,38,61,71,52,81,52,71,53,27,73,26,40,58,41,51,42,43,82,55,58,33,35,37,32,49,29,50,84,78,28,23,34,38,29,24,34,50,85,79,30,43,70,62,49,74,38,80,57,82,50,93,53,48,46,53,41,63,44,51,18,59,64,36,62,17,33,36,37,32,16,64,57,36,38,31,27,31,22,17,59,71,53,64,73,38,70,74,64,102